Protein AF-A0AA36HTT0-F1 (afdb_monomer)

Structure (mmCIF, N/CA/C/O backbone):
data_AF-A0AA36HTT0-F1
#
_entry.id   AF-A0AA36HTT0-F1
#
loop_
_atom_site.group_PDB
_atom_site.id
_atom_site.type_symbol
_atom_site.label_atom_id
_atom_site.label_alt_id
_atom_site.label_comp_id
_atom_site.label_asym_id
_atom_site.label_entity_id
_atom_site.label_seq_id
_atom_site.pdbx_PDB_ins_code
_atom_site.Cartn_x
_atom_site.Cartn_y
_atom_site.Cartn_z
_atom_site.occupancy
_atom_site.B_iso_or_equiv
_atom_site.auth_seq_id
_atom_site.auth_comp_id
_atom_site.auth_asym_id
_atom_site.auth_atom_id
_atom_site.pdbx_PDB_model_num
ATOM 1 N N . MET A 1 1 ? -29.464 22.777 10.503 1.00 27.69 1 MET A N 1
ATOM 2 C CA . MET A 1 1 ? -30.189 22.003 11.535 1.00 27.69 1 MET A CA 1
ATOM 3 C C . MET A 1 1 ? -30.636 20.705 10.880 1.00 27.69 1 MET A C 1
ATOM 5 O O . MET A 1 1 ? -31.314 20.803 9.871 1.00 27.69 1 MET A O 1
ATOM 9 N N . GLY A 1 2 ? -30.232 19.516 11.321 1.00 25.41 2 GLY A N 1
ATOM 10 C CA . GLY A 1 2 ? -29.317 19.168 12.417 1.00 25.41 2 GLY A CA 1
ATOM 11 C C . GLY A 1 2 ? -28.788 17.731 12.247 1.00 25.41 2 GLY A C 1
ATOM 12 O O . GLY A 1 2 ? -29.078 17.104 11.235 1.00 25.41 2 GLY A O 1
ATOM 13 N N . CYS A 1 3 ? -28.000 17.266 13.220 1.00 19.53 3 CYS A N 1
ATOM 14 C CA . CYS A 1 3 ? -27.387 15.930 13.352 1.00 19.53 3 CYS A CA 1
ATOM 15 C C . CYS A 1 3 ? -28.345 14.752 13.009 1.00 19.53 3 CYS A C 1
ATOM 17 O O . CYS A 1 3 ? -29.557 14.914 13.108 1.00 19.53 3 CYS A O 1
ATOM 19 N N . GLY A 1 4 ? -27.907 13.545 12.607 1.00 27.34 4 GLY A N 1
ATOM 20 C CA . GLY A 1 4 ? -26.720 12.784 13.059 1.00 27.34 4 GLY A CA 1
ATOM 21 C C . GLY A 1 4 ? -26.934 12.232 14.487 1.00 27.34 4 GLY A C 1
ATOM 22 O O . GLY A 1 4 ? -27.532 12.938 15.290 1.00 27.34 4 GLY A O 1
ATOM 23 N N . SER A 1 5 ? -26.496 11.046 14.928 1.00 25.61 5 SER A N 1
ATOM 24 C CA . SER A 1 5 ? -25.817 9.865 14.334 1.00 25.61 5 SER A CA 1
ATOM 25 C C . SER A 1 5 ? -26.712 8.609 14.567 1.00 25.61 5 SER A C 1
ATOM 27 O O . SER A 1 5 ? -27.927 8.788 14.591 1.00 25.61 5 SER A O 1
ATOM 29 N N . SER A 1 6 ? -26.323 7.327 14.691 1.00 25.23 6 SER A N 1
ATOM 30 C CA . SER A 1 6 ? -25.067 6.521 14.678 1.00 25.23 6 SER A CA 1
ATOM 31 C C . SER A 1 6 ? -25.463 5.079 14.232 1.00 25.23 6 SER A C 1
ATOM 33 O O . SER A 1 6 ? -26.656 4.799 14.132 1.00 25.23 6 SER A O 1
ATOM 35 N N . ALA A 1 7 ? -24.631 4.122 13.792 1.00 25.88 7 ALA A N 1
ATOM 36 C CA . ALA A 1 7 ? -23.251 3.671 14.071 1.00 25.88 7 ALA A CA 1
ATOM 37 C C . ALA A 1 7 ? -23.086 2.761 15.318 1.00 25.88 7 ALA A C 1
ATOM 39 O O . ALA A 1 7 ? -23.553 3.109 16.395 1.00 25.88 7 ALA A O 1
ATOM 40 N N . GLY A 1 8 ? -22.399 1.611 15.165 1.00 25.09 8 GLY A N 1
ATOM 41 C CA . GLY A 1 8 ? -22.003 0.721 16.277 1.00 25.09 8 GLY A CA 1
ATOM 42 C C . GLY A 1 8 ? -21.742 -0.755 15.909 1.00 25.09 8 GLY A C 1
ATOM 43 O O . GLY A 1 8 ? -22.610 -1.596 16.140 1.00 25.09 8 GLY A O 1
ATOM 44 N N . ALA A 1 9 ? -20.553 -1.058 15.357 1.00 24.61 9 ALA A N 1
ATOM 45 C CA . ALA A 1 9 ? -19.953 -2.406 15.227 1.00 24.61 9 ALA A CA 1
ATOM 46 C C . ALA A 1 9 ? -19.461 -2.952 16.585 1.00 24.61 9 ALA A C 1
ATOM 48 O O . ALA A 1 9 ? -19.555 -2.220 17.562 1.00 24.61 9 ALA A O 1
ATOM 49 N N . ALA A 1 10 ? -19.100 -4.235 16.768 1.00 23.59 10 ALA A N 1
ATOM 50 C CA . ALA A 1 10 ? -17.882 -4.979 16.377 1.00 23.59 10 ALA A CA 1
ATOM 51 C C . ALA A 1 10 ? -17.939 -6.426 15.750 1.00 23.59 10 ALA A C 1
ATOM 53 O O . ALA A 1 10 ? -18.798 -7.276 15.965 1.00 23.59 10 ALA A O 1
ATOM 54 N N . GLU A 1 11 ? -16.847 -6.770 15.061 1.00 24.55 11 GLU A N 1
ATOM 55 C CA . GLU A 1 11 ? -15.882 -7.819 15.481 1.00 24.55 11 GLU A CA 1
ATOM 56 C C . GLU A 1 11 ? -16.396 -8.944 16.440 1.00 24.55 11 GLU A C 1
ATOM 58 O O . GLU A 1 11 ? -16.917 -8.669 17.514 1.00 24.55 11 GLU A O 1
ATOM 63 N N . LYS A 1 12 ? -16.189 -10.251 16.210 1.00 25.42 12 LYS A N 1
ATOM 64 C CA . LYS A 1 12 ? -15.380 -10.985 15.214 1.00 25.42 12 LYS A CA 1
ATOM 65 C C . LYS A 1 12 ? -16.065 -12.307 14.822 1.00 25.42 12 LYS A C 1
ATOM 67 O O . LYS A 1 12 ? -16.726 -12.923 15.645 1.00 25.42 12 LYS A O 1
ATOM 72 N N . ALA A 1 13 ? -15.743 -12.804 13.630 1.00 24.89 13 ALA A N 1
ATOM 73 C CA . ALA A 1 13 ? -15.514 -14.227 13.352 1.00 24.89 13 ALA A CA 1
ATOM 74 C C . ALA A 1 13 ? -14.306 -14.275 12.378 1.00 24.89 13 ALA A C 1
ATOM 76 O O . ALA A 1 13 ? -14.168 -13.357 11.573 1.00 24.89 13 ALA A O 1
ATOM 77 N N . VAL A 1 14 ? -13.286 -15.140 12.478 1.00 34.44 14 VAL A N 1
ATOM 78 C CA . VAL A 1 14 ? -13.280 -16.600 12.726 1.00 34.44 14 VAL A CA 1
ATOM 79 C C . VAL A 1 14 ? -13.962 -17.325 11.562 1.00 34.44 14 VAL A C 1
ATOM 81 O O . VAL A 1 14 ? -14.956 -16.830 11.038 1.00 34.44 14 VAL A O 1
ATOM 84 N N . ALA A 1 15 ? -13.409 -18.461 11.117 1.00 22.81 15 ALA A N 1
ATOM 85 C CA . ALA A 1 15 ? -14.023 -19.260 10.053 1.00 22.81 15 ALA A CA 1
ATOM 86 C C . ALA A 1 15 ? -15.510 -19.496 10.385 1.00 22.81 15 ALA A C 1
ATOM 88 O O . ALA A 1 15 ? -15.805 -19.817 11.542 1.00 22.81 15 ALA A O 1
ATOM 89 N N . PRO A 1 16 ? -16.442 -19.290 9.435 1.00 34.09 16 PRO A N 1
ATOM 90 C CA . PRO A 1 16 ? -17.862 -19.259 9.748 1.00 34.09 16 PRO A CA 1
ATOM 91 C C . PRO A 1 16 ? -18.272 -20.580 10.391 1.00 34.09 16 PRO A C 1
ATOM 93 O O . PRO A 1 16 ? -18.086 -21.653 9.811 1.00 34.09 16 PRO A O 1
ATOM 96 N N . ALA A 1 17 ? -18.830 -20.502 11.601 1.00 35.78 17 ALA A N 1
ATOM 97 C CA . ALA A 1 17 ? -19.402 -21.670 12.248 1.00 35.78 17 ALA A CA 1
ATOM 98 C C . ALA A 1 17 ? -20.455 -22.275 11.298 1.00 35.78 17 ALA A C 1
ATOM 100 O O . ALA A 1 17 ? -21.279 -21.527 10.759 1.00 35.78 17 ALA A O 1
ATOM 101 N N . PRO A 1 18 ? -20.447 -23.600 11.059 1.00 32.59 18 PRO A N 1
ATOM 102 C CA . PRO A 1 18 ? -21.294 -24.197 10.033 1.00 32.59 18 PRO A CA 1
ATOM 103 C C . PRO A 1 18 ? -22.774 -23.903 10.321 1.00 32.59 18 PRO A C 1
ATOM 105 O O . PRO A 1 18 ? -23.272 -24.249 11.401 1.00 32.59 18 PRO A O 1
ATOM 108 N N . GLY A 1 19 ? -23.432 -23.239 9.358 1.00 42.91 19 GLY A N 1
ATOM 109 C CA . GLY A 1 19 ? -24.846 -22.831 9.397 1.00 42.91 19 GLY A CA 1
ATOM 110 C C . GLY A 1 19 ? -25.153 -21.362 9.044 1.00 42.91 19 GLY A C 1
ATOM 111 O O . GLY A 1 19 ? -26.321 -21.035 8.848 1.00 42.91 19 GLY A O 1
ATOM 112 N N . TYR A 1 20 ? -24.157 -20.473 8.949 1.00 48.50 20 TYR A N 1
ATOM 113 C CA . TYR A 1 20 ? -24.381 -19.019 8.845 1.00 48.50 20 TYR A CA 1
ATOM 114 C C . TYR A 1 20 ? -24.475 -18.492 7.394 1.00 48.50 20 TYR A C 1
ATOM 116 O O . TYR A 1 20 ? -23.462 -18.426 6.699 1.00 48.50 20 TYR A O 1
ATOM 124 N N . ASP A 1 21 ? -25.667 -18.066 6.954 1.00 55.34 21 ASP A N 1
ATOM 125 C CA . ASP A 1 21 ? -25.888 -17.374 5.669 1.00 55.34 21 ASP A CA 1
ATOM 126 C C . ASP A 1 21 ? -26.058 -15.866 5.905 1.00 55.34 21 ASP A C 1
ATOM 128 O O . ASP A 1 21 ? -27.088 -15.402 6.394 1.00 55.34 21 ASP A O 1
ATOM 132 N N . ARG A 1 22 ? -25.022 -15.087 5.579 1.00 53.72 22 ARG A N 1
ATOM 133 C CA . ARG A 1 22 ? -25.011 -13.632 5.788 1.00 53.72 22 ARG A CA 1
ATOM 134 C C . ARG A 1 22 ? -25.765 -12.863 4.701 1.00 53.72 22 ARG A C 1
ATOM 136 O O . ARG A 1 22 ? -26.282 -11.783 4.973 1.00 53.72 22 ARG A O 1
ATOM 143 N N . GLU A 1 23 ? -25.841 -13.408 3.491 1.00 52.94 23 GLU A N 1
ATOM 144 C CA . GLU A 1 23 ? -26.457 -12.741 2.342 1.00 52.94 23 GLU A CA 1
ATOM 145 C C . GLU A 1 23 ? -27.987 -12.735 2.477 1.00 52.94 23 GLU A C 1
ATOM 147 O O . GLU A 1 23 ? -28.634 -11.713 2.231 1.00 52.94 23 GLU A O 1
ATOM 152 N N . ALA A 1 24 ? -28.559 -13.828 2.995 1.00 56.75 24 ALA A N 1
ATOM 153 C CA . ALA A 1 24 ? -29.962 -13.884 3.396 1.00 56.75 24 ALA A CA 1
ATOM 154 C C . ALA A 1 24 ? -30.303 -12.845 4.487 1.00 56.75 24 ALA A C 1
ATOM 156 O O . ALA A 1 24 ? -31.311 -12.142 4.380 1.00 56.75 24 ALA A O 1
ATOM 157 N N . LEU A 1 25 ? -29.446 -12.693 5.506 1.00 54.94 25 LEU A N 1
ATOM 158 C CA . LEU A 1 25 ? -29.636 -11.729 6.602 1.00 54.94 25 LEU A CA 1
ATOM 159 C C . LEU A 1 25 ? -29.600 -10.271 6.118 1.00 54.94 25 LEU A C 1
ATOM 161 O O . LEU A 1 25 ? -30.477 -9.484 6.481 1.00 54.94 25 LEU A O 1
ATOM 165 N N . ASP A 1 26 ? -28.638 -9.924 5.259 1.00 57.19 26 ASP A N 1
ATOM 166 C CA . ASP A 1 26 ? -28.488 -8.578 4.680 1.00 57.19 26 ASP A CA 1
ATOM 167 C C . ASP A 1 26 ? -29.546 -8.248 3.609 1.00 57.19 26 ASP A C 1
ATOM 169 O O . ASP A 1 26 ? -29.666 -7.096 3.173 1.00 57.19 26 ASP A O 1
ATOM 173 N N . LYS A 1 27 ? -30.321 -9.241 3.159 1.00 61.84 27 LYS A N 1
ATOM 174 C CA . LYS A 1 27 ? -31.532 -9.034 2.357 1.00 61.84 27 LYS A CA 1
ATOM 175 C C . LYS A 1 27 ? -32.746 -8.778 3.253 1.00 61.84 27 LYS A C 1
ATOM 177 O O . LYS A 1 27 ? -33.442 -7.786 3.058 1.00 61.84 27 LYS A O 1
ATOM 182 N N . ILE A 1 28 ? -32.945 -9.606 4.280 1.00 58.28 28 ILE A N 1
ATOM 183 C CA . ILE A 1 28 ? -34.043 -9.463 5.251 1.00 58.28 28 ILE A CA 1
ATOM 184 C C . ILE A 1 28 ? -33.976 -8.107 5.981 1.00 58.28 28 ILE A C 1
ATOM 186 O O . ILE A 1 28 ? -35.005 -7.455 6.151 1.00 58.28 28 ILE A O 1
ATOM 190 N N . SER A 1 29 ? -32.785 -7.638 6.369 1.00 54.09 29 SER A N 1
ATOM 191 C CA . SER A 1 29 ? -32.609 -6.363 7.090 1.00 54.09 29 SER A CA 1
ATOM 192 C C . SER A 1 29 ? -32.909 -5.105 6.259 1.00 54.09 29 SER A C 1
ATOM 194 O O . SER A 1 29 ? -33.095 -4.030 6.828 1.00 54.09 29 SER A O 1
ATOM 196 N N . LYS A 1 30 ? -32.998 -5.221 4.926 1.00 59.19 30 LYS A N 1
ATOM 197 C CA . LYS A 1 30 ? -33.434 -4.135 4.025 1.00 59.19 30 LYS A CA 1
ATOM 198 C C . LYS A 1 30 ? -34.954 -4.047 3.894 1.00 59.19 30 LYS A C 1
ATOM 200 O O . LYS A 1 30 ? -35.467 -2.987 3.549 1.00 59.19 30 LYS A O 1
ATOM 205 N N . GLU A 1 31 ? -35.658 -5.148 4.145 1.00 52.16 31 GLU A N 1
ATOM 206 C CA . GLU A 1 31 ? -37.111 -5.275 3.965 1.00 52.16 31 GLU A CA 1
ATOM 207 C C . GLU A 1 31 ? -37.876 -5.213 5.305 1.00 52.16 31 GLU A C 1
ATOM 209 O O . GLU A 1 31 ? -39.037 -4.808 5.336 1.00 52.16 31 GLU A O 1
ATOM 214 N N . PHE A 1 32 ? -37.224 -5.553 6.425 1.00 55.28 32 PHE A N 1
ATOM 215 C CA . PHE A 1 32 ? -37.829 -5.654 7.759 1.00 55.28 32 PHE A CA 1
ATOM 216 C C . PHE A 1 32 ? -36.987 -4.948 8.840 1.00 55.28 32 PHE A C 1
ATOM 218 O O . PHE A 1 32 ? -35.774 -4.819 8.680 1.00 55.28 32 PHE A O 1
ATOM 225 N N . PRO A 1 33 ? -37.580 -4.526 9.981 1.00 51.66 33 PRO A N 1
ATOM 226 C CA . PRO A 1 33 ? -36.884 -3.812 11.061 1.00 51.66 33 PRO A CA 1
ATOM 227 C C . PRO A 1 33 ? -35.982 -4.730 11.919 1.00 51.66 33 PRO A C 1
ATOM 229 O O . PRO A 1 33 ? -36.137 -4.843 13.138 1.00 51.66 33 PRO A O 1
ATOM 232 N N . VAL A 1 34 ? -35.017 -5.392 11.278 1.00 53.44 34 VAL A N 1
ATOM 233 C CA . VAL A 1 34 ? -33.969 -6.198 11.915 1.00 53.44 34 VAL A CA 1
ATOM 234 C C . VAL A 1 34 ? -32.760 -5.308 12.194 1.00 53.44 34 VAL A C 1
ATOM 236 O O . VAL A 1 34 ? -32.022 -4.946 11.281 1.00 53.44 34 VAL A O 1
ATOM 239 N N . ARG A 1 35 ? -32.523 -4.971 13.467 1.00 49.69 35 ARG A N 1
ATOM 240 C CA . ARG A 1 35 ? -31.273 -4.323 13.887 1.00 49.69 35 ARG A CA 1
ATOM 241 C C . ARG A 1 35 ? -30.228 -5.397 14.169 1.00 49.69 35 ARG A C 1
ATOM 243 O O . ARG A 1 35 ? -30.108 -5.840 15.304 1.00 49.69 35 ARG A O 1
ATOM 250 N N . LEU A 1 36 ? -29.469 -5.796 13.149 1.00 48.94 36 LEU A N 1
ATOM 251 C CA . LEU A 1 36 ? -28.263 -6.605 13.347 1.00 48.94 36 LEU A CA 1
ATOM 252 C C . LEU A 1 36 ? -27.317 -5.811 14.274 1.00 48.94 36 LEU A C 1
ATOM 254 O O . LEU A 1 36 ? -26.814 -4.771 13.837 1.00 48.94 36 LEU A O 1
ATOM 258 N N . PRO A 1 37 ? -27.115 -6.210 15.549 1.00 41.44 37 PRO A N 1
ATOM 259 C CA . PRO A 1 37 ? -26.164 -5.523 16.405 1.00 41.44 37 PRO A CA 1
ATOM 260 C C . PRO A 1 37 ? -24.802 -5.803 15.797 1.00 41.44 37 PRO A C 1
ATOM 262 O O . PRO A 1 37 ? -24.469 -6.951 15.507 1.00 41.44 37 PRO A O 1
ATOM 265 N N . ALA A 1 38 ? -24.034 -4.759 15.518 1.00 40.97 38 ALA A N 1
ATOM 266 C CA . ALA A 1 38 ? -22.841 -4.986 14.734 1.00 40.97 38 ALA A CA 1
ATOM 267 C C . ALA A 1 38 ? -21.635 -5.419 15.596 1.00 40.97 38 ALA A C 1
ATOM 269 O O . ALA A 1 38 ? -20.609 -5.607 14.955 1.00 40.97 38 ALA A O 1
ATOM 270 N N . LEU A 1 39 ? -21.789 -5.595 16.945 1.00 42.09 39 LEU A N 1
ATOM 271 C CA . LEU A 1 39 ? -20.943 -6.310 17.965 1.00 42.09 39 LEU A CA 1
ATOM 272 C C . LEU A 1 39 ? -21.376 -7.800 18.094 1.00 42.09 39 LEU A C 1
ATOM 274 O O . LEU A 1 39 ? -22.575 -8.058 18.022 1.00 42.09 39 LEU A O 1
ATOM 278 N N . PRO A 1 40 ? -20.472 -8.728 18.486 1.00 41.34 40 PRO A N 1
ATOM 279 C CA . PRO A 1 40 ? -20.000 -9.865 17.671 1.00 41.34 40 PRO A CA 1
ATOM 280 C C . PRO A 1 40 ? -21.097 -10.718 17.013 1.00 41.34 40 PRO A C 1
ATOM 282 O O . PRO A 1 40 ? -22.189 -10.880 17.551 1.00 41.34 40 PRO A O 1
ATOM 285 N N . GLY A 1 41 ? -20.744 -11.402 15.915 1.00 52.06 41 GLY A N 1
ATOM 286 C CA . GLY A 1 41 ? -21.632 -12.237 15.077 1.00 52.06 41 GLY A CA 1
ATOM 287 C C . GLY A 1 41 ? -22.277 -13.482 15.720 1.00 52.06 41 GLY A C 1
ATOM 288 O O . GLY A 1 41 ? -22.742 -14.362 15.002 1.00 52.06 41 GLY A O 1
ATOM 289 N N . ASP A 1 42 ? -22.317 -13.547 17.049 1.00 60.38 42 ASP A N 1
ATOM 290 C CA . ASP A 1 42 ? -22.916 -14.601 17.865 1.00 60.38 42 ASP A CA 1
ATOM 291 C C . ASP A 1 42 ? -24.274 -14.204 18.480 1.00 60.38 42 ASP A C 1
ATOM 293 O O . ASP A 1 42 ? -24.934 -15.056 19.086 1.00 60.38 42 ASP A O 1
ATOM 297 N N . VAL A 1 43 ? -24.716 -12.941 18.363 1.00 63.44 43 VAL A N 1
ATOM 298 C CA . VAL A 1 43 ? -26.020 -12.479 18.881 1.00 63.44 43 VAL A CA 1
ATOM 299 C C . VAL A 1 43 ? -26.753 -11.610 17.861 1.00 63.44 43 VAL A C 1
ATOM 301 O O . VAL A 1 43 ? -26.206 -10.635 17.369 1.00 63.44 43 VAL A O 1
ATOM 304 N N . ILE A 1 44 ? -28.016 -11.921 17.575 1.00 66.44 44 ILE A N 1
ATOM 305 C CA . ILE A 1 44 ? -28.902 -11.120 16.717 1.00 66.44 44 ILE A CA 1
ATOM 306 C C . ILE A 1 44 ? -30.046 -10.587 17.579 1.00 66.44 44 ILE A C 1
ATOM 308 O O . ILE A 1 44 ? -30.643 -11.353 18.328 1.00 66.44 44 ILE A O 1
ATOM 312 N N . VAL A 1 45 ? -30.389 -9.300 17.470 1.00 65.88 45 VAL A N 1
ATOM 313 C CA . VAL A 1 45 ? -31.551 -8.709 18.159 1.00 65.88 45 VAL A CA 1
ATOM 314 C C . VAL A 1 45 ? -32.577 -8.244 17.130 1.00 65.88 45 VAL A C 1
ATOM 316 O O . VAL A 1 45 ? -32.238 -7.644 16.113 1.00 65.88 45 VAL A O 1
ATOM 319 N N . SER A 1 46 ? -33.854 -8.519 17.379 1.00 62.56 46 SER A N 1
ATOM 320 C CA . SER A 1 46 ? -34.934 -8.196 16.444 1.00 62.56 46 SER A CA 1
ATOM 321 C C . SER A 1 46 ? -36.177 -7.634 17.128 1.00 62.56 46 SER A C 1
ATOM 323 O O . SER A 1 46 ? -36.479 -7.940 18.287 1.00 62.56 46 SER A O 1
ATOM 325 N N . GLY A 1 47 ? -36.884 -6.780 16.383 1.00 62.88 47 GLY A N 1
ATOM 326 C CA . GLY A 1 47 ? -38.224 -6.314 16.724 1.00 62.88 47 GLY A CA 1
ATOM 327 C C . GLY A 1 47 ? -39.290 -7.366 16.418 1.00 62.88 47 GLY A C 1
ATOM 328 O O . GLY A 1 47 ? -39.007 -8.557 16.293 1.00 62.88 47 GLY A O 1
ATOM 329 N N . ASN A 1 48 ? -40.535 -6.925 16.254 1.00 66.19 48 ASN A N 1
ATOM 330 C CA . ASN A 1 48 ? -41.605 -7.813 15.820 1.00 66.19 48 ASN A CA 1
ATOM 331 C C . ASN A 1 48 ? -41.440 -8.180 14.331 1.00 66.19 48 ASN A C 1
ATOM 333 O O . ASN A 1 48 ? -41.559 -7.308 13.471 1.00 66.19 48 ASN A O 1
ATOM 337 N N . LEU A 1 49 ? -41.150 -9.451 14.032 1.00 67.50 49 LEU A N 1
ATOM 338 C CA . LEU A 1 49 ? -40.935 -9.969 12.675 1.00 67.50 49 LEU A CA 1
ATOM 339 C C . LEU A 1 49 ? -42.023 -10.987 12.289 1.00 67.50 49 LEU A C 1
ATOM 341 O O . LEU A 1 49 ? -42.404 -11.782 13.150 1.00 67.50 49 LEU A O 1
ATOM 345 N N . PRO A 1 50 ? -42.468 -11.029 11.015 1.00 69.31 50 PRO A N 1
ATOM 346 C CA . PRO A 1 50 ? -43.391 -12.054 10.519 1.00 69.31 50 PRO A CA 1
ATOM 347 C C . PRO A 1 50 ? -42.842 -13.476 10.686 1.00 69.31 50 PRO A C 1
ATOM 349 O O . PRO A 1 50 ? -41.630 -13.693 10.596 1.00 69.31 50 PRO A O 1
ATOM 352 N N . VAL A 1 51 ? -43.724 -14.460 10.883 1.00 69.69 51 VAL A N 1
ATOM 353 C CA . VAL A 1 51 ? -43.325 -15.843 11.205 1.00 69.69 51 VAL A CA 1
ATOM 354 C C . VAL A 1 51 ? -42.494 -16.495 10.101 1.00 69.69 51 VAL A C 1
ATOM 356 O O . VAL A 1 51 ? -41.613 -17.304 10.380 1.00 69.69 51 VAL A O 1
ATOM 359 N N . GLU A 1 52 ? -42.717 -16.106 8.849 1.00 70.19 52 GLU A N 1
ATOM 360 C CA . GLU A 1 52 ? -41.979 -16.567 7.677 1.00 70.19 52 GLU A CA 1
ATOM 361 C C . GLU A 1 52 ? -40.517 -16.118 7.749 1.00 70.19 52 GLU A C 1
ATOM 363 O O . GLU A 1 52 ? -39.608 -16.917 7.521 1.00 70.19 52 GLU A O 1
ATOM 368 N N . VAL A 1 53 ? -40.293 -14.858 8.137 1.00 69.69 53 VAL A N 1
ATOM 369 C CA . VAL A 1 53 ? -38.963 -14.268 8.329 1.00 69.69 53 VAL A CA 1
ATOM 370 C C . VAL A 1 53 ? -38.273 -14.934 9.517 1.00 69.69 53 VAL A C 1
ATOM 372 O O . VAL A 1 53 ? -37.154 -15.419 9.390 1.00 69.69 53 VAL A O 1
ATOM 375 N N . VAL A 1 54 ? -38.968 -15.054 10.651 1.00 70.31 54 VAL A N 1
ATOM 376 C CA . VAL A 1 54 ? -38.476 -15.750 11.853 1.00 70.31 54 VAL A CA 1
ATOM 377 C C . VAL A 1 54 ? -38.065 -17.195 11.539 1.00 70.31 54 VAL A C 1
ATOM 379 O O . VAL A 1 54 ? -36.999 -17.643 11.954 1.00 70.31 54 VAL A O 1
ATOM 382 N N . THR A 1 55 ? -38.861 -17.914 10.745 1.00 71.88 55 THR A N 1
ATOM 383 C CA . THR A 1 55 ? -38.591 -19.308 10.351 1.00 71.88 55 THR A CA 1
ATOM 384 C C . THR A 1 55 ? -37.417 -19.428 9.372 1.00 71.88 55 THR A C 1
ATOM 386 O O . THR A 1 55 ? -36.697 -20.425 9.401 1.00 71.88 55 THR A O 1
ATOM 389 N N . GLN A 1 56 ? -37.179 -18.424 8.521 1.00 71.00 56 GLN A N 1
ATOM 390 C CA . GLN A 1 56 ? -35.964 -18.356 7.700 1.00 71.00 56 GLN A CA 1
ATOM 391 C C . GLN A 1 56 ? -34.727 -18.124 8.574 1.00 71.00 56 GLN A C 1
ATOM 393 O O . GLN A 1 56 ? -33.774 -18.895 8.495 1.00 71.00 56 GLN A O 1
ATOM 398 N N . LEU A 1 57 ? -34.778 -17.137 9.474 1.00 69.62 57 LEU A N 1
ATOM 399 C CA . LEU A 1 57 ? -33.706 -16.839 10.430 1.00 69.62 57 LEU A CA 1
ATOM 400 C C . LEU A 1 57 ? -33.381 -18.048 11.329 1.00 69.62 57 LEU A C 1
ATOM 402 O O . LEU A 1 57 ? -32.219 -18.277 11.676 1.00 69.62 57 LEU A O 1
ATOM 406 N N . ALA A 1 58 ? -34.388 -18.865 11.661 1.00 71.25 58 ALA A N 1
ATOM 407 C CA . ALA A 1 58 ? -34.238 -20.037 12.523 1.00 71.25 58 ALA A CA 1
ATOM 408 C C . ALA A 1 58 ? -33.284 -21.095 11.969 1.00 71.25 58 ALA A C 1
ATOM 410 O O . ALA A 1 58 ? -32.569 -21.727 12.743 1.00 71.25 58 ALA A O 1
ATOM 411 N N . ARG A 1 59 ? -33.200 -21.223 10.641 1.00 71.88 59 ARG A N 1
ATOM 412 C CA . ARG A 1 59 ? -32.298 -22.162 9.953 1.00 71.88 59 ARG A CA 1
ATOM 413 C C . ARG A 1 59 ? -30.816 -21.829 10.141 1.00 71.88 59 ARG A C 1
ATOM 415 O O . ARG A 1 59 ? -29.972 -22.694 9.929 1.00 71.88 59 ARG A O 1
ATOM 422 N N . HIS A 1 60 ? -30.510 -20.598 10.551 1.00 70.56 60 HIS A N 1
ATOM 423 C CA . HIS A 1 60 ? -29.148 -20.078 10.681 1.00 70.56 60 HIS A CA 1
ATOM 424 C C . HIS A 1 60 ? -28.727 -19.820 12.139 1.00 70.56 60 HIS A C 1
ATOM 426 O O . HIS A 1 60 ? -27.559 -19.526 12.393 1.00 70.56 60 HIS A O 1
ATOM 432 N N . CYS A 1 61 ? -29.644 -19.965 13.107 1.00 71.19 61 CYS A N 1
ATOM 433 C CA . CYS A 1 61 ? -29.396 -19.696 14.528 1.00 71.19 61 CYS A CA 1
ATOM 434 C C . CYS A 1 61 ? -29.562 -20.955 15.389 1.00 71.19 61 CYS A C 1
ATOM 436 O O . CYS A 1 61 ? -30.630 -21.570 15.420 1.00 71.19 61 CYS A O 1
ATOM 438 N N . LYS A 1 62 ? -28.508 -21.323 16.131 1.00 74.56 62 LYS A N 1
ATOM 439 C CA . LYS A 1 62 ? -28.501 -22.508 17.011 1.00 74.56 62 LYS A CA 1
ATOM 440 C C . LYS A 1 62 ? -29.228 -22.253 18.330 1.00 74.56 62 LYS A C 1
ATOM 442 O O . LYS A 1 62 ? -29.772 -23.195 18.905 1.00 74.56 62 LYS A O 1
ATOM 447 N N . GLY A 1 63 ? -29.257 -21.003 18.793 1.00 77.44 63 GLY A N 1
ATOM 448 C CA . GLY A 1 63 ? -30.006 -20.565 19.969 1.00 77.44 63 GLY A CA 1
ATOM 449 C C . GLY A 1 63 ? -31.082 -19.539 19.622 1.00 77.44 63 GLY A C 1
ATOM 450 O O . GLY A 1 63 ? -30.904 -18.709 18.732 1.00 77.44 63 GLY A O 1
ATOM 451 N N . TRP A 1 64 ? -32.187 -19.585 20.360 1.00 82.19 64 TRP A N 1
ATOM 452 C CA . TRP A 1 64 ? -33.349 -18.713 20.212 1.00 82.19 64 TRP A CA 1
ATOM 453 C C . TRP A 1 64 ? -33.901 -18.290 21.566 1.00 82.19 64 TRP A C 1
ATOM 455 O O . TRP A 1 64 ? -34.262 -19.143 22.372 1.00 82.19 64 TRP A O 1
ATOM 465 N N . LEU A 1 65 ? -34.017 -16.986 21.800 1.00 78.06 65 LEU A N 1
ATOM 466 C CA . LEU A 1 65 ? -34.584 -16.418 23.016 1.00 78.06 65 LEU A CA 1
ATOM 467 C C . LEU A 1 65 ? -35.717 -15.445 22.670 1.00 78.06 65 LEU A C 1
ATOM 469 O O . LEU A 1 65 ? -35.485 -14.348 22.164 1.00 78.06 65 LEU A O 1
ATOM 473 N N . TYR A 1 66 ? -36.953 -15.838 22.960 1.00 77.81 66 TYR A N 1
ATOM 474 C CA . TYR A 1 66 ? -38.121 -14.972 22.810 1.00 77.81 66 TYR A CA 1
ATOM 475 C C . TYR A 1 66 ? -38.510 -14.379 24.165 1.00 77.81 66 TYR A C 1
ATOM 477 O O . TYR A 1 66 ? -38.655 -15.103 25.145 1.00 77.81 66 TYR A O 1
ATOM 485 N N . VAL A 1 67 ? -38.641 -13.054 24.235 1.00 72.12 67 VAL A N 1
ATOM 486 C CA . VAL A 1 67 ? -38.615 -12.299 25.510 1.00 72.12 67 VAL A CA 1
ATOM 487 C C . VAL A 1 67 ? -40.005 -11.776 25.924 1.00 72.12 67 VAL A C 1
ATOM 489 O O . VAL A 1 67 ? -40.129 -10.885 26.760 1.00 72.12 67 VAL A O 1
ATOM 492 N N . ASN A 1 68 ? -41.080 -12.255 25.294 1.00 69.88 68 ASN A N 1
ATOM 493 C CA . ASN A 1 68 ? -42.445 -11.842 25.628 1.00 69.88 68 ASN A CA 1
ATOM 494 C C . ASN A 1 68 ? -43.445 -12.969 25.342 1.00 69.88 68 ASN A C 1
ATOM 496 O O . ASN A 1 68 ? -43.654 -13.302 24.185 1.00 69.88 68 ASN A O 1
ATOM 500 N N . ALA A 1 69 ? -44.098 -13.532 26.359 1.00 52.38 69 ALA A N 1
ATOM 501 C CA . ALA A 1 69 ? -45.097 -14.585 26.142 1.00 52.38 69 ALA A CA 1
ATOM 502 C C . ALA A 1 69 ? -46.475 -14.059 25.699 1.00 52.38 69 ALA A C 1
ATOM 504 O O . ALA A 1 69 ? -47.292 -14.847 25.220 1.00 52.38 69 ALA A O 1
ATOM 505 N N . GLU A 1 70 ? -46.747 -12.754 25.816 1.00 53.81 70 GLU A N 1
ATOM 506 C CA . GLU A 1 70 ? -47.978 -12.169 25.279 1.00 53.81 70 GLU A CA 1
ATOM 507 C C . GLU A 1 70 ? -47.873 -11.972 23.767 1.00 53.81 70 GLU A C 1
ATOM 509 O O . GLU A 1 70 ? -47.498 -10.906 23.276 1.00 53.81 70 GLU A O 1
ATOM 514 N N . THR A 1 71 ? -48.209 -13.056 23.064 1.00 49.03 71 THR A N 1
ATOM 515 C CA . THR A 1 71 ? -48.813 -13.094 21.727 1.00 49.03 71 THR A CA 1
ATOM 516 C C . THR A 1 71 ? -48.524 -11.879 20.843 1.00 49.03 71 THR A C 1
ATOM 518 O O . THR A 1 71 ? -49.382 -11.015 20.649 1.00 49.03 71 THR A O 1
ATOM 521 N N . ASP A 1 72 ? -47.389 -11.914 20.147 1.00 53.88 72 ASP A N 1
ATOM 522 C CA . ASP A 1 72 ? -47.556 -11.802 18.703 1.00 53.88 72 ASP A CA 1
ATOM 523 C C . ASP A 1 72 ? -48.292 -13.082 18.257 1.00 53.88 72 ASP A C 1
ATOM 525 O O . ASP A 1 72 ? -47.714 -14.162 18.391 1.00 53.88 72 ASP A O 1
ATOM 529 N N . PRO A 1 73 ? -49.552 -13.020 17.781 1.00 53.38 73 PRO A N 1
ATOM 530 C CA . PRO A 1 73 ? -50.274 -14.209 17.322 1.00 53.38 73 PRO A CA 1
ATOM 531 C C . PRO A 1 73 ? -49.586 -14.902 16.135 1.00 53.38 73 PRO A C 1
ATOM 533 O O . PRO A 1 73 ? -49.924 -16.041 15.823 1.00 53.38 73 PRO A O 1
ATOM 536 N N . ASN A 1 74 ? -48.616 -14.242 15.492 1.00 54.34 74 ASN A N 1
ATOM 537 C CA . ASN A 1 74 ? -47.785 -14.825 14.448 1.00 54.34 74 ASN A CA 1
ATOM 538 C C . ASN A 1 74 ? -46.566 -15.580 15.013 1.00 54.34 74 ASN A C 1
ATOM 540 O O . ASN A 1 74 ? -46.058 -16.478 14.349 1.00 54.34 74 ASN A O 1
ATOM 544 N N . PHE A 1 75 ? -46.072 -15.279 16.223 1.00 62.12 75 PHE A N 1
ATOM 545 C CA . PHE A 1 75 ? -44.905 -15.987 16.760 1.00 62.12 75 PHE A CA 1
ATOM 546 C C . PHE A 1 75 ? -45.303 -17.371 17.284 1.00 62.12 75 PHE A C 1
ATOM 548 O O . PHE A 1 75 ? -45.865 -17.511 18.369 1.00 62.12 75 PHE A O 1
ATOM 555 N N . LEU A 1 76 ? -44.972 -18.407 16.512 1.00 65.00 76 LEU A N 1
ATOM 556 C CA . LEU A 1 76 ? -45.228 -19.809 16.840 1.00 65.00 76 LEU A CA 1
ATOM 557 C C . LEU A 1 76 ? -43.922 -20.497 17.281 1.00 65.00 76 LEU A C 1
ATOM 559 O O . LEU A 1 76 ? -43.132 -20.895 16.421 1.00 65.00 76 LEU A O 1
ATOM 563 N N . PRO A 1 77 ? -43.684 -20.723 18.593 1.00 62.56 77 PRO A N 1
ATOM 564 C CA . PRO A 1 77 ? -42.476 -21.406 19.071 1.00 62.56 77 PRO A CA 1
ATOM 565 C C . PRO A 1 77 ? -42.283 -22.805 18.465 1.00 62.56 77 PRO A C 1
ATOM 567 O O . PRO A 1 77 ? -41.158 -23.287 18.348 1.00 62.56 77 PRO A O 1
ATOM 570 N N . GLU A 1 78 ? -43.373 -23.469 18.070 1.00 65.50 78 GLU A N 1
ATOM 571 C CA . GLU A 1 78 ? -43.341 -24.798 17.449 1.00 65.50 78 GLU A CA 1
ATOM 572 C C . GLU A 1 78 ? -42.753 -24.788 16.029 1.00 65.50 78 GLU A C 1
ATOM 574 O O . GLU A 1 78 ? -42.053 -25.732 15.664 1.00 65.50 78 GLU A O 1
ATOM 579 N N . ALA A 1 79 ? -42.932 -23.702 15.265 1.00 63.16 79 ALA A N 1
ATOM 580 C CA . ALA A 1 79 ? -42.357 -23.563 13.922 1.00 63.16 79 ALA A CA 1
ATOM 581 C C . ALA A 1 79 ? -40.814 -23.530 13.946 1.00 63.16 79 ALA A C 1
ATOM 583 O O . ALA A 1 79 ? -40.156 -24.016 13.024 1.00 63.16 79 ALA A O 1
ATOM 584 N N . ILE A 1 80 ? -40.239 -23.005 15.035 1.00 67.94 80 ILE A N 1
ATOM 585 C CA . ILE A 1 80 ? -38.789 -22.887 15.254 1.00 67.94 80 ILE A CA 1
ATOM 586 C C . ILE A 1 80 ? -38.215 -24.183 15.841 1.00 67.94 80 ILE A C 1
ATOM 588 O O . ILE A 1 80 ? -37.167 -24.648 15.394 1.00 67.94 80 ILE A O 1
ATOM 592 N N . LYS A 1 81 ? -38.912 -24.816 16.800 1.00 65.62 81 LYS A N 1
ATOM 593 C CA . LYS A 1 81 ? -38.465 -26.070 17.446 1.00 65.62 81 LYS A CA 1
ATOM 594 C C . LYS A 1 81 ? -38.179 -27.203 16.450 1.00 65.62 81 LYS A C 1
ATOM 596 O O . LYS A 1 81 ? -37.311 -28.031 16.711 1.00 65.62 81 LYS A O 1
ATOM 601 N N . GLY A 1 82 ? -38.851 -27.218 15.295 1.00 61.38 82 GLY A N 1
ATOM 602 C CA . GLY A 1 82 ? -38.593 -28.177 14.214 1.00 61.38 82 GLY A CA 1
ATOM 603 C C . GLY A 1 82 ? -37.239 -28.033 13.496 1.00 61.38 82 GLY A C 1
ATOM 604 O O . GLY A 1 82 ? -36.889 -28.919 12.724 1.00 61.38 82 GLY A O 1
ATOM 605 N N . GLN A 1 83 ? -36.473 -26.957 13.727 1.00 65.69 83 GLN A N 1
ATOM 606 C CA . GLN A 1 83 ? -35.177 -26.702 13.069 1.00 65.69 83 GLN A CA 1
ATOM 607 C C . GLN A 1 83 ? -33.957 -27.230 13.855 1.00 65.69 83 GLN A C 1
ATOM 609 O O . GLN A 1 83 ? -32.822 -27.054 13.421 1.00 65.69 83 GLN A O 1
ATOM 614 N N . GLY A 1 84 ? -34.160 -27.870 15.014 1.00 64.00 84 GLY A N 1
ATOM 615 C CA . GLY A 1 84 ? -33.068 -28.384 15.858 1.00 64.00 84 GLY A CA 1
ATOM 616 C C . GLY A 1 84 ? -32.367 -27.330 16.729 1.00 64.00 84 GLY A C 1
ATOM 617 O O . GLY A 1 84 ? -31.405 -27.654 17.424 1.00 64.00 84 GLY A O 1
ATOM 618 N N . SER A 1 85 ? -32.847 -26.085 16.724 1.00 71.44 85 SER A N 1
ATOM 619 C CA . SER A 1 85 ? -32.339 -25.000 17.567 1.00 71.44 85 SER A CA 1
ATOM 620 C C . SER A 1 85 ? -32.823 -25.119 19.017 1.00 71.44 85 SER A C 1
ATOM 622 O O . SER A 1 85 ? -33.963 -25.508 19.280 1.00 71.44 85 SER A O 1
ATOM 624 N N . ALA A 1 86 ? -31.991 -24.708 19.975 1.00 77.19 86 ALA A N 1
ATOM 625 C CA . ALA A 1 86 ? -32.422 -24.535 21.359 1.00 77.19 86 ALA A CA 1
ATOM 626 C C . ALA A 1 86 ? -33.309 -23.284 21.459 1.00 77.19 86 ALA A C 1
ATOM 628 O O . ALA A 1 86 ? -32.841 -22.185 21.171 1.00 77.19 86 ALA A O 1
ATOM 629 N N . VAL A 1 87 ? -34.573 -23.441 21.867 1.00 80.25 87 VAL A N 1
ATOM 630 C CA . VAL A 1 87 ? -35.547 -22.342 21.992 1.00 80.25 87 VAL A CA 1
ATOM 631 C C . VAL A 1 87 ? -35.922 -22.137 23.456 1.00 80.25 87 VAL A C 1
ATOM 633 O O . VAL A 1 87 ? -36.423 -23.061 24.096 1.00 80.25 87 VAL A O 1
ATOM 636 N N . GLN A 1 88 ? -35.742 -20.915 23.952 1.00 81.75 88 GLN A N 1
ATOM 637 C CA . GLN A 1 88 ? -36.258 -20.440 25.232 1.00 81.75 88 GLN A CA 1
ATOM 638 C C . GLN A 1 88 ? -37.281 -19.322 25.036 1.00 81.75 88 GLN A C 1
ATOM 640 O O . GLN A 1 88 ? -37.155 -18.489 24.137 1.00 81.75 88 GLN A O 1
ATOM 645 N N . VAL A 1 89 ? -38.293 -19.307 25.903 1.00 80.00 89 VAL A N 1
ATOM 646 C CA . VAL A 1 89 ? -39.341 -18.280 25.937 1.00 80.00 89 VAL A CA 1
ATOM 647 C C . VAL A 1 89 ? -39.456 -17.769 27.368 1.00 80.00 89 VAL A C 1
ATOM 649 O O . VAL A 1 89 ? -39.830 -18.535 28.254 1.00 80.00 89 VAL A O 1
ATOM 652 N N . LEU A 1 90 ? -39.145 -16.491 27.588 1.00 76.62 90 LEU A N 1
ATOM 653 C CA . LEU A 1 90 ? -39.255 -15.837 28.892 1.00 76.62 90 LEU A CA 1
ATOM 654 C C . LEU A 1 90 ? -40.569 -15.035 28.972 1.00 76.62 90 LEU A C 1
ATOM 656 O O . LEU A 1 90 ? -40.775 -14.110 28.177 1.00 76.62 90 LEU A O 1
ATOM 660 N N . PRO A 1 91 ? -41.491 -15.389 29.888 1.00 69.56 91 PRO A N 1
ATOM 661 C CA . PRO A 1 91 ? -42.791 -14.744 30.012 1.00 69.56 91 PRO A CA 1
ATOM 662 C C . PRO A 1 91 ? -42.732 -13.506 30.918 1.00 69.56 91 PRO A C 1
ATOM 664 O O . PRO A 1 91 ? -43.018 -13.583 32.112 1.00 69.56 91 PRO A O 1
ATOM 667 N N . PHE A 1 92 ? -42.430 -12.338 30.353 1.00 69.19 92 PHE A N 1
ATOM 668 C CA . PHE A 1 92 ? -42.556 -11.076 31.091 1.00 69.19 92 PHE A CA 1
ATOM 669 C C . PHE A 1 92 ? -43.957 -10.481 30.998 1.00 69.19 92 PHE A C 1
ATOM 671 O O . PHE A 1 92 ? -44.640 -10.598 29.981 1.00 69.19 92 PHE A O 1
ATOM 678 N N . LYS A 1 93 ? -44.379 -9.811 32.076 1.00 59.19 93 LYS A N 1
ATOM 679 C CA . LYS A 1 93 ? -45.667 -9.109 32.127 1.00 59.19 93 LYS A CA 1
ATOM 680 C C . LYS A 1 93 ? -45.711 -7.983 31.079 1.00 59.19 93 LYS A C 1
ATOM 682 O O . LYS A 1 93 ? -44.667 -7.395 30.778 1.00 59.19 93 LYS A O 1
ATOM 687 N N . PRO A 1 94 ? -46.905 -7.574 30.608 1.00 50.78 94 PRO A N 1
ATOM 688 C CA . PRO A 1 94 ? -47.108 -6.393 29.761 1.00 50.78 94 PRO A CA 1
ATOM 689 C C . PRO A 1 94 ? -46.990 -5.081 30.557 1.00 50.78 94 PRO A C 1
ATOM 691 O O . PRO A 1 94 ? -47.759 -4.136 30.393 1.00 50.78 94 PRO A O 1
ATOM 694 N N . SER A 1 95 ? -45.990 -5.019 31.432 1.00 54.31 95 SER A N 1
ATOM 695 C CA . SER A 1 95 ? -45.405 -3.767 31.874 1.00 54.31 95 SER A CA 1
ATOM 696 C C . SER A 1 95 ? -44.688 -3.132 30.682 1.00 54.31 95 SER A C 1
ATOM 698 O O . SER A 1 95 ? -44.118 -3.822 29.828 1.00 54.31 95 SER A O 1
ATOM 700 N N . LYS A 1 96 ? -44.683 -1.799 30.627 1.00 49.09 96 LYS A N 1
ATOM 701 C CA . LYS A 1 96 ? -43.832 -1.068 29.683 1.00 49.09 96 LYS A CA 1
ATOM 702 C C . LYS A 1 96 ? -42.343 -1.275 29.992 1.00 49.09 96 LYS A C 1
ATOM 704 O O . LYS A 1 96 ? -41.519 -1.077 29.095 1.00 49.09 96 LYS A O 1
ATOM 709 N N . ASP A 1 97 ? -42.036 -1.704 31.211 1.00 52.84 97 ASP A N 1
ATOM 710 C CA . ASP A 1 97 ? -40.741 -1.618 31.873 1.00 52.84 97 ASP A CA 1
ATOM 711 C C . ASP A 1 97 ? -40.325 -3.001 32.409 1.00 52.84 97 ASP A C 1
ATOM 713 O O . ASP A 1 97 ? -41.176 -3.782 32.842 1.00 52.84 97 ASP A O 1
ATOM 717 N N . LEU A 1 98 ? -39.029 -3.321 32.333 1.00 57.72 98 LEU A N 1
ATOM 718 C CA . LEU A 1 98 ? -38.447 -4.564 32.859 1.00 57.72 98 LEU A CA 1
ATOM 719 C C . LEU A 1 98 ? -38.154 -4.390 34.351 1.00 57.72 98 LEU A C 1
ATOM 721 O O . LEU A 1 98 ? -37.486 -3.427 34.722 1.00 57.72 98 LEU A O 1
ATOM 725 N N . ALA A 1 99 ? -38.578 -5.329 35.195 1.00 65.44 99 ALA A N 1
ATOM 726 C CA . ALA A 1 99 ? -38.089 -5.381 36.568 1.00 65.44 99 ALA A CA 1
ATOM 727 C C . ALA A 1 99 ? -36.614 -5.826 36.598 1.00 65.44 99 ALA A C 1
ATOM 729 O O . ALA A 1 99 ? -36.137 -6.506 35.689 1.00 65.44 99 ALA A O 1
ATOM 730 N N . ALA A 1 100 ? -35.890 -5.503 37.674 1.00 61.19 100 ALA A N 1
ATOM 731 C CA . ALA A 1 100 ? -34.501 -5.943 37.846 1.00 61.19 100 ALA A CA 1
ATOM 732 C C . ALA A 1 100 ? -34.354 -7.480 37.773 1.00 61.19 100 ALA A C 1
ATOM 734 O O . ALA A 1 100 ? -33.400 -7.972 37.177 1.00 61.19 100 ALA A O 1
ATOM 735 N N . SER A 1 101 ? -35.340 -8.222 38.293 1.00 67.50 101 SER A N 1
ATOM 736 C CA . SER A 1 101 ? -35.434 -9.684 38.174 1.00 67.50 101 SER A CA 1
ATOM 737 C C . SER A 1 101 ? -35.553 -10.165 36.727 1.00 67.50 101 SER A C 1
ATOM 739 O O . SER A 1 101 ? -34.948 -11.168 36.364 1.00 67.50 101 SER A O 1
ATOM 741 N N . ASP A 1 102 ? -36.303 -9.439 35.894 1.00 70.56 102 ASP A N 1
ATOM 742 C CA . ASP A 1 102 ? -36.513 -9.788 34.488 1.00 70.56 102 ASP A CA 1
ATOM 743 C C . ASP A 1 102 ? -35.196 -9.616 33.714 1.00 70.56 102 ASP A C 1
ATOM 745 O O . ASP A 1 102 ? -34.835 -10.453 32.889 1.00 70.56 102 ASP A O 1
ATOM 749 N N . VAL A 1 103 ? -34.432 -8.557 34.021 1.00 67.06 103 VAL A N 1
ATOM 750 C CA . VAL A 1 103 ? -33.088 -8.334 33.459 1.00 67.06 103 VAL A CA 1
ATOM 751 C C . VAL A 1 103 ? -32.142 -9.470 33.856 1.00 67.06 103 VAL A C 1
ATOM 753 O O . VAL A 1 103 ? -31.494 -10.042 32.982 1.00 67.06 103 VAL A O 1
ATOM 756 N N . GLU A 1 104 ? -32.091 -9.844 35.138 1.00 69.00 104 GLU A N 1
ATOM 757 C CA . GLU A 1 104 ? -31.259 -10.959 35.616 1.00 69.00 104 GLU A CA 1
ATOM 758 C C . GLU A 1 104 ? -31.627 -12.297 34.947 1.00 69.00 104 GLU A C 1
ATOM 760 O O . GLU A 1 104 ? -30.736 -13.060 34.562 1.00 69.00 104 GLU A O 1
ATOM 765 N N . GLU A 1 105 ? -32.919 -12.565 34.734 1.00 75.06 105 GLU A N 1
ATOM 766 C CA . GLU A 1 105 ? -33.394 -13.771 34.050 1.00 75.06 105 GLU A CA 1
ATOM 767 C C . GLU A 1 105 ? -33.025 -13.784 32.555 1.00 75.06 105 GLU A C 1
ATOM 769 O O . GLU A 1 105 ? -32.550 -14.811 32.057 1.00 75.06 105 GLU A O 1
ATOM 774 N N . VAL A 1 106 ? -33.147 -12.652 31.840 1.00 73.25 106 VAL A N 1
ATOM 775 C CA . VAL A 1 106 ? -32.653 -12.538 30.452 1.00 73.25 106 VAL A CA 1
ATOM 776 C C . VAL A 1 106 ? -31.153 -12.794 30.396 1.00 73.25 106 VAL A C 1
ATOM 778 O O . VAL A 1 106 ? -30.713 -13.625 29.602 1.00 73.25 106 VAL A O 1
ATOM 781 N N . VAL A 1 107 ? -30.368 -12.110 31.230 1.00 70.12 107 VAL A N 1
ATOM 782 C CA . VAL A 1 107 ? -28.901 -12.200 31.218 1.00 70.12 107 VAL A CA 1
ATOM 783 C C . VAL A 1 107 ? -28.444 -13.630 31.507 1.00 70.12 107 VAL A C 1
ATOM 785 O O . VAL A 1 107 ? -27.731 -14.227 30.698 1.00 70.12 107 VAL A O 1
ATOM 788 N N . SER A 1 108 ? -28.956 -14.240 32.580 1.00 74.62 108 SER A N 1
ATOM 789 C CA . SER A 1 108 ? -28.629 -15.623 32.940 1.00 74.62 108 SER A CA 1
ATOM 790 C C . SER A 1 108 ? -29.123 -16.652 31.912 1.00 74.62 108 SER A C 1
ATOM 792 O O . SER A 1 108 ? -28.656 -17.794 31.905 1.00 74.62 108 SER A O 1
ATOM 794 N N . THR A 1 109 ? -30.076 -16.286 31.051 1.00 77.94 109 THR A N 1
ATOM 795 C CA . THR A 1 109 ? -30.503 -17.117 29.919 1.00 77.94 109 THR A CA 1
ATOM 796 C C . THR A 1 109 ? -29.576 -16.931 28.718 1.00 77.94 109 THR A C 1
ATOM 798 O O . THR A 1 109 ? -29.123 -17.928 28.165 1.00 77.94 109 THR A O 1
ATOM 801 N N . ILE A 1 110 ? -29.211 -15.695 28.352 1.00 75.00 110 ILE A N 1
ATOM 802 C CA . ILE A 1 110 ? -28.266 -15.392 27.256 1.00 75.00 110 ILE A CA 1
ATOM 803 C C . ILE A 1 110 ? -26.942 -16.151 27.429 1.00 75.00 110 ILE A C 1
ATOM 805 O O . ILE A 1 110 ? -26.413 -16.681 26.453 1.00 75.00 110 ILE A O 1
ATOM 809 N N . GLU A 1 111 ? -26.425 -16.243 28.654 1.00 71.69 111 GLU A N 1
ATOM 810 C CA . GLU A 1 111 ? -25.171 -16.946 28.968 1.00 71.69 111 GLU A CA 1
ATOM 811 C C . GLU A 1 111 ? -25.230 -18.464 28.738 1.00 71.69 111 GLU A C 1
ATOM 813 O O . GLU A 1 111 ? -24.208 -19.084 28.449 1.00 71.69 111 GLU A O 1
ATOM 818 N N . LYS A 1 112 ? -26.419 -19.071 28.835 1.00 78.88 112 LYS A N 1
ATOM 819 C CA . LYS A 1 112 ? -26.625 -20.527 28.718 1.00 78.88 112 LYS A CA 1
ATOM 820 C C . LYS A 1 112 ? -27.010 -20.975 27.306 1.00 78.88 112 LYS A C 1
ATOM 822 O O . LYS A 1 112 ? -27.080 -22.176 27.048 1.00 78.88 112 LYS A O 1
ATOM 827 N N . MET A 1 113 ? -27.304 -20.039 26.405 1.00 79.56 113 MET A N 1
ATOM 828 C CA . MET A 1 113 ? -27.840 -20.346 25.079 1.00 79.56 113 MET A CA 1
ATOM 829 C C . MET A 1 113 ? -26.730 -20.532 24.028 1.00 79.56 113 MET A C 1
ATOM 831 O O . MET A 1 113 ? -25.773 -19.754 23.991 1.00 79.56 113 MET A O 1
ATOM 835 N N . PRO A 1 114 ? -26.847 -21.535 23.134 1.00 75.88 114 PRO A N 1
ATOM 836 C CA . PRO A 1 114 ? -25.852 -21.787 22.095 1.00 75.88 114 PRO A CA 1
ATOM 837 C C . PRO A 1 114 ? -25.812 -20.662 21.052 1.00 75.88 114 PRO A C 1
ATOM 839 O O . PRO A 1 114 ? -26.826 -20.033 20.751 1.00 75.88 114 PRO A O 1
ATOM 842 N N . ARG A 1 115 ? -24.628 -20.431 20.473 1.00 69.56 115 ARG A N 1
ATOM 843 C CA . ARG A 1 115 ? -24.380 -19.379 19.475 1.00 69.56 115 ARG A CA 1
ATOM 844 C C . ARG A 1 115 ? -24.403 -19.928 18.031 1.00 69.56 115 ARG A C 1
ATOM 846 O O . ARG A 1 115 ? -24.036 -21.091 17.833 1.00 69.56 115 ARG A O 1
ATOM 853 N N . PRO A 1 116 ? -24.805 -19.131 17.022 1.00 67.50 116 PRO A N 1
ATOM 854 C CA . PRO A 1 116 ? -25.377 -17.792 17.156 1.00 67.50 116 PRO A CA 1
ATOM 855 C C . PRO A 1 116 ? -26.790 -17.837 17.762 1.00 67.50 116 PRO A C 1
ATOM 857 O O . PRO A 1 116 ? -27.574 -18.753 17.487 1.00 67.50 116 PRO A O 1
ATOM 860 N N . LEU A 1 117 ? -27.067 -16.860 18.629 1.00 75.25 117 LEU A N 1
ATOM 861 C CA . LEU A 1 117 ? -28.302 -16.686 19.392 1.00 75.25 117 LEU A CA 1
ATOM 862 C C . LEU A 1 117 ? -29.140 -15.567 18.772 1.00 75.25 117 LEU A C 1
ATOM 864 O O . LEU A 1 117 ? -28.703 -14.418 18.765 1.00 75.25 117 LEU A O 1
ATOM 868 N N . MET A 1 118 ? -30.368 -15.855 18.350 1.00 76.81 118 MET A N 1
ATOM 869 C CA . MET A 1 118 ? -31.329 -14.804 18.021 1.00 76.81 118 MET A CA 1
ATOM 870 C C . MET A 1 118 ? -32.212 -14.473 19.225 1.00 76.81 118 MET A C 1
ATOM 872 O O . MET A 1 118 ? -32.822 -15.357 19.824 1.00 76.81 118 MET A O 1
ATOM 876 N N . ILE A 1 119 ? -32.294 -13.187 19.561 1.00 78.12 119 ILE A N 1
ATOM 877 C CA . ILE A 1 119 ? -33.184 -12.627 20.572 1.00 78.12 119 ILE A CA 1
ATOM 878 C C . ILE A 1 119 ? -34.270 -11.809 19.866 1.00 78.12 119 ILE A C 1
ATOM 880 O O . ILE A 1 119 ? -33.977 -10.907 19.074 1.00 78.12 119 ILE A O 1
ATOM 884 N N . GLN A 1 120 ? -35.534 -12.105 20.154 1.00 73.31 120 GLN A N 1
ATOM 885 C CA . GLN A 1 120 ? -36.677 -11.420 19.549 1.00 73.31 120 GLN A CA 1
ATOM 886 C C . GLN A 1 120 ? -37.628 -10.892 20.625 1.00 73.31 120 GLN A C 1
ATOM 888 O O . GLN A 1 120 ? -37.988 -11.600 21.569 1.00 73.31 120 GLN A O 1
ATOM 893 N N . CYS A 1 121 ? -38.063 -9.638 20.480 1.00 71.88 121 CYS A N 1
ATOM 894 C CA . CYS A 1 121 ? -39.145 -9.077 21.288 1.00 71.88 121 CYS A CA 1
ATOM 895 C C . CYS A 1 121 ? -39.913 -7.993 20.523 1.00 71.88 121 CYS A C 1
ATOM 897 O O . CYS A 1 121 ? -39.354 -7.317 19.663 1.00 71.88 121 CYS A O 1
ATOM 899 N N . THR A 1 122 ? -41.167 -7.750 20.909 1.00 64.56 122 THR A N 1
ATOM 900 C CA . THR A 1 122 ? -42.129 -6.878 20.205 1.00 64.56 122 THR A CA 1
ATOM 901 C C . THR A 1 122 ? -41.590 -5.493 19.802 1.00 64.56 122 THR A C 1
ATOM 903 O O . THR A 1 122 ? -41.985 -4.961 18.771 1.00 64.56 122 THR A O 1
ATOM 906 N N . THR A 1 123 ? -40.678 -4.895 20.578 1.00 59.91 123 THR A N 1
ATOM 907 C CA . THR A 1 123 ? -40.142 -3.540 20.327 1.00 59.91 123 THR A CA 1
ATOM 908 C C . THR A 1 123 ? -38.625 -3.471 20.122 1.00 59.91 123 THR A C 1
ATOM 910 O O . THR A 1 123 ? -38.095 -2.367 20.060 1.00 59.91 123 THR A O 1
ATOM 913 N N . ALA A 1 124 ? -37.915 -4.607 20.056 1.00 56.53 124 ALA A N 1
ATOM 914 C CA . ALA A 1 124 ? -36.447 -4.759 20.171 1.00 56.53 124 ALA A CA 1
ATOM 915 C C . ALA A 1 124 ? -35.794 -4.200 21.465 1.00 56.53 124 ALA A C 1
ATOM 917 O O . ALA A 1 124 ? -34.865 -4.808 21.996 1.00 56.53 124 ALA A O 1
ATOM 918 N N . ASN A 1 125 ? -36.292 -3.089 22.018 1.00 57.38 125 ASN A N 1
ATOM 919 C CA . ASN A 1 125 ? -35.673 -2.341 23.116 1.00 57.38 125 ASN A CA 1
ATOM 920 C C . ASN A 1 125 ? -35.447 -3.172 24.388 1.00 57.38 125 ASN A C 1
ATOM 922 O O . ASN A 1 125 ? -34.389 -3.056 24.994 1.00 57.38 125 ASN A O 1
ATOM 926 N N . ARG A 1 126 ? -36.397 -4.032 24.789 1.00 62.66 126 ARG A N 1
ATOM 927 C CA . ARG A 1 126 ? -36.256 -4.863 26.006 1.00 62.66 126 ARG A CA 1
ATOM 928 C C . ARG A 1 126 ? -35.089 -5.855 25.894 1.00 62.66 126 ARG A C 1
ATOM 930 O O . ARG A 1 126 ? -34.308 -5.986 26.830 1.00 62.66 126 ARG A O 1
ATOM 937 N N . ALA A 1 127 ? -34.930 -6.485 24.730 1.00 57.38 127 ALA A N 1
ATOM 938 C CA . ALA A 1 127 ? -33.810 -7.378 24.438 1.00 57.38 127 ALA A CA 1
ATOM 939 C C . ALA A 1 127 ? -32.476 -6.620 24.309 1.00 57.38 127 ALA A C 1
ATOM 941 O O . ALA A 1 127 ? -31.462 -7.061 24.844 1.00 57.38 127 ALA A O 1
ATOM 942 N N . ALA A 1 128 ? -32.483 -5.465 23.635 1.00 57.41 128 ALA A N 1
ATOM 943 C CA . ALA A 1 128 ? -31.286 -4.651 23.437 1.00 57.41 128 ALA A CA 1
ATOM 944 C C . ALA A 1 128 ? -30.747 -4.055 24.751 1.00 57.41 128 ALA A C 1
ATOM 946 O O . ALA A 1 128 ? -29.538 -4.057 24.959 1.00 57.41 128 ALA A O 1
ATOM 947 N N . ILE A 1 129 ? -31.626 -3.606 25.657 1.00 62.69 129 ILE A N 1
ATOM 948 C CA . ILE A 1 129 ? -31.236 -3.117 26.989 1.00 62.69 129 ILE A CA 1
ATOM 949 C C . ILE A 1 129 ? -30.556 -4.238 27.783 1.00 62.69 129 ILE A C 1
ATOM 951 O O . ILE A 1 129 ? -29.421 -4.061 28.209 1.00 62.69 129 ILE A O 1
ATOM 955 N N . ALA A 1 130 ? -31.183 -5.411 27.923 1.00 60.34 130 ALA A N 1
ATOM 956 C CA . ALA A 1 130 ? -30.590 -6.520 28.676 1.00 60.34 130 ALA A CA 1
ATOM 957 C C . ALA A 1 130 ? -29.246 -6.999 28.084 1.00 60.34 130 ALA A C 1
ATOM 959 O O . ALA A 1 130 ? -28.312 -7.281 28.834 1.00 60.34 130 ALA A O 1
ATOM 960 N N . LEU A 1 131 ? -29.117 -7.029 26.750 1.00 60.69 131 LEU A N 1
ATOM 961 C CA . LEU A 1 131 ? -27.856 -7.351 26.079 1.00 60.69 131 LEU A CA 1
ATOM 962 C C . LEU A 1 131 ? -26.763 -6.317 26.390 1.00 60.69 131 LEU A C 1
ATOM 964 O O . LEU A 1 131 ? -25.664 -6.696 26.779 1.00 60.69 131 LEU A O 1
ATOM 968 N N . LEU A 1 132 ? -27.052 -5.020 26.258 1.00 60.38 132 LEU A N 1
ATOM 969 C CA . LEU A 1 132 ? -26.062 -3.959 26.481 1.00 60.38 132 LEU A CA 1
ATOM 970 C C . LEU A 1 132 ? -25.657 -3.822 27.952 1.00 60.38 132 LEU A C 1
ATOM 972 O O . LEU A 1 132 ? -24.499 -3.523 28.232 1.00 60.38 132 LEU A O 1
ATOM 976 N N . LEU A 1 133 ? -26.574 -4.094 28.882 1.00 59.19 133 LEU A N 1
ATOM 977 C CA . LEU A 1 133 ? -26.284 -4.146 30.315 1.00 59.19 133 LEU A CA 1
ATOM 978 C C . LEU A 1 133 ? -25.346 -5.314 30.665 1.00 59.19 133 LEU A C 1
ATOM 980 O O . LEU A 1 133 ? -24.365 -5.100 31.375 1.00 59.19 133 LEU A O 1
ATOM 984 N N . TRP A 1 134 ? -25.568 -6.506 30.096 1.00 64.06 134 TRP A N 1
ATOM 985 C CA . TRP A 1 134 ? -24.622 -7.624 30.212 1.00 64.06 134 TRP A CA 1
ATOM 986 C C . TRP A 1 134 ? -23.257 -7.278 29.610 1.00 64.06 134 TRP A C 1
ATOM 988 O O . TRP A 1 134 ? -22.232 -7.483 30.253 1.00 64.06 134 TRP A O 1
ATOM 998 N N . MET A 1 135 ? -23.220 -6.689 28.411 1.00 57.47 135 MET A N 1
ATOM 999 C CA . MET A 1 135 ? -21.957 -6.287 27.779 1.00 57.47 135 MET A CA 1
ATOM 1000 C C . MET A 1 135 ? -21.199 -5.241 28.606 1.00 57.47 135 MET A C 1
ATOM 1002 O O . MET A 1 135 ? -19.975 -5.324 28.696 1.00 57.47 135 MET A O 1
ATOM 1006 N N . ALA A 1 136 ? -21.901 -4.298 29.241 1.00 56.97 136 ALA A N 1
ATOM 1007 C CA . ALA A 1 136 ? -21.304 -3.307 30.131 1.00 56.97 136 ALA A CA 1
ATOM 1008 C C . ALA A 1 136 ? -20.743 -3.923 31.425 1.00 56.97 136 ALA A C 1
ATOM 1010 O O . ALA A 1 136 ? -19.656 -3.539 31.854 1.00 56.97 136 ALA A O 1
ATOM 1011 N N . GLU A 1 137 ? -21.444 -4.896 32.014 1.00 57.75 137 GLU A N 1
ATOM 1012 C CA . GLU A 1 137 ? -20.992 -5.629 33.203 1.00 57.75 137 GLU A CA 1
ATOM 1013 C C . GLU A 1 137 ? -19.760 -6.498 32.892 1.00 57.75 137 GLU A C 1
ATOM 1015 O O . GLU A 1 137 ? -18.728 -6.358 33.545 1.00 57.75 137 GLU A O 1
ATOM 1020 N N . GLN A 1 138 ? -19.810 -7.311 31.828 1.00 55.91 138 GLN A N 1
ATOM 1021 C CA . GLN A 1 138 ? -18.684 -8.154 31.392 1.00 55.91 138 GLN A CA 1
ATOM 1022 C C . GLN A 1 138 ? -17.458 -7.342 30.940 1.00 55.91 138 GLN A C 1
ATOM 1024 O O . GLN A 1 138 ? -16.327 -7.816 31.039 1.00 55.91 138 GLN A O 1
ATOM 1029 N N . SER A 1 139 ? -17.665 -6.113 30.455 1.00 52.03 139 SER A N 1
ATOM 1030 C CA . SER A 1 139 ? -16.586 -5.210 30.027 1.00 52.03 139 SER A CA 1
ATOM 1031 C C . SER A 1 139 ? -16.117 -4.242 31.123 1.00 52.03 139 SER A C 1
ATOM 1033 O O . SER A 1 139 ? -15.239 -3.419 30.861 1.00 52.03 139 SER A O 1
ATOM 1035 N N . GLY A 1 140 ? -16.681 -4.319 32.336 1.00 52.78 140 GLY A N 1
ATOM 1036 C CA . GLY A 1 140 ? -16.272 -3.510 33.488 1.00 52.78 140 GLY A CA 1
ATOM 1037 C C . GLY A 1 140 ? -16.516 -2.006 33.330 1.00 52.78 140 GLY A C 1
ATOM 1038 O O . GLY A 1 140 ? -15.658 -1.209 33.704 1.00 52.78 140 GLY A O 1
ATOM 1039 N N . TYR A 1 141 ? -17.641 -1.588 32.744 1.00 60.28 141 TYR A N 1
ATOM 1040 C CA . TYR A 1 141 ? -17.942 -0.164 32.552 1.00 60.28 141 TYR A CA 1
ATOM 1041 C C . TYR A 1 141 ? -18.447 0.510 33.834 1.00 60.28 141 TYR A C 1
ATOM 1043 O O . TYR A 1 141 ? -19.155 -0.089 34.640 1.00 60.28 141 TYR A O 1
ATOM 1051 N N . ASN A 1 142 ? -18.158 1.806 33.986 1.00 64.44 142 ASN A N 1
ATOM 1052 C CA . ASN A 1 142 ? -18.892 2.651 34.930 1.00 64.44 142 ASN A CA 1
ATOM 1053 C C . ASN A 1 142 ? -20.258 3.063 34.350 1.00 64.44 142 ASN A C 1
ATOM 1055 O O . ASN A 1 142 ? -20.502 2.975 33.141 1.00 64.44 142 ASN A O 1
ATOM 1059 N N . ARG A 1 143 ? -21.141 3.553 35.226 1.00 67.94 143 ARG A N 1
ATOM 1060 C CA . ARG A 1 143 ? -22.526 3.913 34.886 1.00 67.94 143 ARG A CA 1
ATOM 1061 C C . ARG A 1 143 ? -22.652 4.865 33.689 1.00 67.94 143 ARG A C 1
ATOM 1063 O O . ARG A 1 143 ? -23.410 4.581 32.766 1.00 67.94 143 ARG A O 1
ATOM 1070 N N . GLY A 1 144 ? -21.878 5.952 33.673 1.00 60.16 144 GLY A N 1
ATOM 1071 C CA . GLY A 1 144 ? -21.952 6.965 32.613 1.00 60.16 144 GLY A CA 1
ATOM 1072 C C . GLY A 1 144 ? -21.460 6.457 31.253 1.00 60.16 144 GLY A C 1
ATOM 1073 O O . GLY A 1 144 ? -22.019 6.817 30.218 1.00 60.16 144 GLY A O 1
ATOM 1074 N N . SER A 1 145 ? -20.452 5.578 31.237 1.00 58.84 145 SER A N 1
ATOM 1075 C CA . SER A 1 145 ? -19.974 4.937 30.003 1.00 58.84 145 SER A CA 1
ATOM 1076 C C . SER A 1 145 ? -21.014 3.984 29.404 1.00 58.84 145 SER A C 1
ATOM 1078 O O . SER A 1 145 ? -21.201 3.975 28.187 1.00 58.84 145 SER A O 1
ATOM 1080 N N . ALA A 1 146 ? -21.729 3.225 30.241 1.00 62.56 146 ALA A N 1
ATOM 1081 C CA . ALA A 1 146 ? -22.823 2.365 29.791 1.00 62.56 146 ALA A CA 1
ATOM 1082 C C . ALA A 1 146 ? -24.007 3.183 29.236 1.00 62.56 146 ALA A C 1
ATOM 1084 O O . ALA A 1 146 ? -24.532 2.866 28.170 1.00 62.56 146 ALA A O 1
ATOM 1085 N N . GLU A 1 147 ? -24.391 4.273 29.909 1.00 62.44 147 GLU A N 1
ATOM 1086 C CA . GLU A 1 147 ? -25.468 5.170 29.461 1.00 62.44 147 GLU A CA 1
ATOM 1087 C C . GLU A 1 147 ? -25.173 5.822 28.096 1.00 62.44 147 GLU A C 1
ATOM 1089 O O . GLU A 1 147 ? -26.070 5.909 27.253 1.00 62.44 147 GLU A O 1
ATOM 1094 N N . LEU A 1 148 ? -23.922 6.230 27.846 1.00 56.78 148 LEU A N 1
ATOM 1095 C CA . LEU A 1 148 ? -23.496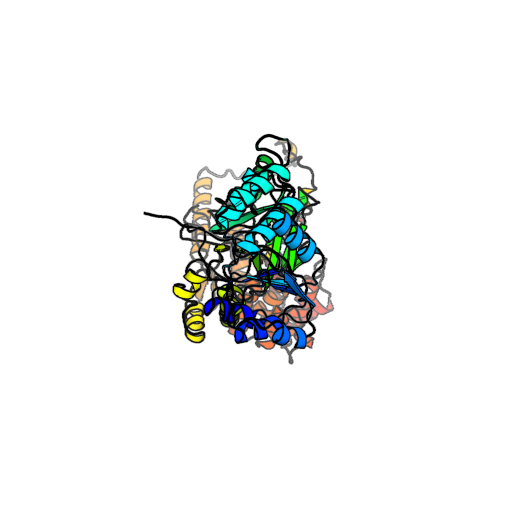 6.776 26.552 1.00 56.78 148 LEU A CA 1
ATOM 1096 C C . LEU A 1 148 ? -23.552 5.733 25.428 1.00 56.78 148 LEU A C 1
ATOM 1098 O O . LEU A 1 148 ? -24.092 6.031 24.366 1.00 56.78 148 LEU A O 1
ATOM 1102 N N . LEU A 1 149 ? -23.071 4.506 25.663 1.00 56.03 149 LEU A N 1
ATOM 1103 C CA . LEU A 1 149 ? -23.107 3.434 24.659 1.00 56.03 149 LEU A CA 1
ATOM 1104 C C . LEU A 1 149 ? -24.540 3.117 24.204 1.00 56.03 149 LEU A C 1
ATOM 1106 O O . LEU A 1 149 ? -24.799 2.980 23.009 1.00 56.03 149 LEU A O 1
ATOM 1110 N N . VAL A 1 150 ? -25.489 3.021 25.141 1.00 57.03 150 VAL A N 1
ATOM 1111 C CA . VAL A 1 150 ? -26.893 2.745 24.794 1.00 57.03 150 VAL A CA 1
ATOM 1112 C C . VAL A 1 150 ? -27.498 3.911 23.997 1.00 57.03 150 VAL A C 1
ATOM 1114 O O . VAL A 1 150 ? -28.218 3.682 23.024 1.00 57.03 150 VAL A O 1
ATOM 1117 N N . LYS A 1 151 ? -27.154 5.157 24.348 1.00 55.25 151 LYS A N 1
ATOM 1118 C CA . LYS A 1 151 ? -27.605 6.356 23.630 1.00 55.25 151 LYS A CA 1
ATOM 1119 C C . LYS A 1 151 ? -27.060 6.424 22.197 1.00 55.25 151 LYS A C 1
ATOM 1121 O O . LYS A 1 151 ? -27.833 6.701 21.280 1.00 55.25 151 LYS A O 1
ATOM 1126 N N . ASP A 1 152 ? -25.775 6.137 21.991 1.00 49.56 152 ASP A N 1
ATOM 1127 C CA . ASP A 1 152 ? -25.146 6.140 20.661 1.00 49.56 152 ASP A CA 1
ATOM 1128 C C . ASP A 1 152 ? -25.763 5.084 19.732 1.00 49.56 152 ASP A C 1
ATOM 1130 O O . ASP A 1 152 ? -25.933 5.335 18.539 1.00 49.56 152 ASP A O 1
ATOM 1134 N N . LEU A 1 153 ? -26.212 3.949 20.277 1.00 48.56 153 LEU A N 1
ATOM 1135 C CA . LEU A 1 153 ? -26.937 2.901 19.545 1.00 48.56 153 LEU A CA 1
ATOM 1136 C C . LEU A 1 153 ? -28.409 3.256 19.231 1.00 48.56 153 LEU A C 1
ATOM 1138 O O . LEU A 1 153 ? -29.169 2.417 18.730 1.00 48.56 153 LEU A O 1
ATOM 1142 N N . GLY A 1 154 ? -28.837 4.491 19.515 1.00 44.62 154 GLY A N 1
ATOM 1143 C CA . GLY A 1 154 ? -30.194 4.966 19.250 1.00 44.62 154 GLY A CA 1
ATOM 1144 C C . GLY A 1 154 ? -31.242 4.193 20.052 1.00 44.62 154 GLY A C 1
ATOM 1145 O O . GLY A 1 154 ? -32.283 3.812 19.501 1.00 44.62 154 GLY A O 1
ATOM 1146 N N . LEU A 1 155 ? -30.924 3.901 21.316 1.00 51.62 155 LEU A N 1
ATOM 1147 C CA . LEU A 1 155 ? -31.779 3.243 22.300 1.00 51.62 155 LEU A CA 1
ATOM 1148 C C . LEU A 1 155 ? -31.971 4.168 23.509 1.00 51.62 155 LEU A C 1
ATOM 1150 O O . LEU A 1 155 ? -31.130 5.011 23.815 1.00 51.62 155 LEU A O 1
ATOM 1154 N N . ASP A 1 156 ? -33.104 4.016 24.189 1.00 52.50 156 ASP A N 1
ATOM 1155 C CA . ASP A 1 156 ? -33.541 4.933 25.242 1.00 52.50 156 ASP A CA 1
ATOM 1156 C C . ASP A 1 156 ? -33.378 4.309 26.641 1.00 52.50 156 ASP A C 1
ATOM 1158 O O . ASP A 1 156 ? -34.048 3.327 26.973 1.00 52.50 156 ASP A O 1
ATOM 1162 N N . THR A 1 157 ? -32.487 4.885 27.457 1.00 53.12 157 THR A N 1
ATOM 1163 C CA . THR A 1 157 ? -32.229 4.508 28.862 1.00 53.12 157 THR A CA 1
ATOM 1164 C C . THR A 1 157 ? -33.062 5.293 29.878 1.00 53.12 157 THR A C 1
ATOM 1166 O O . THR A 1 157 ? -32.864 5.116 31.080 1.00 53.12 157 THR A O 1
ATOM 1169 N N . VAL A 1 158 ? -33.995 6.156 29.456 1.00 47.03 158 VAL A N 1
ATOM 1170 C CA . VAL A 1 158 ? -34.742 7.093 30.329 1.00 47.03 158 VAL A CA 1
ATOM 1171 C C . VAL A 1 158 ? -35.842 6.386 31.156 1.00 47.03 158 VAL A C 1
ATOM 1173 O O . VAL A 1 158 ? -36.890 6.948 31.463 1.00 47.03 158 VAL A O 1
ATOM 1176 N N . ARG A 1 159 ? -35.628 5.120 31.537 1.00 57.69 159 ARG A N 1
ATOM 1177 C CA . ARG A 1 159 ? -36.587 4.296 32.290 1.00 57.69 159 ARG A CA 1
ATOM 1178 C C . ARG A 1 159 ? -36.065 4.012 33.703 1.00 57.69 159 ARG A C 1
ATOM 1180 O O . ARG A 1 159 ? -34.948 3.493 33.811 1.00 57.69 159 ARG A O 1
ATOM 1187 N N . PRO A 1 160 ? -36.825 4.341 34.768 1.00 56.34 160 PRO A N 1
ATOM 1188 C CA . PRO A 1 160 ? -36.338 4.289 36.148 1.00 56.34 160 PRO A CA 1
ATOM 1189 C C . PRO A 1 160 ? -35.726 2.948 36.558 1.00 56.34 160 PRO A C 1
ATOM 1191 O O . PRO A 1 160 ? -34.720 2.921 37.256 1.00 56.34 160 PRO A O 1
ATOM 1194 N N . GLU A 1 161 ? -36.292 1.838 36.096 1.00 54.62 161 GLU A N 1
ATOM 1195 C CA . GLU A 1 161 ? -35.921 0.477 36.486 1.00 54.62 161 GLU A CA 1
ATOM 1196 C C . GLU A 1 161 ? -34.559 0.073 35.899 1.00 54.62 161 GLU A C 1
ATOM 1198 O O . GLU A 1 161 ? -33.717 -0.498 36.594 1.00 54.62 161 GLU A O 1
ATOM 1203 N N . ALA A 1 162 ? -34.299 0.445 34.640 1.00 54.31 162 ALA A N 1
ATOM 1204 C CA . ALA A 1 162 ? -32.999 0.245 34.000 1.00 54.31 162 ALA A CA 1
ATOM 1205 C C . ALA A 1 162 ? -31.919 1.124 34.654 1.00 54.31 162 ALA A C 1
ATOM 1207 O O . ALA A 1 162 ? -30.804 0.659 34.891 1.00 54.31 162 ALA A O 1
ATOM 1208 N N . GLN A 1 163 ? -32.262 2.366 35.017 1.00 59.44 163 GLN A N 1
ATOM 1209 C CA . GLN A 1 163 ? -31.370 3.246 35.778 1.00 59.44 163 GLN A CA 1
ATOM 1210 C C . GLN A 1 163 ? -31.105 2.720 37.196 1.00 59.44 163 GLN A C 1
ATOM 1212 O O . GLN A 1 163 ? -29.982 2.822 37.680 1.00 59.44 163 GLN A O 1
ATOM 1217 N N . GLN A 1 164 ? -32.093 2.112 37.854 1.00 62.41 164 GLN A N 1
ATOM 1218 C CA . GLN A 1 164 ? -31.937 1.529 39.187 1.00 62.41 164 GLN A CA 1
ATOM 1219 C C . GLN A 1 164 ? -31.051 0.270 39.168 1.00 62.41 164 GLN A C 1
ATOM 1221 O O . GLN A 1 164 ? -30.244 0.080 40.077 1.00 62.41 164 GLN A O 1
ATOM 1226 N N . TRP A 1 165 ? -31.130 -0.550 38.114 1.00 61.06 165 TRP A N 1
ATOM 1227 C CA . TRP A 1 165 ? -30.211 -1.677 37.896 1.00 61.06 165 TRP A CA 1
ATOM 1228 C C . TRP A 1 165 ? -28.778 -1.196 37.598 1.00 61.06 165 TRP A C 1
ATOM 1230 O O . TRP A 1 165 ? -27.817 -1.645 38.223 1.00 61.06 165 TRP A O 1
ATOM 1240 N N . LEU A 1 166 ? -28.628 -0.193 36.722 1.00 59.03 166 LEU A N 1
ATOM 1241 C CA . LEU A 1 166 ? -27.352 0.500 36.475 1.00 59.03 166 LEU A CA 1
ATOM 1242 C C . LEU A 1 166 ? -26.764 1.132 37.751 1.00 59.03 166 LEU A C 1
ATOM 1244 O O . LEU A 1 166 ? -25.547 1.305 37.861 1.00 59.03 166 LEU A O 1
ATOM 1248 N N . GLN A 1 167 ? -27.612 1.487 38.720 1.00 65.69 167 GLN A N 1
ATOM 1249 C CA . GLN A 1 167 ? -27.194 2.014 40.017 1.00 65.69 167 GLN A CA 1
ATOM 1250 C C . GLN A 1 167 ? -26.688 0.949 40.992 1.00 65.69 167 GLN A C 1
ATOM 1252 O O . GLN A 1 167 ? -25.815 1.272 41.796 1.00 65.69 167 GLN A O 1
ATOM 1257 N N . SER A 1 168 ? -27.186 -0.288 40.923 1.00 64.69 168 SER A N 1
ATOM 1258 C CA . SER A 1 168 ? -26.802 -1.361 41.850 1.00 64.69 168 SER A CA 1
ATOM 1259 C C . SER A 1 168 ? -25.637 -2.231 41.370 1.00 64.69 168 SER A C 1
ATOM 1261 O O . SER A 1 168 ? -24.993 -2.863 42.206 1.00 64.69 168 SER A O 1
ATOM 1263 N N . ARG A 1 169 ? -25.359 -2.278 40.057 1.00 63.44 169 ARG A N 1
ATOM 1264 C CA . ARG A 1 169 ? -24.323 -3.156 39.471 1.00 63.44 169 ARG A CA 1
ATOM 1265 C C . ARG A 1 169 ? -23.079 -2.437 38.954 1.00 63.44 169 ARG A C 1
ATOM 1267 O O . ARG A 1 169 ? -22.005 -3.026 39.003 1.00 63.44 169 ARG A O 1
ATOM 1274 N N . LEU A 1 170 ? -23.195 -1.193 38.475 1.00 63.03 170 LEU A N 1
ATOM 1275 C CA . LEU A 1 170 ? -22.056 -0.457 37.910 1.00 63.03 170 LEU A CA 1
ATOM 1276 C C . LEU A 1 170 ? -21.538 0.639 38.862 1.00 63.03 170 LEU A C 1
ATOM 1278 O O . LEU A 1 170 ? -22.352 1.371 39.450 1.00 63.03 170 LEU A O 1
ATOM 1282 N N . PRO A 1 171 ? -20.202 0.801 38.972 1.00 61.66 171 PRO A N 1
ATOM 1283 C CA . PRO A 1 171 ? -19.575 1.800 39.831 1.00 61.66 171 PRO A CA 1
ATOM 1284 C C . PRO A 1 171 ? -19.953 3.227 39.424 1.00 61.66 171 PRO A C 1
ATOM 1286 O O . PRO A 1 171 ? -20.297 3.517 38.266 1.00 61.66 171 PRO A O 1
ATOM 1289 N N . ALA A 1 172 ? -19.910 4.121 40.408 1.00 63.22 172 ALA A N 1
ATOM 1290 C CA . ALA A 1 172 ? -20.297 5.513 40.247 1.00 63.22 172 ALA A CA 1
ATOM 1291 C C . ALA A 1 172 ? -19.273 6.305 39.416 1.00 63.22 172 ALA A C 1
ATOM 1293 O O . ALA A 1 172 ? -18.109 5.928 39.266 1.00 63.22 172 ALA A O 1
ATOM 1294 N N . LEU A 1 173 ? -19.709 7.447 38.878 1.00 49.62 173 LEU A N 1
ATOM 1295 C CA . LEU A 1 173 ? -18.834 8.356 38.142 1.00 49.62 173 LEU A CA 1
ATOM 1296 C C . LEU A 1 173 ? -17.791 8.956 39.110 1.00 49.62 173 LEU A C 1
ATOM 1298 O O . LEU A 1 173 ? -18.124 9.841 39.896 1.00 49.62 173 LEU A O 1
ATOM 1302 N N . GLY A 1 174 ? -16.551 8.462 39.062 1.00 50.75 174 GLY A N 1
ATOM 1303 C CA . GLY A 1 174 ? -15.447 8.904 39.927 1.00 50.75 174 GLY A CA 1
ATOM 1304 C C . GLY A 1 174 ? -14.823 7.816 40.811 1.00 50.75 174 GLY A C 1
ATOM 1305 O O . GLY A 1 174 ? -13.789 8.075 41.419 1.00 50.75 174 GLY A O 1
ATOM 1306 N N . GLU A 1 175 ? -15.390 6.608 40.862 1.00 51.56 175 GLU A N 1
ATOM 1307 C CA . GLU A 1 175 ? -14.695 5.438 41.420 1.00 51.56 175 GLU A CA 1
ATOM 1308 C C . GLU A 1 175 ? -13.679 4.897 40.397 1.00 51.56 175 GLU A C 1
ATOM 1310 O O . GLU A 1 175 ? -13.912 4.965 39.187 1.00 51.56 175 GLU A O 1
ATOM 1315 N N . GLU A 1 176 ? -12.527 4.397 40.862 1.00 47.91 176 GLU A N 1
ATOM 1316 C CA . GLU A 1 176 ? -11.385 4.085 39.989 1.00 47.91 176 GLU A CA 1
ATOM 1317 C C . GLU A 1 176 ? -11.592 2.783 39.194 1.00 47.91 176 GLU A C 1
ATOM 1319 O O . GLU A 1 176 ? -11.117 1.704 39.544 1.00 47.91 176 GLU A O 1
ATOM 1324 N N . VAL A 1 177 ? -12.302 2.906 38.074 1.00 47.19 177 VAL A N 1
ATOM 1325 C CA . VAL A 1 177 ? -12.424 1.882 37.034 1.00 47.19 177 VAL A CA 1
ATOM 1326 C C . VAL A 1 177 ? -12.045 2.504 35.696 1.00 47.19 177 VAL A C 1
ATOM 1328 O O . VAL A 1 177 ? -12.428 3.638 35.398 1.00 47.19 177 VAL A O 1
ATOM 1331 N N . LYS A 1 178 ? -11.245 1.774 34.903 1.00 40.50 178 LYS A N 1
ATOM 1332 C CA . LYS A 1 178 ? -10.641 2.283 33.662 1.00 40.50 178 LYS A CA 1
ATOM 1333 C C . LYS A 1 178 ? -11.703 2.948 32.778 1.00 40.50 178 LYS A C 1
ATOM 1335 O O . LYS A 1 178 ? -12.690 2.292 32.441 1.00 40.50 178 LYS A O 1
ATOM 1340 N N . PRO A 1 179 ? -11.509 4.208 32.352 1.00 33.94 179 PRO A N 1
ATOM 1341 C CA . PRO A 1 179 ? -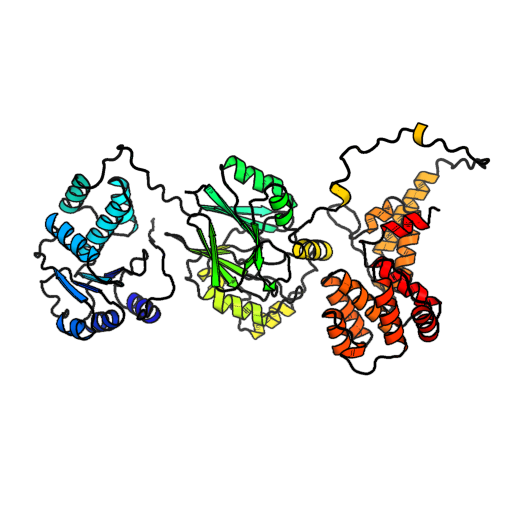12.439 4.820 31.426 1.00 33.94 179 PRO A CA 1
ATOM 1342 C C . PRO A 1 179 ? -12.410 4.050 30.106 1.00 33.94 179 PRO A C 1
ATOM 1344 O O . PRO A 1 179 ? -11.339 3.832 29.531 1.00 33.94 179 PRO A O 1
ATOM 1347 N N . LEU A 1 180 ? -13.592 3.763 29.559 1.00 38.69 180 LEU A N 1
ATOM 1348 C CA . LEU A 1 180 ? -13.732 3.795 28.111 1.00 38.69 180 LEU A CA 1
ATOM 1349 C C . LEU A 1 180 ? -13.484 5.241 27.674 1.00 38.69 180 LEU A C 1
ATOM 1351 O O . LEU A 1 180 ? -14.403 6.038 27.505 1.00 38.69 180 LEU A O 1
ATOM 1355 N N . VAL A 1 181 ? -12.219 5.565 27.431 1.00 35.97 181 VAL A N 1
ATOM 1356 C CA . VAL A 1 181 ? -11.960 6.218 26.160 1.00 35.97 181 VAL A CA 1
ATOM 1357 C C . VAL A 1 181 ? -12.119 5.088 25.143 1.00 35.97 181 VAL A C 1
ATOM 1359 O O . VAL A 1 181 ? -11.312 4.155 25.185 1.00 35.97 181 VAL A O 1
ATOM 1362 N N . PRO A 1 182 ? -13.133 5.104 24.257 1.00 36.91 182 PRO A N 1
ATOM 1363 C CA . PRO A 1 182 ? -13.094 4.282 23.063 1.00 36.91 182 PRO A CA 1
ATOM 1364 C C . PRO A 1 182 ? -11.973 4.869 22.215 1.00 36.91 182 PRO A C 1
ATOM 1366 O O . PRO A 1 182 ? -12.201 5.701 21.335 1.00 36.91 182 PRO A O 1
ATOM 1369 N N . ARG A 1 183 ? -10.727 4.509 22.538 1.00 43.53 183 ARG A N 1
ATOM 1370 C CA . ARG A 1 183 ? -9.595 4.880 21.716 1.00 43.53 183 ARG A CA 1
ATOM 1371 C C . ARG A 1 183 ? -9.698 4.004 20.471 1.00 43.53 183 ARG A C 1
ATOM 1373 O O . ARG A 1 183 ? -9.145 2.914 20.391 1.00 43.53 183 ARG A O 1
ATOM 1380 N N . CYS A 1 184 ? -10.495 4.492 19.525 1.00 47.50 184 CYS A N 1
ATOM 1381 C CA . CYS A 1 184 ? -10.543 4.025 18.152 1.00 47.50 184 CYS A CA 1
ATOM 1382 C C . CYS A 1 184 ? -9.098 3.833 17.651 1.00 47.50 184 CYS A C 1
ATOM 1384 O O . CYS A 1 184 ? -8.208 4.560 18.115 1.00 47.50 184 CYS A O 1
ATOM 1386 N N . PRO A 1 185 ? -8.843 2.907 16.713 1.00 60.59 185 PRO A N 1
ATOM 1387 C CA . PRO A 1 185 ? -7.634 2.955 15.906 1.00 60.59 185 PRO A CA 1
ATOM 1388 C C . PRO A 1 185 ? -7.389 4.387 15.433 1.00 60.59 185 PRO A C 1
ATOM 1390 O O . PRO A 1 185 ? -8.193 4.932 14.675 1.00 60.59 185 PRO A O 1
ATOM 1393 N N . GLU A 1 186 ? -6.333 5.027 15.934 1.00 79.88 186 GLU A N 1
ATOM 1394 C CA . GLU A 1 186 ? -6.033 6.381 15.491 1.00 79.88 186 GLU A CA 1
ATOM 1395 C C . GLU A 1 186 ? -5.337 6.269 14.140 1.00 79.88 186 GLU A C 1
ATOM 1397 O O . GLU A 1 186 ? -4.286 5.639 14.039 1.00 79.88 186 GLU A O 1
ATOM 1402 N N . VAL A 1 187 ? -5.961 6.838 13.110 1.00 90.81 187 VAL A N 1
ATOM 1403 C CA . VAL A 1 187 ? -5.435 6.896 11.747 1.00 90.81 187 VAL A CA 1
ATOM 1404 C C . VAL A 1 187 ? -4.895 8.304 11.534 1.00 90.81 187 VAL A C 1
ATOM 1406 O O . VAL A 1 187 ? -5.667 9.243 11.337 1.00 90.81 187 VAL A O 1
ATOM 1409 N N . ARG A 1 188 ? -3.573 8.467 11.594 1.00 94.19 188 ARG A N 1
ATOM 1410 C CA . ARG A 1 188 ? -2.897 9.727 11.261 1.00 94.19 188 ARG A CA 1
ATOM 1411 C C . ARG A 1 188 ? -2.361 9.633 9.840 1.00 94.19 188 ARG A C 1
ATOM 1413 O O . ARG A 1 188 ? -1.519 8.790 9.553 1.00 94.19 188 ARG A O 1
ATOM 1420 N N . GLN A 1 189 ? -2.857 10.499 8.966 1.00 96.75 189 GLN A N 1
ATOM 1421 C CA . GLN A 1 189 ? -2.340 10.667 7.613 1.00 96.75 189 GLN A CA 1
ATOM 1422 C C . GLN A 1 189 ? -1.218 11.710 7.625 1.00 96.75 189 GLN A C 1
ATOM 1424 O O . GLN A 1 189 ? -1.362 12.769 8.237 1.00 96.75 189 GLN A O 1
ATOM 1429 N N . LEU A 1 190 ? -0.116 11.404 6.950 1.00 97.25 190 LEU A N 1
ATOM 1430 C CA . LEU A 1 190 ? 1.056 12.257 6.782 1.00 97.25 190 LEU A CA 1
ATOM 1431 C C . LEU A 1 190 ? 1.330 12.388 5.280 1.00 97.25 190 LEU A C 1
ATOM 1433 O O . LEU A 1 190 ? 1.187 11.415 4.547 1.00 97.25 190 LEU A O 1
ATOM 1437 N N . PHE A 1 191 ? 1.726 13.570 4.816 1.00 97.50 191 PHE A N 1
ATOM 1438 C CA . PHE A 1 191 ? 1.938 13.847 3.391 1.00 97.50 191 PHE A CA 1
ATOM 1439 C C . PHE A 1 191 ? 3.410 14.155 3.108 1.00 97.50 191 PHE A C 1
ATOM 1441 O O . PHE A 1 191 ? 4.051 14.854 3.893 1.00 97.50 191 PHE A O 1
ATOM 1448 N N . ASP A 1 192 ? 3.951 13.632 2.010 1.00 96.50 192 ASP A N 1
ATOM 1449 C CA . ASP A 1 192 ? 5.219 14.084 1.434 1.00 96.50 192 ASP A CA 1
ATOM 1450 C C . ASP A 1 192 ? 4.951 14.936 0.190 1.00 96.50 192 ASP A C 1
ATOM 1452 O O . ASP A 1 192 ? 4.452 14.438 -0.815 1.00 96.50 192 ASP A O 1
ATOM 1456 N N . GLU A 1 193 ? 5.322 16.215 0.229 1.00 93.62 193 GLU A N 1
ATOM 1457 C CA . GLU A 1 193 ? 5.076 17.149 -0.878 1.00 93.62 193 GLU A CA 1
ATOM 1458 C C . GLU A 1 193 ? 5.881 16.807 -2.148 1.00 93.62 193 GLU A C 1
ATOM 1460 O O . GLU A 1 193 ? 5.466 17.157 -3.252 1.00 93.62 193 GLU A O 1
ATOM 1465 N N . THR A 1 194 ? 7.016 16.108 -2.014 1.00 91.00 194 THR A N 1
ATOM 1466 C CA . THR A 1 194 ? 7.939 15.826 -3.130 1.00 91.00 194 THR A CA 1
ATOM 1467 C C . THR A 1 194 ? 7.394 14.754 -4.076 1.00 91.00 194 THR A C 1
ATOM 1469 O O . THR A 1 194 ? 7.456 14.905 -5.297 1.00 91.00 194 THR A O 1
ATOM 1472 N N . SER A 1 195 ? 6.876 13.666 -3.507 1.00 91.50 195 SER A N 1
ATOM 1473 C CA . SER A 1 195 ? 6.253 12.537 -4.214 1.00 91.50 195 SER A CA 1
ATOM 1474 C C . SER A 1 195 ? 4.730 12.670 -4.337 1.00 91.50 195 SER A C 1
ATOM 1476 O O . SER A 1 195 ? 4.126 12.090 -5.235 1.00 91.50 195 SER A O 1
ATOM 1478 N N . SER A 1 196 ? 4.109 13.485 -3.475 1.00 96.50 196 SER A N 1
ATOM 1479 C CA . SER A 1 196 ? 2.668 13.479 -3.179 1.00 96.50 196 SER A CA 1
ATOM 1480 C C . SER A 1 196 ? 2.168 12.195 -2.490 1.00 96.50 196 SER A C 1
ATOM 1482 O O . SER A 1 196 ? 0.977 11.880 -2.581 1.00 96.50 196 SER A O 1
ATOM 1484 N N . THR A 1 197 ? 3.061 11.460 -1.810 1.00 97.75 197 THR A N 1
ATOM 1485 C CA . THR A 1 197 ? 2.739 10.241 -1.042 1.00 97.75 197 THR A CA 1
ATOM 1486 C C . THR A 1 197 ? 1.949 10.566 0.223 1.00 97.75 197 THR A C 1
ATOM 1488 O O . THR A 1 197 ? 2.238 11.536 0.930 1.00 97.75 197 THR A O 1
ATOM 1491 N N . LEU A 1 198 ? 0.986 9.707 0.548 1.00 98.50 198 LEU A N 1
ATOM 1492 C CA . LEU A 1 198 ? 0.200 9.700 1.775 1.00 98.50 198 LEU A CA 1
ATOM 1493 C C . LEU A 1 198 ? 0.599 8.487 2.629 1.00 98.50 198 LEU A C 1
ATOM 1495 O O . LEU A 1 198 ? 0.129 7.372 2.424 1.00 98.50 198 LEU A O 1
ATOM 1499 N N . THR A 1 199 ? 1.454 8.729 3.619 1.00 98.69 199 THR A N 1
ATOM 1500 C CA . THR A 1 199 ? 1.856 7.752 4.640 1.00 98.69 199 THR A CA 1
ATOM 1501 C C . THR A 1 199 ? 0.785 7.686 5.736 1.00 98.69 199 THR A C 1
ATOM 1503 O O . THR A 1 199 ? 0.268 8.724 6.159 1.00 98.69 199 THR A O 1
ATOM 1506 N N . TYR A 1 200 ? 0.471 6.497 6.261 1.00 98.62 200 TYR A N 1
ATOM 1507 C CA . TYR A 1 200 ? -0.514 6.343 7.345 1.00 98.62 200 TYR A CA 1
ATOM 1508 C C . TYR A 1 200 ? 0.089 5.693 8.589 1.00 98.62 200 TYR A C 1
ATOM 1510 O O . TYR A 1 200 ? 0.500 4.535 8.563 1.00 98.62 200 TYR A O 1
ATOM 1518 N N . LEU A 1 201 ? 0.072 6.418 9.706 1.00 98.06 201 LEU A N 1
ATOM 1519 C CA . LEU A 1 201 ? 0.372 5.890 11.033 1.00 98.06 201 LEU A CA 1
ATOM 1520 C C . LEU A 1 201 ? -0.932 5.412 11.684 1.00 98.06 201 LEU A C 1
ATOM 1522 O O . LEU A 1 201 ? -1.833 6.212 11.947 1.00 98.06 201 LEU A O 1
ATOM 1526 N N . LEU A 1 202 ? -1.027 4.107 11.935 1.00 96.44 202 LEU A N 1
ATOM 1527 C CA . LEU A 1 202 ? -2.150 3.466 12.614 1.00 96.44 202 LEU A CA 1
ATOM 1528 C C . LEU A 1 202 ? -1.745 3.059 14.023 1.00 96.44 202 LEU A C 1
ATOM 1530 O O . LEU A 1 202 ? -0.763 2.338 14.196 1.00 96.44 202 LEU A O 1
ATOM 1534 N N . THR A 1 203 ? -2.542 3.438 15.015 1.00 92.44 203 THR A N 1
ATOM 1535 C CA . THR A 1 203 ? -2.186 3.227 16.422 1.00 92.44 203 THR A CA 1
ATOM 1536 C C . THR A 1 203 ? -3.199 2.335 17.137 1.00 92.44 203 THR A C 1
ATOM 1538 O O . THR A 1 203 ? -4.372 2.695 17.264 1.00 92.44 203 THR A O 1
ATOM 1541 N N . CYS A 1 204 ? -2.742 1.204 17.692 1.00 86.50 204 CYS A N 1
ATOM 1542 C CA . CYS A 1 204 ? -3.418 0.548 18.806 1.00 86.50 204 CYS A CA 1
ATOM 1543 C C . CYS A 1 204 ? -3.148 1.342 20.079 1.00 86.50 204 CYS A C 1
ATOM 1545 O O . CYS A 1 204 ? -2.259 1.080 20.882 1.00 86.50 204 CYS A O 1
ATOM 1547 N N . THR A 1 205 ? -3.990 2.331 20.256 1.00 76.81 205 THR A N 1
ATOM 1548 C CA . THR A 1 205 ? -4.029 3.316 21.329 1.00 76.81 205 THR A CA 1
ATOM 1549 C C . THR A 1 205 ? -4.158 2.759 22.759 1.00 76.81 205 THR A C 1
ATOM 1551 O O . THR A 1 205 ? -4.059 3.533 23.714 1.00 76.81 205 THR A O 1
ATOM 1554 N N . GLU A 1 206 ? -4.372 1.451 22.923 1.00 76.94 206 GLU A N 1
ATOM 1555 C CA . GLU A 1 206 ? -4.423 0.739 24.210 1.00 76.94 206 GLU A CA 1
ATOM 1556 C C . GLU A 1 206 ? -3.116 0.034 24.581 1.00 76.94 206 GLU A C 1
ATOM 1558 O O . GLU A 1 206 ? -2.755 -0.008 25.755 1.00 76.94 206 GLU A O 1
ATOM 1563 N N . THR A 1 207 ? -2.424 -0.539 23.592 1.00 83.25 207 THR A N 1
ATOM 1564 C CA . THR A 1 207 ? -1.104 -1.168 23.763 1.00 83.25 207 THR A CA 1
ATOM 1565 C C . THR A 1 207 ? 0.037 -0.207 23.418 1.00 83.25 207 THR A C 1
ATOM 1567 O O . THR A 1 207 ? 1.205 -0.555 23.579 1.00 83.25 207 THR A O 1
ATOM 1570 N N . SER A 1 208 ? -0.307 0.984 22.917 1.00 88.19 208 SER A N 1
ATOM 1571 C CA . SER A 1 208 ? 0.564 1.933 22.215 1.00 88.19 208 SER A CA 1
ATOM 1572 C C . SER A 1 208 ? 1.307 1.335 21.012 1.00 88.19 208 SER A C 1
ATOM 1574 O O . SER A 1 208 ? 2.243 1.951 20.509 1.00 88.19 208 SER A O 1
ATOM 1576 N N . GLU A 1 209 ? 0.921 0.154 20.521 1.00 94.69 209 GLU A N 1
ATOM 1577 C CA . GLU A 1 209 ? 1.562 -0.458 19.354 1.00 94.69 209 GLU A CA 1
ATOM 1578 C C . GLU A 1 209 ? 1.078 0.183 18.050 1.00 94.69 209 GLU A C 1
ATOM 1580 O O . GLU A 1 209 ? -0.093 0.542 17.929 1.00 94.69 209 GLU A O 1
ATOM 1585 N N . ALA A 1 210 ? 1.966 0.322 17.065 1.00 96.81 210 ALA A N 1
ATOM 1586 C CA . ALA A 1 210 ? 1.677 1.044 15.830 1.00 96.81 210 ALA A CA 1
ATOM 1587 C C . ALA A 1 210 ? 2.093 0.302 14.548 1.00 96.81 210 ALA A C 1
ATOM 1589 O O . ALA A 1 210 ? 2.999 -0.538 14.544 1.00 96.81 210 ALA A O 1
ATOM 1590 N N . ILE A 1 211 ? 1.427 0.650 13.447 1.00 98.44 211 ILE A N 1
ATOM 1591 C CA . ILE A 1 211 ? 1.754 0.269 12.068 1.00 98.44 211 ILE A CA 1
ATOM 1592 C C . ILE A 1 211 ? 1.997 1.554 11.278 1.00 98.44 211 ILE A C 1
ATOM 1594 O O . ILE A 1 211 ? 1.218 2.495 11.406 1.00 98.44 211 ILE A O 1
ATOM 1598 N N . LEU A 1 212 ? 3.031 1.583 10.442 1.00 98.62 212 LEU A N 1
ATOM 1599 C CA . LEU A 1 212 ? 3.289 2.672 9.503 1.00 98.62 212 LEU A CA 1
ATOM 1600 C C . LEU A 1 212 ? 3.157 2.140 8.068 1.00 98.62 212 LEU A C 1
ATOM 1602 O O . LEU A 1 212 ? 3.867 1.208 7.692 1.00 98.62 212 LEU A O 1
ATOM 1606 N N . ILE A 1 213 ? 2.217 2.687 7.297 1.00 98.81 213 ILE A N 1
ATOM 1607 C CA . ILE A 1 213 ? 1.905 2.268 5.922 1.00 98.81 213 ILE A CA 1
ATOM 1608 C C . ILE A 1 213 ? 2.504 3.270 4.935 1.00 98.81 213 ILE A C 1
ATOM 1610 O O . ILE A 1 213 ? 2.291 4.469 5.107 1.00 98.81 213 ILE A O 1
ATOM 1614 N N . ASP A 1 214 ? 3.206 2.766 3.919 1.00 98.50 214 ASP A N 1
ATOM 1615 C CA . ASP A 1 214 ? 3.853 3.529 2.838 1.00 98.50 214 ASP A CA 1
ATOM 1616 C C . ASP A 1 214 ? 4.704 4.732 3.326 1.00 98.50 214 ASP A C 1
ATOM 1618 O O . ASP A 1 214 ? 4.402 5.886 3.003 1.00 98.50 214 ASP A O 1
ATOM 1622 N N . PRO A 1 215 ? 5.750 4.514 4.156 1.00 98.19 215 PRO A N 1
ATOM 1623 C CA . PRO A 1 215 ? 6.600 5.598 4.641 1.00 98.19 215 PRO A CA 1
ATOM 1624 C C . PRO A 1 215 ? 7.760 5.934 3.700 1.00 98.19 215 PRO A C 1
ATOM 1626 O O . PRO A 1 215 ? 8.484 5.057 3.223 1.00 98.19 215 PRO A O 1
ATOM 1629 N N . VAL A 1 216 ? 7.979 7.234 3.514 1.00 97.44 216 VAL A N 1
ATOM 1630 C CA . VAL A 1 216 ? 8.992 7.814 2.621 1.00 97.44 216 VAL A CA 1
ATOM 1631 C C . VAL A 1 216 ? 10.334 7.977 3.344 1.00 97.44 216 VAL A C 1
ATOM 1633 O O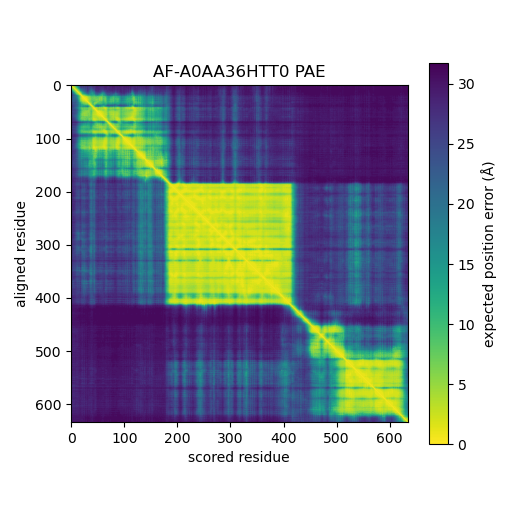 . VAL A 1 216 ? 10.382 8.498 4.460 1.00 97.44 216 VAL A O 1
ATOM 1636 N N . LEU A 1 217 ? 11.444 7.585 2.708 1.00 94.44 217 LEU A N 1
ATOM 1637 C CA . LEU A 1 217 ? 12.802 7.655 3.268 1.00 94.44 217 LEU A CA 1
ATOM 1638 C C . LEU A 1 217 ? 13.161 9.056 3.781 1.00 94.44 217 LEU A C 1
ATOM 1640 O O . LEU A 1 217 ? 13.584 9.202 4.929 1.00 94.44 217 LEU A O 1
ATOM 1644 N N . GLU A 1 218 ? 12.936 10.082 2.962 1.00 91.94 218 GLU A N 1
ATOM 1645 C CA . GLU A 1 218 ? 13.195 11.485 3.297 1.00 91.94 218 GLU A CA 1
ATOM 1646 C C . GLU A 1 218 ? 12.356 11.985 4.493 1.00 91.94 218 GLU A C 1
ATOM 1648 O O . GLU A 1 218 ? 12.738 12.947 5.159 1.00 91.94 218 GLU A O 1
ATOM 1653 N N . GLN A 1 219 ? 11.252 11.304 4.819 1.00 96.19 219 GLN A N 1
ATOM 1654 C CA . GLN A 1 219 ? 10.365 11.627 5.939 1.00 96.19 219 GLN A CA 1
ATOM 1655 C C . GLN A 1 219 ? 10.648 10.808 7.215 1.00 96.19 219 GLN A C 1
ATOM 1657 O O . GLN A 1 219 ? 10.022 11.070 8.245 1.00 96.19 219 GLN A O 1
ATOM 1662 N N . LYS A 1 220 ? 11.628 9.884 7.218 1.00 93.75 220 LYS A N 1
ATOM 1663 C CA . LYS A 1 220 ? 11.973 9.037 8.386 1.00 93.75 220 LYS A CA 1
ATOM 1664 C C . LYS A 1 220 ? 12.056 9.832 9.697 1.00 93.75 220 LYS A C 1
ATOM 1666 O O . LYS A 1 220 ? 11.524 9.400 10.717 1.00 93.75 220 LYS A O 1
ATOM 1671 N N . THR A 1 221 ? 12.724 10.987 9.686 1.00 92.62 221 THR A N 1
ATOM 1672 C CA . THR A 1 221 ? 12.929 11.819 10.885 1.00 92.62 221 THR A CA 1
ATOM 1673 C C . THR A 1 221 ? 11.617 12.375 11.443 1.00 92.62 221 THR A C 1
ATOM 1675 O O . THR A 1 221 ? 11.444 12.414 12.659 1.00 92.62 221 THR A O 1
ATOM 1678 N N . ARG A 1 222 ? 10.675 12.767 10.572 1.00 96.88 222 ARG A N 1
ATOM 1679 C CA . ARG A 1 222 ? 9.318 13.193 10.955 1.00 96.88 222 ARG A CA 1
ATOM 1680 C C . ARG A 1 222 ? 8.564 12.032 11.601 1.00 96.88 222 ARG A C 1
ATOM 1682 O O . ARG A 1 222 ? 7.985 12.200 12.671 1.00 96.88 222 ARG A O 1
ATOM 1689 N N . ASP A 1 223 ? 8.603 10.866 10.965 1.00 96.38 223 ASP A N 1
ATOM 1690 C CA . ASP A 1 223 ? 7.814 9.700 11.365 1.00 96.38 223 ASP A CA 1
ATOM 1691 C C . ASP A 1 223 ? 8.292 9.116 12.703 1.00 96.38 223 ASP A C 1
ATOM 1693 O O . ASP A 1 223 ? 7.479 8.857 13.591 1.00 96.38 223 ASP A O 1
ATOM 1697 N N . LEU A 1 224 ? 9.611 8.984 12.894 1.00 93.94 224 LEU A N 1
ATOM 1698 C CA . LEU A 1 224 ? 10.191 8.536 14.165 1.00 93.94 224 LEU A CA 1
ATOM 1699 C C . LEU A 1 224 ? 9.948 9.533 15.302 1.00 93.94 224 LEU A C 1
ATOM 1701 O O . LEU A 1 224 ? 9.588 9.119 16.402 1.00 93.94 224 LEU A O 1
ATOM 1705 N N . LYS A 1 225 ? 10.080 10.837 15.037 1.00 92.44 225 LYS A N 1
ATOM 1706 C CA . LYS A 1 225 ? 9.788 11.871 16.036 1.00 92.44 225 LYS A CA 1
ATOM 1707 C C . LYS A 1 225 ? 8.315 11.851 16.460 1.00 92.44 225 LYS A C 1
ATOM 1709 O O . LYS A 1 225 ? 8.024 11.978 17.643 1.00 92.44 225 LYS A O 1
ATOM 1714 N N . LEU A 1 226 ? 7.388 11.637 15.524 1.00 91.56 226 LEU A N 1
ATOM 1715 C CA . LEU A 1 226 ? 5.962 11.516 15.841 1.00 91.56 226 LEU A CA 1
ATOM 1716 C C . LEU A 1 226 ? 5.661 10.272 16.697 1.00 91.56 226 LEU A C 1
ATOM 1718 O O . LEU A 1 226 ? 4.826 10.336 17.597 1.00 91.56 226 LEU A O 1
ATOM 1722 N N . LEU A 1 227 ? 6.343 9.149 16.444 1.00 93.44 227 LEU A N 1
ATOM 1723 C CA . LEU A 1 227 ? 6.245 7.947 17.281 1.00 93.44 227 LEU A CA 1
ATOM 1724 C C . LEU A 1 227 ? 6.762 8.206 18.707 1.00 93.44 227 LEU A C 1
ATOM 1726 O O . LEU A 1 227 ? 6.112 7.791 19.666 1.00 93.44 227 LEU A O 1
ATOM 1730 N N . GLU A 1 228 ? 7.881 8.924 18.850 1.00 92.56 228 GLU A N 1
ATOM 1731 C CA . GLU A 1 228 ? 8.451 9.325 20.144 1.00 92.56 228 GLU A CA 1
ATOM 1732 C C . GLU A 1 228 ? 7.515 10.272 20.917 1.00 92.56 228 GLU A C 1
ATOM 1734 O O . GLU A 1 228 ? 7.148 9.977 22.055 1.00 92.56 228 GLU A O 1
ATOM 1739 N N . GLU A 1 229 ? 7.060 11.364 20.290 1.00 84.12 229 GLU A N 1
ATOM 1740 C CA . GLU A 1 229 ? 6.171 12.368 20.902 1.00 84.12 229 GLU A CA 1
ATOM 1741 C C . GLU A 1 229 ? 4.827 11.780 21.363 1.00 84.12 229 GLU A C 1
ATOM 1743 O O . GLU A 1 229 ? 4.251 12.237 22.353 1.00 84.12 229 GLU A O 1
ATOM 1748 N N . LEU A 1 230 ? 4.327 10.752 20.670 1.00 84.38 230 LEU A N 1
ATOM 1749 C CA . LEU A 1 230 ? 3.092 10.045 21.018 1.00 84.38 230 LEU A CA 1
ATOM 1750 C C . LEU A 1 230 ? 3.313 8.833 21.948 1.00 84.38 230 LEU A C 1
ATOM 1752 O O . LEU A 1 230 ? 2.336 8.205 22.363 1.00 84.38 230 LEU A O 1
ATOM 1756 N N . GLY A 1 231 ? 4.563 8.494 22.290 1.00 88.38 231 GLY A N 1
ATOM 1757 C CA . GLY A 1 231 ? 4.901 7.352 23.147 1.00 88.38 231 GLY A CA 1
ATOM 1758 C C . GLY A 1 231 ? 4.514 5.996 22.544 1.00 88.38 231 GLY A C 1
ATOM 1759 O O . GLY A 1 231 ? 4.002 5.125 23.253 1.00 88.38 231 GLY A O 1
ATOM 1760 N N . LEU A 1 232 ? 4.697 5.835 21.230 1.00 92.81 232 LEU A N 1
ATOM 1761 C CA . LEU A 1 232 ? 4.237 4.680 20.460 1.00 92.81 232 LEU A CA 1
ATOM 1762 C C . LEU A 1 232 ? 5.352 3.681 20.158 1.00 92.81 232 LEU A C 1
ATOM 1764 O O . LEU A 1 232 ? 6.485 4.032 19.838 1.00 92.81 232 LEU A O 1
ATOM 1768 N N . LYS A 1 233 ? 4.987 2.400 20.179 1.00 95.50 233 LYS A N 1
ATOM 1769 C CA . LYS A 1 233 ? 5.850 1.281 19.818 1.00 95.50 233 LYS A CA 1
ATOM 1770 C C . LYS A 1 233 ? 5.532 0.823 18.401 1.00 95.50 233 LYS A C 1
ATOM 1772 O O . LYS A 1 233 ? 4.595 0.054 18.185 1.00 95.50 233 LYS A O 1
ATOM 1777 N N . LEU A 1 234 ? 6.324 1.259 17.426 1.00 98.12 234 LEU A N 1
ATOM 1778 C CA . LEU A 1 234 ? 6.206 0.746 16.064 1.00 98.12 234 LEU A CA 1
ATOM 1779 C C . LEU A 1 234 ? 6.433 -0.777 16.054 1.00 98.12 234 LEU A C 1
ATOM 1781 O O . LEU A 1 234 ? 7.370 -1.290 16.666 1.00 98.12 234 LEU A O 1
ATOM 1785 N N . LYS A 1 235 ? 5.548 -1.517 15.383 1.00 98.31 235 LYS A N 1
ATOM 1786 C CA . LYS A 1 235 ? 5.658 -2.973 15.213 1.00 98.31 235 LYS A CA 1
ATOM 1787 C C . LYS A 1 235 ? 5.923 -3.367 13.772 1.00 98.31 235 LYS A C 1
ATOM 1789 O O . LYS A 1 235 ? 6.709 -4.288 13.546 1.00 98.31 235 LYS A O 1
ATOM 1794 N N . TYR A 1 236 ? 5.284 -2.669 12.836 1.00 98.50 236 TYR A N 1
ATOM 1795 C CA . TYR A 1 236 ? 5.298 -3.012 11.421 1.00 98.50 236 TYR A CA 1
ATOM 1796 C C . TYR A 1 236 ? 5.447 -1.771 10.546 1.00 98.50 236 TYR A C 1
ATOM 1798 O O . TYR A 1 236 ? 4.741 -0.783 10.750 1.00 98.50 236 TYR A O 1
ATOM 1806 N N . VAL A 1 237 ? 6.320 -1.865 9.546 1.00 98.56 237 VAL A N 1
ATOM 1807 C CA . VAL A 1 237 ? 6.287 -1.004 8.359 1.00 98.56 237 VAL A CA 1
ATOM 1808 C C . VAL A 1 237 ? 5.693 -1.831 7.228 1.00 98.56 237 VAL A C 1
ATOM 1810 O O . VAL A 1 237 ? 6.207 -2.909 6.943 1.00 98.56 237 VAL A O 1
ATOM 1813 N N . VAL A 1 238 ? 4.617 -1.359 6.602 1.00 98.69 238 VAL A N 1
ATOM 1814 C CA . VAL A 1 238 ? 3.900 -2.094 5.551 1.00 98.69 238 VAL A CA 1
ATOM 1815 C C . VAL A 1 238 ? 3.894 -1.266 4.276 1.00 98.69 238 VAL A C 1
ATOM 1817 O O . VAL A 1 238 ? 3.404 -0.142 4.286 1.00 98.69 238 VAL A O 1
ATOM 1820 N N . ASN A 1 239 ? 4.398 -1.821 3.177 1.00 98.69 239 ASN A N 1
ATOM 1821 C CA . ASN A 1 239 ? 4.269 -1.201 1.862 1.00 98.69 239 ASN A CA 1
ATOM 1822 C C . ASN A 1 239 ? 3.115 -1.854 1.084 1.00 98.69 239 ASN A C 1
ATOM 1824 O O . ASN A 1 239 ? 3.030 -3.083 1.004 1.00 98.69 239 ASN A O 1
ATOM 1828 N N . THR A 1 240 ? 2.224 -1.042 0.510 1.00 98.62 240 THR A N 1
ATOM 1829 C CA . THR A 1 240 ? 1.091 -1.506 -0.312 1.00 98.62 240 THR A CA 1
ATOM 1830 C C . THR A 1 240 ? 1.545 -2.091 -1.646 1.00 98.62 240 THR A C 1
ATOM 1832 O O . THR A 1 240 ? 0.870 -2.957 -2.200 1.00 98.62 240 THR A O 1
ATOM 1835 N N . HIS A 1 241 ? 2.689 -1.638 -2.162 1.00 98.06 241 HIS A N 1
ATOM 1836 C CA . HIS A 1 241 ? 3.346 -2.148 -3.362 1.00 98.06 241 HIS A CA 1
ATOM 1837 C C . HIS A 1 241 ? 4.829 -1.732 -3.388 1.00 98.06 241 HIS A C 1
ATOM 1839 O O . HIS A 1 241 ? 5.329 -1.119 -2.447 1.00 98.06 241 HIS A O 1
ATOM 1845 N N . CYS A 1 242 ? 5.553 -2.092 -4.450 1.00 94.19 242 CYS A N 1
ATOM 1846 C CA . CYS A 1 242 ? 6.911 -1.603 -4.680 1.00 94.19 242 CYS A CA 1
ATOM 1847 C C . CYS A 1 242 ? 6.841 -0.227 -5.365 1.00 94.19 242 CYS A C 1
ATOM 1849 O O . CYS A 1 242 ? 6.660 -0.168 -6.578 1.00 94.19 242 CYS A O 1
ATOM 1851 N N . HIS A 1 243 ? 6.965 0.858 -4.599 1.00 93.81 243 HIS A N 1
ATOM 1852 C CA . HIS A 1 243 ? 6.817 2.238 -5.095 1.00 93.81 243 HIS A CA 1
ATOM 1853 C C . HIS A 1 243 ? 7.865 2.613 -6.163 1.00 93.81 243 HIS A C 1
ATOM 1855 O O . HIS A 1 243 ? 8.987 2.096 -6.148 1.00 93.81 243 HIS A O 1
ATOM 1861 N N . ALA A 1 244 ? 7.516 3.530 -7.073 1.00 85.75 244 ALA A N 1
ATOM 1862 C CA . ALA A 1 244 ? 8.375 3.990 -8.182 1.00 85.75 244 ALA A CA 1
ATOM 1863 C C . ALA A 1 244 ? 8.698 5.499 -8.147 1.00 85.75 244 ALA A C 1
ATOM 1865 O O . ALA A 1 244 ? 9.497 6.008 -8.932 1.00 85.75 244 ALA A O 1
ATOM 1866 N N . ASP A 1 245 ? 8.066 6.236 -7.249 1.00 87.31 245 ASP A N 1
ATOM 1867 C CA . ASP A 1 245 ? 8.133 7.690 -7.102 1.00 87.31 245 ASP A CA 1
ATOM 1868 C C . ASP A 1 245 ? 8.970 8.122 -5.877 1.00 87.31 245 ASP A C 1
ATOM 1870 O O . ASP A 1 245 ? 9.546 9.215 -5.885 1.00 87.31 245 ASP A O 1
ATOM 1874 N N . HIS A 1 246 ? 9.107 7.247 -4.873 1.00 89.50 246 HIS A N 1
ATOM 1875 C CA . HIS A 1 246 ? 9.883 7.448 -3.648 1.00 89.50 246 HIS A CA 1
ATOM 1876 C C . HIS A 1 246 ? 10.581 6.157 -3.191 1.00 89.50 246 HIS A C 1
ATOM 1878 O O . HIS A 1 246 ? 10.201 5.057 -3.585 1.00 89.50 246 HIS A O 1
ATOM 1884 N N . ILE A 1 247 ? 11.603 6.280 -2.337 1.00 91.44 247 ILE A N 1
ATOM 1885 C CA . ILE A 1 247 ? 12.234 5.129 -1.673 1.00 91.44 247 ILE A CA 1
ATOM 1886 C C . ILE A 1 247 ? 11.549 4.921 -0.321 1.00 91.44 247 ILE A C 1
ATOM 1888 O O . ILE A 1 247 ? 11.377 5.883 0.427 1.00 91.44 247 ILE A O 1
ATOM 1892 N N . THR A 1 248 ? 11.173 3.687 0.018 1.00 95.94 248 THR A N 1
ATOM 1893 C CA . THR A 1 248 ? 10.584 3.380 1.328 1.00 95.94 248 THR A CA 1
ATOM 1894 C C . THR A 1 248 ? 11.616 3.537 2.449 1.00 95.94 248 THR A C 1
ATOM 1896 O O . THR A 1 248 ? 12.780 3.155 2.308 1.00 95.94 248 THR A O 1
ATOM 1899 N N . SER A 1 249 ? 11.197 4.047 3.607 1.00 95.56 249 SER A N 1
ATOM 1900 C CA . SER A 1 249 ? 12.053 4.125 4.799 1.00 95.56 249 SER A CA 1
ATOM 1901 C C . SER A 1 249 ? 12.193 2.786 5.544 1.00 95.56 249 SER A C 1
ATOM 1903 O O . SER A 1 249 ? 12.841 2.745 6.589 1.00 95.56 249 SER A O 1
ATOM 1905 N N . GLY A 1 250 ? 11.561 1.705 5.065 1.00 93.88 250 GLY A N 1
ATOM 1906 C CA . GLY A 1 250 ? 11.388 0.441 5.791 1.00 93.88 250 GLY A CA 1
ATOM 1907 C C . GLY A 1 250 ? 12.680 -0.196 6.312 1.00 93.88 250 GLY A C 1
ATOM 1908 O O . GLY A 1 250 ? 12.794 -0.426 7.519 1.00 93.88 250 GLY A O 1
ATOM 1909 N N . SER A 1 251 ? 13.662 -0.445 5.440 1.00 87.94 251 SER A N 1
ATOM 1910 C CA . SER A 1 251 ? 14.986 -0.963 5.825 1.00 87.94 251 SER A CA 1
ATOM 1911 C C . SER A 1 251 ? 15.676 -0.062 6.855 1.00 87.94 251 SER A C 1
ATOM 1913 O O . SER A 1 251 ? 16.152 -0.537 7.885 1.00 87.94 251 SER A O 1
ATOM 1915 N N . VAL A 1 252 ? 15.646 1.250 6.618 1.00 87.81 252 VAL A N 1
ATOM 1916 C CA . VAL A 1 252 ? 16.361 2.254 7.412 1.00 87.81 252 VAL A CA 1
ATOM 1917 C C . VAL A 1 252 ? 15.707 2.494 8.774 1.00 87.81 252 VAL A C 1
ATOM 1919 O O . VAL A 1 252 ? 16.395 2.830 9.739 1.00 87.81 252 VAL A O 1
ATOM 1922 N N . ILE A 1 253 ? 14.393 2.291 8.905 1.00 93.19 253 ILE A N 1
ATOM 1923 C CA . ILE A 1 253 ? 13.702 2.228 10.203 1.00 93.19 253 ILE A CA 1
ATOM 1924 C C . ILE A 1 253 ? 14.102 0.952 10.946 1.00 93.19 253 ILE A C 1
ATOM 1926 O O . ILE A 1 253 ? 14.532 1.046 12.095 1.00 93.19 253 ILE A O 1
ATOM 1930 N N . ARG A 1 254 ? 14.021 -0.211 10.287 1.00 92.75 254 ARG A N 1
ATOM 1931 C CA . ARG A 1 254 ? 14.370 -1.523 10.856 1.00 92.75 254 ARG A CA 1
ATOM 1932 C C . ARG A 1 254 ? 15.813 -1.576 11.373 1.00 92.75 254 ARG A C 1
ATOM 1934 O O . ARG A 1 254 ? 16.037 -2.120 12.446 1.00 92.75 254 ARG A O 1
ATOM 1941 N N . GLN A 1 255 ? 16.782 -0.998 10.662 1.00 87.56 255 GLN A N 1
ATOM 1942 C CA . GLN A 1 255 ? 18.174 -0.893 11.131 1.00 87.56 255 GLN A CA 1
ATOM 1943 C C . GLN A 1 255 ? 18.271 -0.167 12.482 1.00 87.56 255 GLN A C 1
ATOM 1945 O O . GLN A 1 255 ? 18.959 -0.629 13.387 1.00 87.56 255 GLN A O 1
ATOM 1950 N N . SER A 1 256 ? 17.541 0.945 12.642 1.00 87.38 256 SER A N 1
ATOM 1951 C CA . SER A 1 256 ? 17.483 1.693 13.907 1.00 87.38 256 SER A CA 1
ATOM 1952 C C . SER A 1 256 ? 16.568 1.077 14.975 1.00 87.38 256 SER A C 1
ATOM 1954 O O . SER A 1 256 ? 16.687 1.441 16.141 1.00 87.38 256 SER A O 1
ATOM 1956 N N . MET A 1 257 ? 15.658 0.174 14.598 1.00 91.81 257 MET A N 1
ATOM 1957 C CA . MET A 1 257 ? 14.675 -0.468 15.482 1.00 91.81 257 MET A CA 1
ATOM 1958 C C . MET A 1 257 ? 14.510 -1.955 15.100 1.00 91.81 257 MET A C 1
ATOM 1960 O O . MET A 1 257 ? 13.536 -2.310 14.425 1.00 91.81 257 MET A O 1
ATOM 1964 N N . PRO A 1 258 ? 15.457 -2.842 15.474 1.00 91.31 258 PRO A N 1
ATOM 1965 C CA . PRO A 1 258 ? 15.506 -4.229 14.987 1.00 91.31 258 PRO A CA 1
ATOM 1966 C C . PRO A 1 258 ? 14.291 -5.108 15.337 1.00 91.31 258 PRO A C 1
ATOM 1968 O O . PRO A 1 258 ? 14.136 -6.201 14.793 1.00 91.31 258 PRO A O 1
ATOM 1971 N N . GLU A 1 259 ? 13.428 -4.665 16.254 1.00 93.38 259 GLU A N 1
ATOM 1972 C CA . GLU A 1 259 ? 12.168 -5.311 16.631 1.00 93.38 259 GLU A CA 1
ATOM 1973 C C . GLU A 1 259 ? 10.967 -4.956 15.728 1.00 93.38 259 GLU A C 1
ATOM 1975 O O . GLU A 1 259 ? 9.888 -5.560 15.866 1.00 93.38 259 GLU A O 1
ATOM 1980 N N . VAL A 1 260 ? 11.134 -3.970 14.840 1.00 97.12 260 VAL A N 1
ATOM 1981 C CA . VAL A 1 260 ? 10.179 -3.600 13.788 1.00 97.12 260 VAL A CA 1
ATOM 1982 C C . VAL A 1 260 ? 10.352 -4.557 12.615 1.00 97.12 260 VAL A C 1
ATOM 1984 O O . VAL A 1 260 ? 11.468 -4.803 12.167 1.00 97.12 260 VAL A O 1
ATOM 1987 N N . LYS A 1 261 ? 9.243 -5.089 12.093 1.00 97.94 261 LYS A N 1
ATOM 1988 C CA . LYS A 1 261 ? 9.258 -5.951 10.903 1.00 97.94 261 LYS A CA 1
ATOM 1989 C C . LYS A 1 261 ? 8.756 -5.204 9.679 1.00 97.94 261 LYS A C 1
ATOM 1991 O O . LYS A 1 261 ? 7.708 -4.559 9.740 1.00 97.94 261 LYS A O 1
ATOM 1996 N N . THR A 1 262 ? 9.462 -5.335 8.563 1.00 98.12 262 THR A N 1
ATOM 1997 C CA . THR A 1 262 ? 8.979 -4.842 7.271 1.00 98.12 262 THR A CA 1
ATOM 1998 C C . THR A 1 262 ? 8.033 -5.851 6.618 1.00 98.12 262 THR A C 1
ATOM 2000 O O . THR A 1 262 ? 8.195 -7.064 6.765 1.00 98.12 262 THR A O 1
ATOM 2003 N N . MET A 1 263 ? 7.014 -5.359 5.914 1.00 98.56 263 MET A N 1
ATOM 2004 C CA . MET A 1 263 ? 5.992 -6.177 5.265 1.00 98.56 263 MET A CA 1
ATOM 2005 C C . MET A 1 263 ? 5.704 -5.679 3.851 1.00 98.56 263 MET A C 1
ATOM 2007 O O . MET A 1 263 ? 5.542 -4.477 3.636 1.00 98.56 263 MET A O 1
ATOM 2011 N N . ILE A 1 264 ? 5.592 -6.605 2.900 1.00 98.31 264 ILE A N 1
ATOM 2012 C CA . ILE A 1 264 ? 5.159 -6.318 1.526 1.00 98.31 264 ILE A CA 1
ATOM 2013 C C . ILE A 1 264 ? 4.486 -7.550 0.914 1.00 98.31 264 ILE A C 1
ATOM 2015 O O . ILE A 1 264 ? 4.681 -8.677 1.375 1.00 98.31 264 ILE A O 1
ATOM 2019 N N . SER A 1 265 ? 3.675 -7.353 -0.123 1.00 97.75 265 SER A N 1
ATOM 2020 C CA . SER A 1 265 ? 3.050 -8.453 -0.863 1.00 97.75 265 SER A CA 1
ATOM 2021 C C . SER A 1 265 ? 4.080 -9.452 -1.389 1.00 97.75 265 SER A C 1
ATOM 2023 O O . SER A 1 265 ? 5.060 -9.058 -2.025 1.00 97.75 265 SER A O 1
ATOM 2025 N N . LYS A 1 266 ? 3.821 -10.754 -1.226 1.00 92.94 266 LYS A N 1
ATOM 2026 C CA . LYS A 1 266 ? 4.631 -11.821 -1.836 1.00 92.94 266 LYS A CA 1
ATOM 2027 C C . LYS A 1 266 ? 4.715 -11.690 -3.363 1.00 92.94 266 LYS A C 1
ATOM 2029 O O . LYS A 1 266 ? 5.730 -12.050 -3.949 1.00 92.94 266 LYS A O 1
ATOM 2034 N N . ALA A 1 267 ? 3.663 -11.170 -3.996 1.00 90.38 267 ALA A N 1
ATOM 2035 C CA . ALA A 1 267 ? 3.599 -10.990 -5.445 1.00 90.38 267 ALA A CA 1
ATOM 2036 C C . ALA A 1 267 ? 4.451 -9.811 -5.957 1.00 90.38 267 ALA A C 1
ATOM 2038 O O . ALA A 1 267 ? 4.679 -9.710 -7.153 1.00 90.38 267 ALA A O 1
ATOM 2039 N N . SER A 1 268 ? 4.962 -8.942 -5.074 1.00 86.56 268 SER A N 1
ATOM 2040 C CA . SER A 1 268 ? 5.802 -7.801 -5.480 1.00 86.56 268 SER A CA 1
ATOM 2041 C C . SER A 1 268 ? 7.211 -8.185 -5.951 1.00 86.56 268 SER A C 1
ATOM 2043 O O . SER A 1 268 ? 7.903 -7.352 -6.526 1.00 86.56 268 SER A O 1
ATOM 2045 N N . GLY A 1 269 ? 7.675 -9.404 -5.644 1.00 83.81 269 GLY A N 1
ATOM 2046 C CA . GLY A 1 269 ? 9.066 -9.823 -5.855 1.00 83.81 269 GLY A CA 1
ATOM 2047 C C . GLY A 1 269 ? 10.094 -9.145 -4.934 1.00 83.81 269 GLY A C 1
ATOM 2048 O O . GLY A 1 269 ? 11.266 -9.506 -4.981 1.00 83.81 269 GLY A O 1
ATOM 2049 N N . ALA A 1 270 ? 9.676 -8.200 -4.087 1.00 82.19 270 ALA A N 1
ATOM 2050 C CA . ALA A 1 270 ? 10.552 -7.452 -3.195 1.00 82.19 270 ALA A CA 1
ATOM 2051 C C . ALA A 1 270 ? 10.898 -8.216 -1.903 1.00 82.19 270 ALA A C 1
ATOM 2053 O O . ALA A 1 270 ? 10.137 -9.056 -1.412 1.00 82.19 270 ALA A O 1
ATOM 2054 N N . SER A 1 271 ? 12.039 -7.876 -1.310 1.00 83.44 271 SER A N 1
ATOM 2055 C CA . SER A 1 271 ? 12.468 -8.338 0.010 1.00 83.44 271 SER A CA 1
ATOM 2056 C C . SER A 1 271 ? 11.670 -7.668 1.140 1.00 83.44 271 SER A C 1
ATOM 2058 O O . SER A 1 271 ? 11.305 -6.498 1.041 1.00 83.44 271 SER A O 1
ATOM 2060 N N . ALA A 1 272 ? 11.413 -8.403 2.225 1.00 93.31 272 ALA A N 1
ATOM 2061 C CA . ALA A 1 272 ? 10.830 -7.922 3.482 1.00 93.31 272 ALA A CA 1
ATOM 2062 C C . ALA A 1 272 ? 11.038 -8.967 4.599 1.00 93.31 272 ALA A C 1
ATOM 2064 O O . ALA A 1 272 ? 11.378 -10.115 4.314 1.00 93.31 272 ALA A O 1
ATOM 2065 N N . ASP A 1 273 ? 10.792 -8.607 5.865 1.00 95.81 273 ASP A N 1
ATOM 2066 C CA . ASP A 1 273 ? 10.759 -9.580 6.974 1.00 95.81 273 ASP A CA 1
A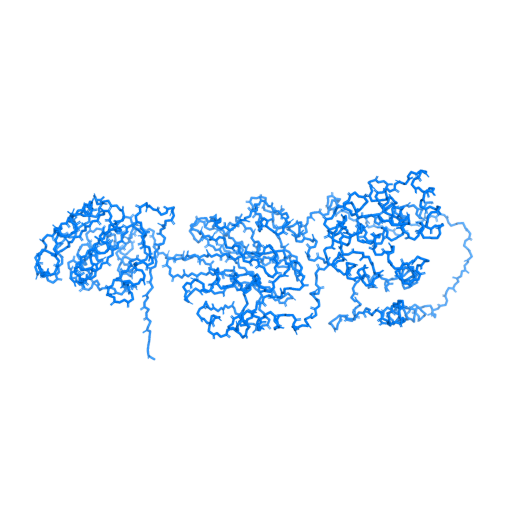TOM 2067 C C . ASP A 1 273 ? 9.569 -10.537 6.911 1.00 95.81 273 ASP A C 1
ATOM 2069 O O . ASP A 1 273 ? 9.647 -11.667 7.401 1.00 95.81 273 ASP A O 1
ATOM 2073 N N . VAL A 1 274 ? 8.440 -10.063 6.382 1.00 97.62 274 VAL A N 1
ATOM 2074 C CA . VAL A 1 274 ? 7.208 -10.840 6.253 1.00 97.62 274 VAL A CA 1
ATOM 2075 C C . VAL A 1 274 ? 6.563 -10.548 4.905 1.00 97.62 274 VAL A C 1
ATOM 2077 O O . VAL A 1 274 ? 6.153 -9.422 4.625 1.00 97.62 274 VAL A O 1
ATOM 2080 N N . HIS A 1 275 ? 6.414 -11.583 4.086 1.00 98.06 275 HIS A N 1
ATOM 2081 C CA . HIS A 1 275 ? 5.597 -11.510 2.880 1.00 98.06 275 HIS A CA 1
ATOM 2082 C C . HIS A 1 275 ? 4.131 -11.780 3.209 1.00 98.06 275 HIS A C 1
ATOM 2084 O O . HIS A 1 275 ? 3.827 -12.779 3.857 1.00 98.06 275 HIS A O 1
ATOM 2090 N N . ILE A 1 276 ? 3.240 -10.909 2.736 1.00 97.88 276 ILE A N 1
ATOM 2091 C CA . ILE A 1 276 ? 1.783 -11.019 2.917 1.00 97.88 276 ILE A CA 1
ATOM 2092 C C . ILE A 1 276 ? 1.076 -11.399 1.608 1.00 97.88 276 ILE A C 1
ATOM 2094 O O . ILE A 1 276 ? 1.586 -11.154 0.511 1.00 97.88 276 ILE A O 1
ATOM 2098 N N . ALA A 1 277 ? -0.101 -12.006 1.715 1.00 95.69 277 ALA A N 1
ATOM 2099 C CA . ALA A 1 277 ? -0.937 -12.463 0.611 1.00 95.69 277 ALA A CA 1
ATOM 2100 C C . ALA A 1 277 ? -2.427 -12.147 0.851 1.00 95.69 277 ALA A C 1
ATOM 2102 O O . ALA A 1 277 ? -2.833 -11.677 1.912 1.00 95.69 277 ALA A O 1
ATOM 2103 N N . HIS A 1 278 ? -3.265 -12.396 -0.160 1.00 97.06 278 HIS A N 1
ATOM 2104 C CA . HIS A 1 278 ? -4.712 -12.203 -0.053 1.00 97.06 278 HIS A CA 1
ATOM 2105 C C . HIS A 1 278 ? -5.315 -13.070 1.066 1.00 97.06 278 HIS A C 1
ATOM 2107 O O . HIS A 1 278 ? -5.128 -14.285 1.075 1.00 97.06 278 HIS A O 1
ATOM 2113 N N . GLY A 1 279 ? -6.099 -12.456 1.952 1.00 92.19 279 GLY A N 1
ATOM 2114 C CA . GLY A 1 279 ? -6.765 -13.117 3.076 1.00 92.19 279 GLY A CA 1
ATOM 2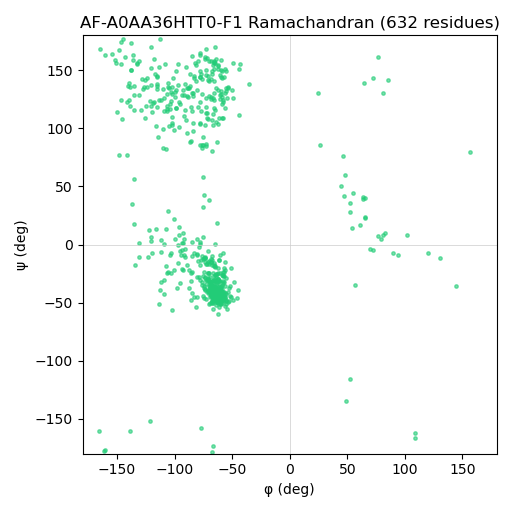115 C C . GLY A 1 279 ? -5.941 -13.169 4.366 1.00 92.19 279 GLY A C 1
ATOM 2116 O O . GLY A 1 279 ? -6.491 -13.546 5.402 1.00 92.19 279 GLY A O 1
ATOM 2117 N N . ASP A 1 280 ? -4.669 -12.759 4.338 1.00 96.56 280 ASP A N 1
ATOM 2118 C CA . ASP A 1 280 ? -3.866 -12.612 5.553 1.00 96.56 280 ASP A CA 1
ATOM 2119 C C . ASP A 1 280 ? -4.421 -11.499 6.456 1.00 96.56 280 ASP A C 1
ATOM 2121 O O . ASP A 1 280 ? -5.101 -10.570 6.008 1.00 96.56 280 ASP A O 1
ATOM 2125 N N . VAL A 1 281 ? -4.104 -11.577 7.751 1.00 94.75 281 VAL A N 1
ATOM 2126 C CA . VAL A 1 281 ? -4.482 -10.560 8.740 1.00 94.75 281 VAL A CA 1
ATOM 2127 C C . VAL A 1 281 ? -3.240 -10.065 9.470 1.00 94.75 281 VAL A C 1
ATOM 2129 O O . VAL A 1 281 ? -2.571 -10.835 10.158 1.00 94.75 281 VAL A O 1
ATOM 2132 N N . ILE A 1 282 ? -2.959 -8.766 9.363 1.00 95.81 282 ILE A N 1
ATOM 2133 C CA . ILE A 1 282 ? -1.908 -8.101 10.141 1.00 95.81 282 ILE A CA 1
ATOM 2134 C C . ILE A 1 282 ? -2.513 -7.702 11.492 1.00 95.81 282 ILE A C 1
ATOM 2136 O O . ILE A 1 282 ? -3.430 -6.877 11.547 1.00 95.81 282 ILE A O 1
ATOM 2140 N N . GLU A 1 283 ? -2.017 -8.299 12.578 1.00 92.69 283 GLU A N 1
ATOM 2141 C CA . GLU A 1 283 ? -2.441 -8.003 13.952 1.00 92.69 283 GLU A CA 1
ATOM 2142 C C . GLU A 1 283 ? -1.417 -7.109 14.665 1.00 92.69 283 GLU A C 1
ATOM 2144 O O . GLU A 1 283 ? -0.226 -7.411 14.670 1.00 92.69 283 GLU A O 1
ATOM 2149 N N . CYS A 1 284 ? -1.870 -6.016 15.284 1.00 89.44 284 CYS A N 1
ATOM 2150 C CA . CYS A 1 284 ? -1.022 -5.093 16.048 1.00 89.44 284 CYS A CA 1
ATOM 2151 C C . CYS A 1 284 ? -1.825 -4.537 17.233 1.00 89.44 284 CYS A C 1
ATOM 2153 O O . CYS A 1 284 ? -2.788 -3.793 17.038 1.00 89.44 284 CYS A O 1
ATOM 2155 N N . GLY A 1 285 ? -1.511 -4.957 18.461 1.00 87.44 285 GLY A N 1
ATOM 2156 C CA . GLY A 1 285 ? -2.409 -4.806 19.606 1.00 87.44 285 GLY A CA 1
ATOM 2157 C C . GLY A 1 285 ? -3.814 -5.359 19.319 1.00 87.44 285 GLY A C 1
ATOM 2158 O O . GLY A 1 285 ? -3.998 -6.552 19.086 1.00 87.44 285 GLY A O 1
ATOM 2159 N N . ARG A 1 286 ? -4.821 -4.477 19.323 1.00 83.12 286 ARG A N 1
ATOM 2160 C CA . ARG A 1 286 ? -6.213 -4.773 18.932 1.00 83.12 286 ARG A CA 1
ATOM 2161 C C . ARG A 1 286 ? -6.513 -4.503 17.449 1.00 83.12 286 ARG A C 1
ATOM 2163 O O . ARG A 1 286 ? -7.582 -4.896 16.987 1.00 83.12 286 ARG A O 1
ATOM 2170 N N . LEU A 1 287 ? -5.601 -3.875 16.696 1.00 85.81 287 LEU A N 1
ATOM 2171 C CA . LEU A 1 287 ? -5.772 -3.651 15.257 1.00 85.81 287 LEU A CA 1
ATOM 2172 C C . LEU A 1 287 ? -5.763 -4.978 14.499 1.00 85.81 287 LEU A C 1
ATOM 2174 O O . LEU A 1 287 ? -4.951 -5.860 14.779 1.00 85.81 287 LEU A O 1
ATOM 2178 N N . ARG A 1 288 ? -6.633 -5.071 13.493 1.00 87.75 288 ARG A N 1
ATOM 2179 C CA . ARG A 1 288 ? -6.658 -6.143 12.498 1.00 87.75 288 ARG A CA 1
ATOM 2180 C C . ARG A 1 288 ? -6.846 -5.539 11.117 1.00 87.75 288 ARG A C 1
ATOM 2182 O O . ARG A 1 288 ? -7.891 -4.944 10.856 1.00 87.75 288 ARG A O 1
ATOM 2189 N N . LEU A 1 289 ? -5.846 -5.700 10.258 1.00 94.12 289 LEU A N 1
ATOM 2190 C CA . LEU A 1 289 ? -5.914 -5.302 8.856 1.00 94.12 289 LEU A CA 1
ATOM 2191 C C . LEU A 1 289 ? -6.036 -6.564 8.003 1.00 94.12 289 LEU A C 1
ATOM 2193 O O . LEU A 1 289 ? -5.126 -7.387 7.997 1.00 94.12 289 LEU A O 1
ATOM 2197 N N . GLU A 1 290 ? -7.154 -6.711 7.301 1.00 95.31 290 GLU A N 1
ATOM 2198 C CA . GLU A 1 290 ? -7.370 -7.755 6.296 1.00 95.31 290 GLU A CA 1
ATOM 2199 C C . GLU A 1 290 ? -6.639 -7.360 5.003 1.00 95.31 290 GLU A C 1
ATOM 2201 O O . GLU A 1 290 ? -6.878 -6.281 4.455 1.00 95.31 290 GLU A O 1
ATOM 2206 N N . VAL A 1 291 ? -5.735 -8.215 4.524 1.00 98.25 291 VAL A N 1
ATOM 2207 C CA . VAL A 1 291 ? -4.951 -7.983 3.305 1.00 98.25 291 VAL A CA 1
ATOM 2208 C C . VAL A 1 291 ? -5.753 -8.447 2.092 1.00 98.25 291 VAL A C 1
ATOM 2210 O O . VAL A 1 291 ? -6.059 -9.630 1.946 1.00 98.25 291 VAL A O 1
ATOM 2213 N N . ARG A 1 292 ? -6.066 -7.531 1.175 1.00 98.19 292 ARG A N 1
ATOM 2214 C CA . ARG A 1 292 ? -6.703 -7.840 -0.111 1.00 98.19 292 ARG A CA 1
ATOM 2215 C C . ARG A 1 292 ? -5.689 -7.640 -1.222 1.00 98.19 292 ARG A C 1
ATOM 2217 O O . ARG A 1 292 ? -5.275 -6.515 -1.464 1.00 98.19 292 ARG A O 1
ATOM 2224 N N . ALA A 1 293 ? -5.299 -8.704 -1.923 1.00 98.44 293 ALA A N 1
ATOM 2225 C CA . ALA A 1 293 ? -4.555 -8.535 -3.173 1.00 98.44 293 ALA A CA 1
ATOM 2226 C C . ALA A 1 293 ? -5.404 -7.742 -4.172 1.00 98.44 293 ALA A C 1
ATOM 2228 O O . ALA A 1 293 ? -6.542 -8.122 -4.451 1.00 98.44 293 ALA A O 1
ATOM 2229 N N . THR A 1 294 ? -4.842 -6.650 -4.683 1.00 98.38 294 THR A N 1
ATOM 2230 C CA . THR A 1 294 ? -5.469 -5.767 -5.667 1.00 98.38 294 THR A CA 1
ATOM 2231 C C . THR A 1 294 ? -4.488 -5.397 -6.787 1.00 98.38 294 THR A C 1
ATOM 2233 O O . THR A 1 294 ? -4.237 -4.211 -7.006 1.00 98.38 294 THR A O 1
ATOM 2236 N N . PRO A 1 295 ? -3.902 -6.387 -7.491 1.00 97.56 295 PRO A N 1
ATOM 2237 C CA . PRO A 1 295 ? -2.938 -6.123 -8.551 1.00 97.56 295 PRO A CA 1
ATOM 2238 C C . PRO A 1 295 ? -3.568 -5.384 -9.740 1.00 97.56 295 PRO A C 1
ATOM 2240 O O . PRO A 1 295 ? -4.787 -5.419 -9.950 1.00 97.56 295 PRO A O 1
ATOM 2243 N N . GLY A 1 296 ? -2.723 -4.683 -10.490 1.00 94.75 296 GLY A N 1
ATOM 2244 C CA . GLY A 1 296 ? -3.107 -3.969 -11.707 1.00 94.75 296 GLY A CA 1
ATOM 2245 C C . GLY A 1 296 ? -2.357 -2.655 -11.902 1.00 94.75 296 GLY A C 1
ATOM 2246 O O . GLY A 1 296 ? -1.983 -2.346 -13.025 1.00 94.75 296 GLY A O 1
ATOM 2247 N N . HIS A 1 297 ? -2.057 -1.912 -10.827 1.00 96.62 297 HIS A N 1
ATOM 2248 C CA . HIS A 1 297 ? -1.020 -0.870 -10.893 1.00 96.62 297 HIS A CA 1
ATOM 2249 C C . HIS A 1 297 ? 0.370 -1.524 -10.947 1.00 96.62 297 HIS A C 1
ATOM 2251 O O . HIS A 1 297 ? 1.170 -1.213 -11.822 1.00 96.62 297 HIS A O 1
ATOM 2257 N N . THR A 1 298 ? 0.590 -2.505 -10.067 1.00 94.50 298 THR A N 1
ATOM 2258 C CA . THR A 1 298 ? 1.657 -3.511 -10.156 1.00 94.50 298 THR A CA 1
ATOM 2259 C C . THR A 1 298 ? 1.078 -4.887 -9.812 1.00 94.50 298 THR A C 1
ATOM 2261 O O . THR A 1 298 ? 0.027 -4.955 -9.163 1.00 94.50 298 THR A O 1
ATOM 2264 N N . ASP A 1 299 ? 1.769 -5.978 -10.152 1.00 92.12 299 ASP A N 1
ATOM 2265 C CA . ASP A 1 299 ? 1.427 -7.333 -9.667 1.00 92.12 299 ASP A CA 1
ATOM 2266 C C . ASP A 1 299 ? 1.496 -7.451 -8.128 1.00 92.12 299 ASP A C 1
ATOM 2268 O O . ASP A 1 299 ? 0.834 -8.286 -7.507 1.00 92.12 299 ASP A O 1
ATOM 2272 N N . GLY A 1 300 ? 2.287 -6.586 -7.487 1.00 94.38 300 GLY A N 1
ATOM 2273 C CA . GLY A 1 300 ? 2.494 -6.567 -6.044 1.00 94.38 300 GLY A CA 1
ATOM 2274 C C . GLY A 1 300 ? 1.428 -5.829 -5.233 1.00 94.38 300 GLY A C 1
ATOM 2275 O O . GLY A 1 300 ? 1.501 -5.882 -4.008 1.00 94.38 300 GLY A O 1
ATOM 2276 N N . CYS A 1 301 ? 0.467 -5.136 -5.850 1.00 98.50 301 CYS A N 1
ATOM 2277 C CA . CYS A 1 301 ? -0.445 -4.261 -5.108 1.00 98.50 301 CYS A CA 1
ATOM 2278 C C . CYS A 1 301 ? -1.372 -5.019 -4.142 1.00 98.50 301 CYS A C 1
ATOM 2280 O O . CYS A 1 301 ? -2.074 -5.964 -4.516 1.00 98.50 301 CYS A O 1
ATOM 2282 N N . VAL A 1 302 ? -1.426 -4.544 -2.896 1.00 98.81 302 VAL A N 1
ATOM 2283 C CA . VAL A 1 302 ? -2.414 -4.931 -1.883 1.00 98.81 302 VAL A CA 1
ATOM 2284 C C . VAL A 1 302 ? -3.145 -3.705 -1.345 1.00 98.81 302 VAL A C 1
ATOM 2286 O O . VAL A 1 302 ? -2.556 -2.649 -1.128 1.00 98.81 302 VAL A O 1
ATOM 2289 N N . SER A 1 303 ? -4.433 -3.880 -1.068 1.00 98.81 303 SER A N 1
ATOM 2290 C CA . SER A 1 303 ? -5.243 -2.960 -0.278 1.00 98.81 303 SER A CA 1
ATOM 2291 C C . SER A 1 303 ? -5.423 -3.519 1.134 1.00 98.81 303 SER A C 1
ATOM 2293 O O . SER A 1 303 ? -5.720 -4.703 1.303 1.00 98.81 303 SER A O 1
ATOM 2295 N N . LEU A 1 304 ? -5.268 -2.684 2.160 1.00 98.69 304 LEU A N 1
ATOM 2296 C CA . LEU A 1 304 ? -5.355 -3.097 3.563 1.00 98.69 304 LEU A CA 1
ATOM 2297 C C . LEU A 1 304 ? -6.664 -2.595 4.176 1.00 98.69 304 LEU A C 1
ATOM 2299 O O . LEU A 1 304 ? -6.906 -1.391 4.230 1.00 98.69 304 LEU A O 1
ATOM 2303 N N . LEU A 1 305 ? -7.517 -3.502 4.648 1.00 96.75 305 LEU A N 1
ATOM 2304 C CA . LEU A 1 305 ? -8.826 -3.171 5.207 1.00 96.75 305 LEU A CA 1
ATOM 2305 C C . LEU A 1 305 ? -8.804 -3.223 6.738 1.00 96.75 305 LEU A C 1
ATOM 2307 O O . LEU A 1 305 ? -8.771 -4.297 7.338 1.00 96.75 305 LEU A O 1
ATOM 2311 N N . LEU A 1 306 ? -8.905 -2.056 7.370 1.00 91.56 306 LEU A N 1
ATOM 2312 C CA . LEU A 1 306 ? -9.111 -1.904 8.806 1.00 91.56 306 LEU A CA 1
ATOM 2313 C C . LEU A 1 306 ? -10.604 -1.718 9.095 1.00 91.56 306 LEU A C 1
ATOM 2315 O O . LEU A 1 306 ? -11.231 -0.767 8.623 1.00 91.56 306 LEU A O 1
ATOM 2319 N N . ARG A 1 307 ? -11.176 -2.587 9.928 1.00 78.62 307 ARG A N 1
ATOM 2320 C CA . ARG A 1 307 ? -12.525 -2.407 10.486 1.00 78.62 307 ARG A CA 1
ATOM 2321 C C . ARG A 1 307 ? -12.405 -2.009 11.952 1.00 78.62 307 ARG A C 1
ATOM 2323 O O . ARG A 1 307 ? -11.607 -2.598 12.672 1.00 78.62 307 ARG A O 1
ATOM 2330 N N . THR A 1 308 ? -13.186 -1.023 12.380 1.00 67.62 308 THR A N 1
ATOM 2331 C CA . THR A 1 308 ? -13.251 -0.562 13.774 1.00 67.62 308 THR A CA 1
ATOM 2332 C C . THR A 1 308 ? -14.677 -0.721 14.306 1.00 67.62 308 THR A C 1
ATOM 2334 O O . THR A 1 308 ? -15.614 -0.948 13.537 1.00 67.62 308 THR A O 1
ATOM 2337 N N . GLY A 1 309 ? -14.870 -0.541 15.616 1.00 53.09 309 GLY A N 1
ATOM 2338 C CA . GLY A 1 309 ? -16.198 -0.492 16.240 1.00 53.09 309 GLY A CA 1
ATOM 2339 C C . GLY A 1 309 ? -17.152 0.576 15.669 1.00 53.09 309 GLY A C 1
ATOM 2340 O O . GLY A 1 309 ? -18.352 0.512 15.911 1.00 53.09 309 GLY A O 1
ATOM 2341 N N . THR A 1 310 ? -16.668 1.559 14.904 1.00 55.12 310 THR A N 1
ATOM 2342 C CA . THR A 1 310 ? -17.480 2.700 14.432 1.00 55.12 310 THR A CA 1
ATOM 2343 C C . THR A 1 310 ? -17.297 3.052 12.955 1.00 55.12 310 THR A C 1
ATOM 2345 O O . THR A 1 310 ? -18.154 3.732 12.393 1.00 55.12 310 THR A O 1
ATOM 2348 N N . ALA A 1 311 ? -16.224 2.590 12.311 1.00 67.00 311 ALA A N 1
ATOM 2349 C CA . ALA A 1 311 ? -15.867 2.930 10.937 1.00 67.00 311 ALA A CA 1
ATOM 2350 C C . ALA A 1 311 ? -15.175 1.758 10.215 1.00 67.00 311 ALA A C 1
ATOM 2352 O O . ALA A 1 311 ? -14.871 0.710 10.787 1.00 67.00 311 ALA A O 1
ATOM 2353 N N . SER A 1 312 ? -14.911 1.919 8.922 1.00 83.56 312 SER A N 1
ATOM 2354 C CA . SER A 1 312 ? -14.007 1.043 8.173 1.00 83.56 312 SER A CA 1
ATOM 2355 C C . SER A 1 312 ? -13.162 1.894 7.234 1.00 83.56 312 SER A C 1
ATOM 2357 O O . SER A 1 312 ? -13.683 2.825 6.621 1.00 83.56 312 SER A O 1
ATOM 2359 N N . PHE A 1 313 ? -11.880 1.565 7.131 1.00 94.62 313 PHE A N 1
ATOM 2360 C CA . PHE A 1 313 ? -10.886 2.239 6.302 1.00 94.62 313 PHE A CA 1
ATOM 2361 C C . PHE A 1 313 ? -10.253 1.206 5.374 1.00 94.62 313 PHE A C 1
ATOM 2363 O O . PHE A 1 313 ? -9.904 0.115 5.824 1.00 94.62 313 PHE A O 1
ATOM 2370 N N . VAL A 1 314 ? -10.086 1.543 4.100 1.00 98.19 314 VAL A N 1
ATOM 2371 C CA . VAL A 1 314 ? -9.318 0.744 3.145 1.00 98.19 314 VAL A CA 1
ATOM 2372 C C . VAL A 1 314 ? -8.157 1.582 2.620 1.00 98.19 314 VAL A C 1
ATOM 2374 O O . VAL A 1 314 ? -8.362 2.597 1.957 1.00 98.19 314 VAL A O 1
ATOM 2377 N N . PHE A 1 315 ? -6.937 1.166 2.956 1.00 98.81 315 PHE A N 1
ATOM 2378 C CA . PHE A 1 315 ? -5.695 1.757 2.463 1.00 98.81 315 PHE A CA 1
ATOM 2379 C C . PHE A 1 315 ? -5.404 1.122 1.106 1.00 98.81 315 PHE A C 1
ATOM 2381 O O . PHE A 1 315 ? -5.074 -0.059 1.054 1.00 98.81 315 PHE A O 1
ATOM 2388 N N . THR A 1 316 ? -5.630 1.846 0.010 1.00 98.81 316 THR A N 1
ATOM 2389 C CA . THR A 1 316 ? -5.706 1.263 -1.345 1.00 98.81 316 THR A CA 1
ATOM 2390 C C . THR A 1 316 ? -4.389 1.288 -2.116 1.00 98.81 316 THR A C 1
ATOM 2392 O O . THR A 1 316 ? -4.336 0.771 -3.240 1.00 98.81 316 THR A O 1
ATOM 2395 N N . GLY A 1 317 ? -3.347 1.905 -1.543 1.00 98.44 317 GLY A N 1
ATOM 2396 C CA . GLY A 1 317 ? -2.142 2.284 -2.278 1.00 98.44 317 GLY A CA 1
ATOM 2397 C C . GLY A 1 317 ? -2.537 3.017 -3.560 1.00 98.44 317 GLY A C 1
ATOM 2398 O O . GLY A 1 317 ? -3.493 3.801 -3.571 1.00 98.44 317 GLY A O 1
ATOM 2399 N N . ASP A 1 318 ? -1.894 2.650 -4.661 1.00 98.25 318 ASP A N 1
ATOM 2400 C CA . ASP A 1 318 ? -2.193 3.206 -5.982 1.00 98.25 318 ASP A CA 1
ATOM 2401 C C . ASP A 1 318 ? -3.220 2.393 -6.788 1.00 98.25 318 ASP A C 1
ATOM 2403 O O . ASP A 1 318 ? -3.502 2.700 -7.943 1.00 98.25 318 ASP A O 1
ATOM 2407 N N . THR A 1 319 ? -3.883 1.405 -6.176 1.00 98.19 319 THR A N 1
ATOM 2408 C CA . THR A 1 319 ? -4.990 0.683 -6.833 1.00 98.19 319 THR A CA 1
ATOM 2409 C C . THR A 1 319 ? -6.163 1.629 -7.133 1.00 98.19 319 THR A C 1
ATOM 2411 O O . THR A 1 319 ? -6.683 1.687 -8.248 1.00 98.19 319 THR A O 1
ATOM 2414 N N . LEU A 1 320 ? -6.585 2.399 -6.129 1.00 98.69 320 LEU A N 1
ATOM 2415 C CA . LEU A 1 320 ? -7.687 3.355 -6.219 1.00 98.69 320 LEU A CA 1
ATOM 2416 C C . LEU A 1 320 ? -7.223 4.694 -5.650 1.00 98.69 320 LEU A C 1
ATOM 2418 O O . LEU A 1 320 ? -6.741 4.750 -4.521 1.00 98.69 320 LEU A O 1
ATOM 2422 N N . LEU A 1 321 ? -7.420 5.759 -6.427 1.00 98.62 321 LEU A N 1
ATOM 2423 C CA . LEU A 1 321 ? -7.106 7.138 -6.055 1.00 98.62 321 LEU A CA 1
ATOM 2424 C C . LEU A 1 321 ? -8.394 7.969 -6.052 1.00 98.62 321 LEU A C 1
ATOM 2426 O O . LEU A 1 321 ? -9.374 7.614 -6.709 1.00 98.62 321 LEU A O 1
ATOM 2430 N N . ILE A 1 322 ? -8.407 9.112 -5.364 1.00 98.44 322 ILE A N 1
ATOM 2431 C CA . ILE A 1 322 ? -9.617 9.944 -5.268 1.00 98.44 322 ILE A CA 1
ATOM 2432 C C . ILE A 1 322 ? -9.973 10.492 -6.662 1.00 98.44 322 ILE A C 1
ATOM 2434 O O . ILE A 1 322 ? -9.228 11.279 -7.255 1.00 98.44 322 ILE A O 1
ATOM 2438 N N . ARG A 1 323 ? -11.128 10.104 -7.206 1.00 97.81 323 ARG A N 1
ATOM 2439 C CA . ARG A 1 323 ? -11.561 10.360 -8.591 1.00 97.81 323 ARG A CA 1
ATOM 2440 C C . ARG A 1 323 ? -10.525 9.919 -9.640 1.00 97.81 323 ARG A C 1
ATOM 2442 O O . ARG A 1 323 ? -10.364 10.584 -10.665 1.00 97.81 323 ARG A O 1
ATOM 2449 N N . GLY A 1 324 ? -9.812 8.822 -9.388 1.00 97.25 324 GLY A N 1
ATOM 2450 C CA . GLY A 1 324 ? -8.830 8.247 -10.305 1.00 97.25 324 GLY A CA 1
ATOM 2451 C C . GLY A 1 324 ? -8.408 6.826 -9.929 1.00 97.25 324 GLY A C 1
ATOM 2452 O O . GLY A 1 324 ? -9.098 6.122 -9.200 1.00 97.25 324 GLY A O 1
ATOM 2453 N N . CYS A 1 325 ? -7.267 6.403 -10.452 1.00 97.94 325 CYS A N 1
ATOM 2454 C CA . CYS A 1 325 ? -6.589 5.145 -10.144 1.00 97.94 325 CYS A CA 1
ATOM 2455 C C . CYS A 1 325 ? -5.121 5.276 -10.572 1.00 97.94 325 CYS A C 1
ATOM 2457 O O . CYS A 1 325 ? -4.796 6.184 -11.355 1.00 97.94 325 CYS A O 1
ATOM 2459 N N . GLY A 1 326 ? -4.260 4.389 -10.078 1.00 95.25 326 GLY A N 1
ATOM 2460 C CA . GLY A 1 326 ? -2.888 4.258 -10.556 1.00 95.25 326 GLY A CA 1
ATOM 2461 C C . GLY A 1 326 ? -2.832 3.923 -12.045 1.00 95.25 326 GLY A C 1
ATOM 2462 O O . GLY A 1 326 ? -3.804 3.462 -12.649 1.00 95.25 326 GLY A O 1
ATOM 2463 N N . ARG A 1 327 ? -1.682 4.213 -12.648 1.00 93.38 327 ARG A N 1
ATOM 2464 C CA . ARG A 1 327 ? -1.362 3.876 -14.043 1.00 93.38 327 ARG A CA 1
ATOM 2465 C C . ARG A 1 327 ? -0.980 2.400 -14.179 1.00 93.38 327 ARG A C 1
ATOM 2467 O O . ARG A 1 327 ? -0.685 1.759 -13.180 1.00 93.38 327 ARG A O 1
ATOM 2474 N N . THR A 1 328 ? -0.994 1.862 -15.393 1.00 92.69 328 THR A N 1
ATOM 2475 C CA . THR A 1 328 ? -0.876 0.410 -15.640 1.00 92.69 328 THR A CA 1
ATOM 2476 C C . THR A 1 328 ? 0.056 0.100 -16.814 1.00 92.69 328 THR A C 1
ATOM 2478 O O . THR A 1 328 ? -0.229 -0.774 -17.623 1.00 92.69 328 THR A O 1
ATOM 2481 N N . ASP A 1 329 ? 1.114 0.893 -16.980 1.00 80.50 329 ASP A N 1
ATOM 2482 C CA . ASP A 1 329 ? 2.004 0.895 -18.151 1.00 80.50 329 ASP A CA 1
ATOM 2483 C C . ASP A 1 329 ? 3.482 0.584 -17.820 1.00 80.50 329 ASP A C 1
ATOM 2485 O O . ASP A 1 329 ? 4.329 0.553 -18.716 1.00 80.50 329 ASP A O 1
ATOM 2489 N N . PHE A 1 330 ? 3.786 0.297 -16.548 1.00 82.00 330 PHE A N 1
ATOM 2490 C CA . PHE A 1 330 ? 5.068 -0.222 -16.049 1.00 82.00 330 PHE A CA 1
ATOM 2491 C C . PHE A 1 330 ? 4.850 -1.193 -14.870 1.00 82.00 330 PHE A C 1
ATOM 2493 O O . PHE A 1 330 ? 3.712 -1.405 -14.465 1.00 82.00 330 PHE A O 1
ATOM 2500 N N . GLN A 1 331 ? 5.926 -1.803 -14.339 1.00 71.62 331 GLN A N 1
ATOM 2501 C CA . GLN A 1 331 ? 5.903 -2.751 -13.199 1.00 71.62 331 GLN A CA 1
ATOM 2502 C C . GLN A 1 331 ? 4.784 -3.807 -13.288 1.00 71.62 331 GLN A C 1
ATOM 2504 O O . GLN A 1 331 ? 4.019 -4.020 -12.349 1.00 71.62 331 GLN A O 1
ATOM 2509 N N . GLN A 1 332 ? 4.692 -4.464 -14.450 1.00 89.44 332 GLN A N 1
ATOM 2510 C CA . GLN A 1 332 ? 3.710 -5.520 -14.728 1.00 89.44 332 GLN A CA 1
ATOM 2511 C C . GLN A 1 332 ? 2.236 -5.062 -14.627 1.00 89.44 332 GLN A C 1
ATOM 2513 O O . GLN A 1 332 ? 1.338 -5.893 -14.545 1.00 89.44 332 GLN A O 1
ATOM 2518 N N . GLY A 1 333 ? 1.966 -3.751 -14.645 1.00 87.88 333 GLY A N 1
ATOM 2519 C CA . GLY A 1 333 ? 0.611 -3.214 -14.575 1.00 87.88 333 GLY A CA 1
ATOM 2520 C C . GLY A 1 333 ? -0.295 -3.677 -15.724 1.00 87.88 333 GLY A C 1
ATOM 2521 O O . GLY A 1 333 ? 0.135 -3.800 -16.870 1.00 87.88 333 GLY A O 1
ATOM 2522 N N . ASP A 1 334 ? -1.571 -3.896 -15.406 1.00 96.25 334 ASP A N 1
ATOM 2523 C CA . ASP A 1 334 ? -2.618 -4.348 -16.325 1.00 96.25 334 ASP A CA 1
ATOM 2524 C C . ASP A 1 334 ? -3.945 -3.634 -15.999 1.00 96.25 334 ASP A C 1
ATOM 2526 O O . ASP A 1 334 ? -4.476 -3.708 -14.885 1.00 96.25 334 ASP A O 1
ATOM 2530 N N . ALA A 1 335 ? -4.506 -2.934 -16.991 1.00 97.31 335 ALA A N 1
ATOM 2531 C CA . ALA A 1 335 ? -5.747 -2.175 -16.842 1.00 97.31 335 ALA A CA 1
ATOM 2532 C C . ALA A 1 335 ? -6.982 -3.064 -16.598 1.00 97.31 335 ALA A C 1
ATOM 2534 O O . ALA A 1 335 ? -7.864 -2.704 -15.814 1.00 97.31 335 ALA A O 1
ATOM 2535 N N . ARG A 1 336 ? -7.070 -4.240 -17.229 1.00 97.94 336 ARG A N 1
ATOM 2536 C CA . ARG A 1 336 ? -8.204 -5.163 -17.056 1.00 97.94 336 ARG A CA 1
ATOM 2537 C C . ARG A 1 336 ? -8.189 -5.782 -15.660 1.00 97.94 336 ARG A C 1
ATOM 2539 O O . ARG A 1 336 ? -9.238 -5.881 -15.019 1.00 97.94 336 ARG A O 1
ATOM 2546 N N . GLN A 1 337 ? -7.005 -6.140 -15.174 1.00 97.44 337 GLN A N 1
ATOM 2547 C CA . GLN A 1 337 ? -6.764 -6.647 -13.829 1.00 97.44 337 GLN A CA 1
ATOM 2548 C C . GLN A 1 337 ? -7.072 -5.570 -12.774 1.00 97.44 337 GLN A C 1
ATOM 2550 O O . GLN A 1 337 ? -7.830 -5.842 -11.840 1.00 97.44 337 GLN A O 1
ATOM 2555 N N . LEU A 1 338 ? -6.597 -4.332 -12.978 1.00 98.44 338 LEU A N 1
ATOM 2556 C CA . LEU A 1 338 ? -6.897 -3.183 -12.116 1.00 98.44 338 LEU A CA 1
ATOM 2557 C C . LEU A 1 338 ? -8.408 -2.947 -11.996 1.00 98.44 338 LEU A C 1
ATOM 2559 O O . LEU A 1 338 ? -8.943 -2.894 -10.887 1.00 98.44 338 LEU A O 1
ATOM 2563 N N . TYR A 1 339 ? -9.109 -2.846 -13.130 1.00 98.69 339 TYR A N 1
ATOM 2564 C CA . TYR A 1 339 ? -10.556 -2.625 -13.164 1.00 98.69 339 TYR A CA 1
ATOM 2565 C C . TYR A 1 339 ? -11.309 -3.709 -12.391 1.00 98.69 339 TYR A C 1
ATOM 2567 O O . TYR A 1 339 ? -12.150 -3.398 -11.541 1.00 98.69 339 TYR A O 1
ATOM 2575 N N . LYS A 1 340 ? -10.981 -4.979 -12.661 1.00 98.38 340 LYS A N 1
ATOM 2576 C CA . LYS A 1 340 ? -11.581 -6.137 -11.996 1.00 98.38 340 LYS A CA 1
ATOM 2577 C C . LYS A 1 340 ? -11.364 -6.077 -10.483 1.00 98.38 340 LYS A C 1
ATOM 2579 O O . LYS A 1 340 ? -12.326 -6.182 -9.725 1.00 98.38 340 LYS A O 1
ATOM 2584 N N . ASN A 1 341 ? -10.127 -5.861 -10.038 1.00 97.94 341 ASN A N 1
ATOM 2585 C CA . ASN A 1 341 ? -9.793 -5.876 -8.616 1.00 97.94 341 ASN A CA 1
ATOM 2586 C C . ASN A 1 341 ? -10.393 -4.695 -7.850 1.00 97.94 341 ASN A C 1
ATOM 2588 O O . ASN A 1 341 ? -10.867 -4.893 -6.733 1.00 97.94 341 ASN A O 1
ATOM 2592 N N . VAL A 1 342 ? -10.471 -3.495 -8.435 1.00 98.56 342 VAL A N 1
ATOM 2593 C CA . VAL A 1 342 ? -11.200 -2.382 -7.804 1.00 98.56 342 VAL A CA 1
ATOM 2594 C C . VAL A 1 342 ? -12.672 -2.752 -7.593 1.00 98.56 342 VAL A C 1
ATOM 2596 O O . VAL A 1 342 ? -13.200 -2.545 -6.499 1.00 98.56 342 VAL A O 1
ATOM 2599 N N . HIS A 1 343 ? -13.326 -3.354 -8.590 1.00 98.38 343 HIS A N 1
ATOM 2600 C CA . HIS A 1 343 ? -14.732 -3.748 -8.485 1.00 98.38 343 HIS A CA 1
ATOM 2601 C C . HIS A 1 343 ? -14.964 -4.872 -7.463 1.00 98.38 343 HIS A C 1
ATOM 2603 O O . HIS A 1 343 ? -15.829 -4.748 -6.595 1.00 98.38 343 HIS A O 1
ATOM 2609 N N . GLU A 1 344 ? -14.177 -5.947 -7.531 1.00 97.12 344 GLU A N 1
ATOM 2610 C CA . GLU A 1 344 ? -14.349 -7.135 -6.686 1.00 97.12 344 GLU A CA 1
ATOM 2611 C C . GLU A 1 344 ? -13.861 -6.929 -5.245 1.00 97.12 344 GLU A C 1
ATOM 2613 O O . GLU A 1 344 ? -14.472 -7.456 -4.315 1.00 97.12 344 GLU A O 1
ATOM 2618 N N . GLN A 1 345 ? -12.793 -6.153 -5.028 1.00 96.50 345 GLN A N 1
ATOM 2619 C CA . GLN A 1 345 ? -12.118 -6.054 -3.726 1.00 96.50 345 GLN A CA 1
ATOM 2620 C C . GLN A 1 345 ? -12.362 -4.739 -2.985 1.00 96.50 345 GLN A C 1
ATOM 2622 O O . GLN A 1 345 ? -12.260 -4.728 -1.756 1.00 96.50 345 GLN A O 1
ATOM 2627 N N . ILE A 1 346 ? -12.691 -3.649 -3.687 1.00 97.12 346 ILE A N 1
ATOM 2628 C CA . ILE A 1 346 ? -12.883 -2.327 -3.071 1.00 97.12 346 ILE A CA 1
ATOM 2629 C C . ILE A 1 346 ? -14.346 -1.876 -3.175 1.00 97.12 346 ILE A C 1
ATOM 2631 O O . ILE A 1 346 ? -14.951 -1.557 -2.156 1.00 97.12 346 ILE A O 1
ATOM 2635 N N . PHE A 1 347 ? -14.969 -1.909 -4.358 1.00 97.38 347 PHE A N 1
ATOM 2636 C CA . PHE A 1 347 ? -16.376 -1.499 -4.527 1.00 97.38 347 PHE A CA 1
ATOM 2637 C C . PHE A 1 347 ? -17.402 -2.500 -3.963 1.00 97.38 347 PHE A C 1
ATOM 2639 O O . PHE A 1 347 ? -18.575 -2.143 -3.804 1.00 97.38 347 PHE A O 1
ATOM 2646 N N . SER A 1 348 ? -16.961 -3.711 -3.605 1.00 92.06 348 SER A N 1
ATOM 2647 C CA . SER A 1 348 ? -17.725 -4.702 -2.831 1.00 92.06 348 SER A CA 1
ATOM 2648 C C . SER A 1 348 ? -17.829 -4.375 -1.333 1.00 92.06 348 SER A C 1
ATOM 2650 O O . SER A 1 348 ? -18.625 -4.987 -0.618 1.00 92.06 348 SER A O 1
ATOM 2652 N N . LEU A 1 349 ? -17.041 -3.417 -0.833 1.00 84.00 349 LEU A N 1
ATOM 2653 C CA . LEU A 1 349 ? -17.103 -2.963 0.556 1.00 84.00 349 LEU A CA 1
ATOM 2654 C C . LEU A 1 349 ? -18.356 -2.101 0.813 1.00 84.00 349 LEU A C 1
ATOM 2656 O O . LEU A 1 349 ? -18.923 -1.523 -0.118 1.00 84.00 349 LEU A O 1
ATOM 2660 N N . PRO A 1 350 ? -18.794 -1.957 2.082 1.00 86.50 350 PRO A N 1
ATOM 2661 C CA . PRO A 1 350 ? -19.862 -1.025 2.436 1.00 86.50 350 PRO A CA 1
ATOM 2662 C C . PRO A 1 350 ? -19.548 0.386 1.930 1.00 86.50 350 PRO A C 1
ATOM 2664 O O . PRO A 1 350 ? -18.431 0.866 2.120 1.00 86.50 350 PRO A O 1
ATOM 2667 N N . GLY A 1 351 ? -20.530 1.073 1.341 1.00 72.62 351 GLY A N 1
ATOM 2668 C CA . GLY A 1 351 ? -20.324 2.385 0.713 1.00 72.62 351 GLY A CA 1
ATOM 2669 C C . GLY A 1 351 ? -19.759 3.462 1.652 1.00 72.62 351 GLY A C 1
ATOM 2670 O O . GLY A 1 351 ? -19.045 4.353 1.204 1.00 72.62 351 GLY A O 1
ATOM 2671 N N . SER A 1 352 ? -20.003 3.339 2.960 1.00 82.94 352 SER A N 1
ATOM 2672 C CA . SER A 1 352 ? -19.451 4.201 4.014 1.00 82.94 352 SER A CA 1
ATOM 2673 C C . SER A 1 352 ? -17.991 3.902 4.392 1.00 82.94 352 SER A C 1
ATOM 2675 O O . SER A 1 352 ? -17.476 4.514 5.324 1.00 82.94 352 SER A O 1
ATOM 2677 N N . THR A 1 353 ? -17.332 2.941 3.739 1.00 83.12 353 THR A N 1
ATOM 2678 C CA . THR A 1 353 ? -15.910 2.646 3.967 1.00 83.12 353 THR A CA 1
ATOM 2679 C C . THR A 1 353 ? -15.069 3.791 3.413 1.00 83.12 353 THR A C 1
ATOM 2681 O O . THR A 1 353 ? -15.234 4.178 2.255 1.00 83.12 353 THR A O 1
ATOM 2684 N N . ILE A 1 354 ? -14.178 4.326 4.243 1.00 94.25 354 ILE A N 1
ATOM 2685 C CA . ILE A 1 354 ? -13.276 5.427 3.904 1.00 94.25 354 ILE A CA 1
ATOM 2686 C C . ILE A 1 354 ? -12.140 4.879 3.036 1.00 94.25 354 ILE A C 1
ATOM 2688 O O . ILE A 1 354 ? -11.511 3.885 3.393 1.00 94.25 354 ILE A O 1
ATOM 2692 N N . VAL A 1 355 ? -11.889 5.524 1.900 1.00 98.31 355 VAL A N 1
ATOM 2693 C CA . VAL A 1 355 ? -10.807 5.203 0.963 1.00 98.31 355 VAL A CA 1
ATOM 2694 C C . VAL A 1 355 ? -9.607 6.091 1.276 1.00 98.31 355 VAL A C 1
ATOM 2696 O O . VAL A 1 355 ? -9.709 7.319 1.223 1.00 98.31 355 VAL A O 1
ATOM 2699 N N . CYS A 1 356 ? -8.486 5.446 1.580 1.00 98.56 356 CYS A N 1
ATOM 2700 C CA . CYS A 1 356 ? -7.207 6.043 1.940 1.00 98.56 35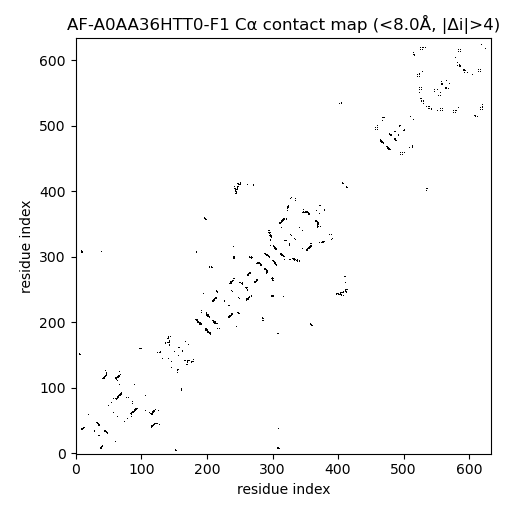6 CYS A CA 1
ATOM 2701 C C . CYS A 1 356 ? -6.176 5.702 0.840 1.00 98.56 356 CYS A C 1
ATOM 2703 O O . CYS A 1 356 ? -5.591 4.619 0.881 1.00 98.56 356 CYS A O 1
ATOM 2705 N N . PRO A 1 357 ? -5.987 6.562 -0.177 1.00 98.56 357 PRO A N 1
ATOM 2706 C CA . PRO A 1 357 ? -5.079 6.291 -1.295 1.00 98.56 357 PRO A CA 1
ATOM 2707 C C . PRO A 1 357 ? -3.604 6.426 -0.895 1.00 98.56 357 PRO A C 1
ATOM 2709 O O . PRO A 1 357 ? -3.300 7.093 0.095 1.00 98.56 357 PRO A O 1
ATOM 2712 N N . GLY A 1 358 ? -2.705 5.849 -1.697 1.00 97.69 358 GLY A N 1
ATOM 2713 C CA . GLY A 1 358 ? -1.254 6.044 -1.582 1.00 97.69 358 GLY A CA 1
ATOM 2714 C C . GLY A 1 358 ? -0.792 7.440 -2.013 1.00 97.69 358 GLY A C 1
ATOM 2715 O O . GLY A 1 358 ? 0.149 7.969 -1.435 1.00 97.69 358 GLY A O 1
ATOM 2716 N N . HIS A 1 359 ? -1.502 8.080 -2.950 1.00 98.06 359 HIS A N 1
ATOM 2717 C CA . HIS A 1 359 ? -1.156 9.402 -3.483 1.00 98.06 359 HIS A CA 1
ATOM 2718 C C . HIS A 1 359 ? -2.366 10.332 -3.662 1.00 98.06 359 HIS A C 1
ATOM 2720 O O . HIS A 1 359 ? -3.469 9.890 -3.999 1.00 98.06 359 HIS A O 1
ATOM 2726 N N . ASP A 1 360 ? -2.145 11.647 -3.545 1.00 97.12 360 ASP A N 1
ATOM 2727 C CA . ASP A 1 360 ? -3.069 12.655 -4.081 1.00 97.12 360 ASP A CA 1
ATOM 2728 C C . ASP A 1 360 ? -2.364 13.930 -4.577 1.00 97.12 360 ASP A C 1
ATOM 2730 O O . ASP A 1 360 ? -1.687 14.631 -3.833 1.00 97.12 360 ASP A O 1
ATOM 2734 N N . TYR A 1 361 ? -2.610 14.285 -5.841 1.00 93.38 361 TYR A N 1
ATOM 2735 C CA . TYR A 1 361 ? -2.002 15.442 -6.518 1.00 93.38 361 TYR A CA 1
ATOM 2736 C C . TYR A 1 361 ? -2.880 16.711 -6.498 1.00 93.38 361 TYR A C 1
ATOM 2738 O O . TYR A 1 361 ? -2.695 17.615 -7.313 1.00 93.38 361 TYR A O 1
ATOM 2746 N N . LYS A 1 362 ? -3.917 16.755 -5.651 1.00 93.69 362 LYS A N 1
ATOM 2747 C CA . LYS A 1 362 ? -4.921 17.836 -5.581 1.00 93.69 362 LYS A CA 1
ATOM 2748 C C . LYS A 1 362 ? -5.231 18.263 -4.139 1.00 93.69 362 LYS A C 1
ATOM 2750 O O . LYS A 1 362 ? -6.251 18.914 -3.911 1.00 93.69 362 LYS A O 1
ATOM 2755 N N . ASN A 1 363 ? -4.353 17.922 -3.193 1.00 89.25 363 ASN A N 1
ATOM 2756 C CA . ASN A 1 363 ? -4.474 18.208 -1.763 1.00 89.25 363 ASN A CA 1
ATOM 2757 C C . ASN A 1 363 ? -5.797 17.705 -1.140 1.00 89.25 363 ASN A C 1
ATOM 2759 O O . ASN A 1 363 ? -6.478 18.421 -0.403 1.00 89.25 363 ASN A O 1
ATOM 2763 N N . ARG A 1 364 ? -6.197 16.474 -1.486 1.00 93.69 364 ARG A N 1
ATOM 2764 C CA . ARG A 1 364 ? -7.364 15.767 -0.933 1.00 93.69 364 ARG A CA 1
ATOM 2765 C C . ARG A 1 364 ? -6.895 14.607 -0.057 1.00 93.69 364 ARG A C 1
ATOM 2767 O O . ARG A 1 364 ? -6.064 13.815 -0.476 1.00 93.69 364 ARG A O 1
ATOM 2774 N N . SER A 1 365 ? -7.489 14.476 1.125 1.00 90.38 365 SER A N 1
ATOM 2775 C CA . SER A 1 365 ? -7.088 13.475 2.121 1.00 90.38 365 SER A CA 1
ATOM 2776 C C . SER A 1 365 ? -7.667 12.079 1.871 1.00 90.38 365 SER A C 1
ATOM 2778 O O . SER A 1 365 ? -6.936 11.096 1.835 1.00 90.38 365 SER A O 1
ATOM 2780 N N . VAL A 1 366 ? -8.991 11.970 1.734 1.00 95.44 366 VAL A N 1
ATOM 2781 C CA . VAL A 1 366 ? -9.725 10.692 1.660 1.00 95.44 366 VAL A CA 1
ATOM 2782 C C . VAL A 1 366 ? -10.970 10.829 0.778 1.00 95.44 366 VAL A C 1
ATOM 2784 O O . VAL A 1 366 ? -11.399 11.941 0.464 1.00 95.44 366 VAL A O 1
ATOM 2787 N N . SER A 1 367 ? -11.586 9.704 0.416 1.00 96.44 367 SER A N 1
ATOM 2788 C CA . SER A 1 367 ? -12.967 9.657 -0.095 1.00 96.44 367 SER A CA 1
ATOM 2789 C C . SER A 1 367 ? -13.703 8.459 0.517 1.00 96.44 367 SER A C 1
ATOM 2791 O O . SER A 1 367 ? -13.287 7.938 1.552 1.00 96.44 367 SER A O 1
ATOM 2793 N N . THR A 1 368 ? -14.795 8.007 -0.093 1.00 93.06 368 THR A N 1
ATOM 2794 C CA . THR A 1 368 ? -15.552 6.826 0.332 1.00 93.06 368 THR A CA 1
ATOM 2795 C C . THR A 1 368 ? -15.824 5.891 -0.840 1.00 93.06 368 THR A C 1
ATOM 2797 O O . THR A 1 368 ? -15.836 6.302 -2.003 1.00 93.06 368 THR A O 1
ATOM 2800 N N . VAL A 1 369 ? -16.074 4.616 -0.538 1.00 89.12 369 VAL A N 1
ATOM 2801 C CA . VAL A 1 369 ? -16.408 3.605 -1.551 1.00 89.12 369 VAL A CA 1
ATOM 2802 C C . VAL A 1 369 ? -17.669 3.987 -2.335 1.00 89.12 369 VAL A C 1
ATOM 2804 O O . VAL A 1 369 ? -17.707 3.808 -3.550 1.00 89.12 369 VAL A O 1
ATOM 2807 N N . GLU A 1 370 ? -18.684 4.567 -1.683 1.00 93.50 370 GLU A N 1
ATOM 2808 C CA . GLU A 1 370 ? -19.899 5.036 -2.364 1.00 93.50 370 GLU A CA 1
ATOM 2809 C C . GLU A 1 370 ? -19.613 6.181 -3.340 1.00 93.50 370 GLU A C 1
ATOM 2811 O O . GLU A 1 370 ? -20.163 6.212 -4.441 1.00 93.50 370 GLU A O 1
ATOM 2816 N N . GLU A 1 371 ? -18.764 7.128 -2.945 1.00 92.25 371 GLU A N 1
ATOM 2817 C CA . GLU A 1 371 ? -18.399 8.253 -3.794 1.00 92.25 371 GLU A CA 1
ATOM 2818 C C . GLU A 1 371 ? -17.601 7.819 -5.024 1.00 92.25 371 GLU A C 1
ATOM 2820 O O . GLU A 1 371 ? -17.928 8.238 -6.133 1.00 92.25 371 GLU A O 1
ATOM 2825 N N . GLU A 1 372 ? -16.578 6.979 -4.858 1.00 98.38 372 GLU A N 1
ATOM 2826 C CA . GLU A 1 372 ? -15.780 6.506 -5.993 1.00 98.38 372 GLU A CA 1
ATOM 2827 C C . GLU A 1 372 ? -16.615 5.618 -6.925 1.00 98.38 372 GLU A C 1
ATOM 2829 O O . GLU A 1 372 ? -16.594 5.821 -8.139 1.00 98.38 372 GLU A O 1
ATOM 2834 N N . ARG A 1 373 ? -17.465 4.735 -6.384 1.00 96.38 373 ARG A N 1
ATOM 2835 C CA . ARG A 1 373 ? -18.381 3.910 -7.191 1.00 96.38 373 ARG A CA 1
ATOM 2836 C C . ARG A 1 373 ? -19.407 4.733 -7.988 1.00 96.38 373 ARG A C 1
ATOM 2838 O O . ARG A 1 373 ? -19.919 4.247 -8.991 1.00 96.38 373 ARG A O 1
ATOM 2845 N N . ARG A 1 374 ? -19.733 5.961 -7.562 1.00 97.00 374 ARG A N 1
ATOM 2846 C CA . ARG A 1 374 ? -20.664 6.861 -8.277 1.00 97.00 374 ARG A CA 1
ATOM 2847 C C . ARG A 1 374 ? -19.985 7.866 -9.199 1.00 97.00 374 ARG A C 1
ATOM 2849 O O . ARG A 1 374 ? -20.589 8.264 -10.191 1.00 97.00 374 ARG A O 1
ATOM 2856 N N . PHE A 1 375 ? -18.792 8.335 -8.841 1.00 97.50 375 PHE A N 1
ATOM 2857 C CA . PHE A 1 375 ? -18.213 9.555 -9.411 1.00 97.50 375 PHE A CA 1
ATOM 2858 C C . PHE A 1 375 ? -16.763 9.405 -9.887 1.00 97.50 375 PHE A C 1
ATOM 2860 O O . PHE A 1 375 ? -16.194 10.388 -10.364 1.00 97.50 375 PHE A O 1
ATOM 2867 N N . ASN A 1 376 ? -16.142 8.223 -9.788 1.00 98.44 376 ASN A N 1
ATOM 2868 C CA . ASN A 1 376 ? -14.823 8.008 -10.377 1.00 98.44 376 ASN A CA 1
ATOM 2869 C C . ASN A 1 376 ? -14.918 8.090 -11.916 1.00 98.44 376 ASN A C 1
ATOM 2871 O O . ASN A 1 376 ? -15.601 7.264 -12.524 1.00 98.44 376 ASN A O 1
ATOM 2875 N N . PRO A 1 377 ? -14.245 9.047 -12.578 1.00 97.19 377 PRO A N 1
ATOM 2876 C CA . PRO A 1 377 ? -14.453 9.326 -14.000 1.00 97.19 377 PRO A CA 1
ATOM 2877 C C . PRO A 1 377 ? -13.926 8.226 -14.933 1.00 97.19 377 PRO A C 1
ATOM 2879 O O . PRO A 1 377 ? -14.273 8.230 -16.112 1.00 97.19 377 PRO A O 1
ATOM 2882 N N . ARG A 1 378 ? -13.093 7.307 -14.421 1.00 97.38 378 ARG A N 1
ATOM 2883 C CA . ARG A 1 378 ? -12.553 6.163 -15.166 1.00 97.38 378 ARG A CA 1
ATOM 2884 C C . ARG A 1 378 ? -13.297 4.881 -14.799 1.00 97.38 378 ARG A C 1
ATOM 2886 O O . ARG A 1 378 ? -13.865 4.224 -15.659 1.00 97.38 378 ARG A O 1
ATOM 2893 N N . LEU A 1 379 ? -13.331 4.541 -13.511 1.00 97.69 379 LEU A N 1
ATOM 2894 C CA . LEU A 1 379 ? -13.818 3.244 -13.025 1.00 97.69 379 LEU A CA 1
ATOM 2895 C C . LEU A 1 379 ? -15.345 3.082 -13.091 1.00 97.69 379 LEU A C 1
ATOM 2897 O O . LEU A 1 379 ? -15.831 1.968 -12.958 1.00 97.69 379 LEU A O 1
ATOM 2901 N N . THR A 1 380 ? -16.104 4.156 -13.334 1.00 96.69 380 THR A N 1
ATOM 2902 C CA . THR A 1 380 ? -17.546 4.069 -13.646 1.00 96.69 380 THR A CA 1
ATOM 2903 C C . THR A 1 380 ? -17.840 3.718 -15.109 1.00 96.69 380 THR A C 1
ATOM 2905 O O . THR A 1 380 ? -19.000 3.492 -15.456 1.00 96.69 380 THR A O 1
ATOM 2908 N N . LYS A 1 381 ? -16.824 3.683 -15.983 1.00 97.94 381 LYS A N 1
ATOM 2909 C CA . LYS A 1 381 ? -16.986 3.306 -17.392 1.00 97.94 381 LYS A CA 1
ATOM 2910 C C . LYS A 1 381 ? -17.060 1.783 -17.563 1.00 97.94 381 LYS A C 1
ATOM 2912 O O . LYS A 1 381 ? -16.585 1.052 -16.691 1.00 97.94 381 LYS A O 1
ATOM 2917 N N . PRO A 1 382 ? -17.635 1.272 -18.668 1.00 98.06 382 PRO A N 1
ATOM 2918 C CA . PRO A 1 382 ? -17.480 -0.127 -19.059 1.00 98.06 382 PRO A CA 1
ATOM 2919 C C . PRO A 1 382 ? -15.999 -0.505 -19.194 1.00 98.06 382 PRO A C 1
ATOM 2921 O O . PRO A 1 382 ? -15.177 0.340 -19.543 1.00 98.06 382 PRO A O 1
ATOM 2924 N N . LEU A 1 383 ? -15.670 -1.780 -18.961 1.00 97.94 383 LEU A N 1
ATOM 2925 C CA . LEU A 1 383 ? -14.291 -2.286 -18.950 1.00 97.94 383 LEU A CA 1
ATOM 2926 C C . LEU A 1 383 ? -13.464 -1.859 -20.174 1.00 97.94 383 LEU A C 1
ATOM 2928 O O . LEU A 1 383 ? -12.340 -1.401 -20.006 1.00 97.94 383 LEU A O 1
ATOM 2932 N N . ASP A 1 384 ? -13.994 -1.994 -21.390 1.00 97.88 384 ASP A N 1
ATOM 2933 C CA . ASP A 1 384 ? -13.216 -1.690 -22.598 1.00 97.88 384 ASP A CA 1
ATOM 2934 C C . ASP A 1 384 ? -12.998 -0.177 -22.796 1.00 97.88 384 ASP A C 1
ATOM 2936 O O . ASP A 1 384 ? -11.905 0.223 -23.183 1.00 97.88 384 ASP A O 1
ATOM 2940 N N . GLU A 1 385 ? -13.966 0.673 -22.420 1.00 97.88 385 GLU A N 1
ATOM 2941 C CA . GLU A 1 385 ? -13.777 2.136 -22.389 1.00 97.88 385 GLU A CA 1
ATOM 2942 C C . GLU A 1 385 ? -12.761 2.535 -21.301 1.00 97.88 385 GLU A C 1
ATOM 2944 O O . GLU A 1 385 ? -11.948 3.434 -21.501 1.00 97.88 385 GLU A O 1
ATOM 2949 N N . PHE A 1 386 ? -12.758 1.851 -20.151 1.00 98.25 386 PHE A N 1
ATOM 2950 C CA . PHE A 1 386 ? -11.732 2.054 -19.127 1.00 98.25 386 PHE A CA 1
ATOM 2951 C C . PHE A 1 386 ? -10.332 1.700 -19.648 1.00 98.25 386 PHE A C 1
ATOM 2953 O O . PHE A 1 386 ? -9.405 2.482 -19.447 1.00 98.25 386 PHE A O 1
ATOM 2960 N N . VAL A 1 387 ? -10.173 0.556 -20.321 1.00 97.38 387 VAL A N 1
ATOM 2961 C CA . VAL A 1 387 ? -8.890 0.136 -20.910 1.00 97.38 387 VAL A CA 1
ATOM 2962 C C . VAL A 1 387 ? -8.410 1.163 -21.937 1.00 97.38 387 VAL A C 1
ATOM 2964 O O . VAL A 1 387 ? -7.284 1.637 -21.818 1.00 97.38 387 VAL A O 1
ATOM 2967 N N . GLU A 1 388 ? -9.283 1.600 -22.850 1.00 96.88 388 GLU A N 1
ATOM 2968 C CA . GLU A 1 388 ? -8.972 2.648 -23.832 1.00 96.88 388 GLU A CA 1
ATOM 2969 C C . GLU A 1 388 ? -8.530 3.958 -23.152 1.00 96.88 388 GLU A C 1
ATOM 2971 O O . GLU A 1 388 ? -7.535 4.563 -23.555 1.00 96.88 388 GLU A O 1
ATOM 2976 N N . ILE A 1 389 ? -9.208 4.384 -22.077 1.00 96.69 389 ILE A N 1
ATOM 2977 C CA . ILE A 1 389 ? -8.800 5.560 -21.290 1.00 96.69 389 ILE A CA 1
ATOM 2978 C C . ILE A 1 389 ? -7.401 5.368 -20.693 1.00 96.69 389 ILE A C 1
ATOM 2980 O O . ILE A 1 389 ? -6.602 6.303 -20.744 1.00 96.69 389 ILE A O 1
ATOM 2984 N N . MET A 1 390 ? -7.106 4.198 -20.115 1.00 95.31 390 MET A N 1
ATOM 2985 C CA . MET A 1 390 ? -5.827 3.920 -19.451 1.00 95.31 390 MET A CA 1
ATOM 2986 C C . MET A 1 390 ? -4.657 3.871 -20.441 1.00 95.31 390 MET A C 1
ATOM 2988 O O . MET A 1 390 ? -3.626 4.495 -20.185 1.00 95.31 390 MET A O 1
ATOM 2992 N N . GLU A 1 391 ? -4.836 3.211 -21.587 1.00 90.75 391 GLU A N 1
ATOM 2993 C CA . GLU A 1 391 ? -3.846 3.142 -22.674 1.00 90.75 391 GLU A CA 1
ATOM 2994 C C . GLU A 1 391 ? -3.528 4.531 -23.260 1.00 90.75 391 GLU A C 1
ATOM 2996 O O . GLU A 1 391 ? -2.392 4.802 -23.648 1.00 90.75 391 GLU A O 1
ATOM 3001 N N . ASN A 1 392 ? -4.501 5.449 -23.259 1.00 92.25 392 ASN A N 1
ATOM 3002 C CA . ASN A 1 392 ? -4.361 6.792 -23.826 1.00 92.25 392 ASN A CA 1
ATOM 3003 C C . ASN A 1 392 ? -3.995 7.895 -22.809 1.00 92.25 392 ASN A C 1
ATOM 3005 O O . ASN A 1 392 ? -3.960 9.074 -23.180 1.00 92.25 392 ASN A O 1
ATOM 3009 N N . LEU A 1 393 ? -3.668 7.568 -21.548 1.00 87.00 393 LEU A N 1
ATOM 3010 C CA . LEU A 1 393 ? -3.302 8.586 -20.544 1.00 87.00 393 LEU A CA 1
ATOM 3011 C C . LEU A 1 393 ? -2.010 9.358 -20.871 1.00 87.00 393 LEU A C 1
ATOM 3013 O O . LEU A 1 393 ? -1.860 10.481 -20.392 1.00 87.00 393 LEU A O 1
ATOM 3017 N N . ASN A 1 394 ? -1.091 8.774 -21.655 1.00 82.75 394 ASN A N 1
ATOM 3018 C CA . ASN A 1 394 ? 0.144 9.412 -22.148 1.00 82.75 394 ASN A CA 1
ATOM 3019 C C . ASN A 1 394 ? 0.953 10.169 -21.064 1.00 82.75 394 ASN A C 1
ATOM 3021 O O . ASN A 1 394 ? 1.446 11.279 -21.280 1.00 82.75 394 ASN A O 1
ATOM 3025 N N . LEU A 1 395 ? 1.072 9.581 -19.867 1.00 83.19 395 LEU A N 1
ATOM 3026 C CA . LEU A 1 395 ? 1.718 10.223 -18.718 1.00 83.19 395 LEU A CA 1
ATOM 3027 C C . LEU A 1 395 ? 3.254 10.205 -18.834 1.00 83.19 395 LEU A C 1
ATOM 3029 O O . LEU A 1 395 ? 3.817 9.176 -19.212 1.00 83.19 395 LEU A O 1
ATOM 3033 N N . PRO A 1 396 ? 3.960 11.274 -18.407 1.00 75.50 396 PRO A N 1
ATOM 3034 C CA . PRO A 1 396 ? 5.420 11.262 -18.290 1.00 75.50 396 PRO A CA 1
ATOM 3035 C C . PRO A 1 396 ? 5.919 10.109 -17.409 1.00 75.50 396 PRO A C 1
ATOM 3037 O O . PRO A 1 396 ? 5.239 9.733 -16.453 1.00 75.50 396 PRO A O 1
ATOM 3040 N N . ASN A 1 397 ? 7.115 9.577 -17.675 1.00 69.19 397 ASN A N 1
ATOM 3041 C CA . ASN A 1 397 ? 7.740 8.564 -16.812 1.00 69.19 397 ASN A CA 1
ATOM 3042 C C . ASN A 1 397 ? 7.888 9.093 -15.363 1.00 69.19 397 ASN A C 1
ATOM 3044 O O . ASN A 1 397 ? 8.166 10.287 -15.188 1.00 69.19 397 ASN A O 1
ATOM 3048 N N . PRO A 1 398 ? 7.723 8.253 -14.318 1.00 74.56 398 PRO A N 1
ATOM 3049 C CA . PRO A 1 398 ? 7.924 8.685 -12.935 1.00 74.56 398 PRO A CA 1
ATOM 3050 C C . PRO A 1 398 ? 9.374 9.121 -12.700 1.00 74.56 398 PRO A C 1
ATOM 3052 O O . PRO A 1 398 ? 10.312 8.419 -13.070 1.00 74.56 398 PRO A O 1
ATOM 3055 N N . LYS A 1 399 ? 9.562 10.279 -12.057 1.00 74.19 399 LYS A N 1
ATOM 3056 C CA . LYS A 1 399 ? 10.869 10.957 -11.960 1.00 74.19 399 LYS A CA 1
ATOM 3057 C C . LYS A 1 399 ? 11.955 10.172 -11.212 1.00 74.19 399 LYS A C 1
ATOM 3059 O O . LYS A 1 399 ? 13.127 10.449 -11.437 1.00 74.19 399 LYS A O 1
ATOM 3064 N N . LYS A 1 400 ? 11.581 9.258 -10.307 1.00 70.62 400 LYS A N 1
ATOM 3065 C CA . LYS A 1 400 ? 12.517 8.456 -9.499 1.00 70.62 400 LYS A CA 1
ATOM 3066 C C . LYS A 1 400 ? 12.527 6.962 -9.855 1.00 70.62 400 LYS A C 1
ATOM 3068 O O . LYS A 1 400 ? 13.241 6.231 -9.183 1.00 70.62 400 LYS A O 1
ATOM 3073 N N . MET A 1 401 ? 11.800 6.497 -10.878 1.00 69.69 401 MET A N 1
ATOM 3074 C CA . MET A 1 401 ? 11.553 5.057 -11.111 1.00 69.69 401 MET A CA 1
ATOM 3075 C C . MET A 1 401 ? 12.829 4.207 -11.138 1.00 69.69 401 MET A C 1
ATOM 3077 O O . MET A 1 401 ? 12.895 3.179 -10.466 1.00 69.69 401 MET A O 1
ATOM 3081 N N . ASP A 1 402 ? 13.859 4.688 -11.834 1.00 60.88 402 ASP A N 1
ATOM 3082 C CA . ASP A 1 402 ? 15.138 3.988 -12.022 1.00 60.88 402 ASP A CA 1
ATOM 3083 C C . ASP A 1 402 ? 15.975 3.866 -10.736 1.00 60.88 402 ASP A C 1
ATOM 3085 O O . ASP A 1 402 ? 16.897 3.060 -10.676 1.00 60.88 402 ASP A O 1
ATOM 3089 N N . VAL A 1 403 ? 15.641 4.636 -9.696 1.00 66.94 403 VAL A N 1
ATOM 3090 C CA . VAL A 1 403 ? 16.307 4.629 -8.381 1.00 66.94 403 VAL A CA 1
ATOM 3091 C C . VAL A 1 403 ? 15.403 4.001 -7.314 1.00 66.94 403 VAL A C 1
ATOM 3093 O O . VAL A 1 403 ? 15.848 3.193 -6.500 1.00 66.94 403 VAL A O 1
ATOM 3096 N N . ALA A 1 404 ? 14.116 4.349 -7.334 1.00 71.75 404 ALA A N 1
ATOM 3097 C CA . ALA A 1 404 ? 13.110 3.903 -6.382 1.00 71.75 404 ALA A CA 1
ATOM 3098 C C . ALA A 1 404 ? 12.816 2.408 -6.512 1.00 71.75 404 ALA A C 1
ATOM 3100 O O . ALA A 1 404 ? 12.858 1.705 -5.507 1.00 71.75 404 ALA A O 1
ATOM 3101 N N . VAL A 1 405 ? 12.570 1.895 -7.725 1.00 73.94 405 VAL A N 1
ATOM 3102 C CA . VAL A 1 405 ? 12.186 0.485 -7.901 1.00 73.94 405 VAL A CA 1
ATOM 3103 C C . VAL A 1 405 ? 13.315 -0.472 -7.482 1.00 73.94 405 VAL A C 1
ATOM 3105 O O . VAL A 1 405 ? 13.028 -1.367 -6.687 1.00 73.94 405 VAL A O 1
ATOM 3108 N N . PRO A 1 406 ? 14.593 -0.297 -7.893 1.00 69.75 406 PRO A N 1
ATOM 3109 C CA . PRO A 1 406 ? 15.677 -1.169 -7.429 1.00 69.75 406 PRO A CA 1
ATOM 3110 C C . PRO A 1 406 ? 15.890 -1.122 -5.910 1.00 69.75 406 PRO A C 1
ATOM 3112 O O . PRO A 1 406 ? 16.048 -2.168 -5.283 1.00 69.75 406 PRO A O 1
ATOM 3115 N N . ALA A 1 407 ? 15.823 0.065 -5.293 1.00 72.62 407 ALA A N 1
ATOM 3116 C CA . ALA A 1 407 ? 15.917 0.195 -3.839 1.00 72.62 407 ALA A CA 1
ATOM 3117 C C . ALA A 1 407 ? 14.731 -0.485 -3.130 1.00 72.62 407 ALA A C 1
ATOM 3119 O O . ALA A 1 407 ? 14.911 -1.249 -2.185 1.00 72.62 407 ALA A O 1
ATOM 3120 N N . ASN A 1 408 ? 13.504 -0.272 -3.603 1.00 85.88 408 ASN A N 1
ATOM 3121 C CA . ASN A 1 408 ? 12.296 -0.804 -2.973 1.00 85.88 408 ASN A CA 1
ATOM 3122 C C . ASN A 1 408 ? 12.150 -2.325 -3.142 1.00 85.88 408 ASN A C 1
ATOM 3124 O O . ASN A 1 408 ? 11.654 -2.979 -2.223 1.00 85.88 408 ASN A O 1
ATOM 3128 N N . LEU A 1 409 ? 12.679 -2.911 -4.224 1.00 79.88 409 LEU A N 1
ATOM 3129 C CA . LEU A 1 409 ? 12.863 -4.365 -4.346 1.00 79.88 409 LEU A CA 1
ATOM 3130 C C . LEU A 1 409 ? 13.757 -4.934 -3.229 1.00 79.88 409 LEU A C 1
ATOM 3132 O O . LEU A 1 409 ? 13.580 -6.082 -2.826 1.00 79.88 409 LEU A O 1
ATOM 3136 N N . MET A 1 410 ? 14.648 -4.121 -2.658 1.00 82.00 410 MET A N 1
ATOM 3137 C CA . MET A 1 410 ? 15.483 -4.454 -1.500 1.00 82.00 410 MET A CA 1
ATOM 3138 C C . MET A 1 410 ? 14.946 -3.875 -0.175 1.00 82.00 410 MET A C 1
ATOM 3140 O O . MET A 1 410 ? 15.684 -3.772 0.804 1.00 82.00 410 MET A O 1
ATOM 3144 N N . CYS A 1 411 ? 13.647 -3.562 -0.097 1.00 83.81 411 CYS A N 1
ATOM 3145 C CA . CYS A 1 411 ? 12.974 -2.977 1.074 1.00 83.81 411 CYS A CA 1
ATOM 3146 C C . CYS A 1 411 ? 13.428 -1.545 1.446 1.00 83.81 411 CYS A C 1
ATOM 3148 O O . CYS A 1 411 ? 13.247 -1.114 2.590 1.00 83.81 411 CYS A O 1
ATOM 3150 N N . GLY A 1 412 ? 13.990 -0.806 0.489 1.00 84.00 412 GLY A N 1
ATOM 3151 C CA . GLY A 1 412 ? 14.568 0.525 0.670 1.00 84.00 412 GLY A CA 1
ATOM 3152 C C . GLY A 1 412 ? 16.093 0.489 0.563 1.00 84.00 412 GLY A C 1
ATOM 3153 O O . GLY A 1 412 ? 16.678 -0.465 0.052 1.00 84.00 412 GLY A O 1
ATOM 3154 N N . VAL A 1 413 ? 16.764 1.529 1.061 1.00 75.00 413 VAL A N 1
ATOM 3155 C CA . VAL A 1 413 ? 18.235 1.543 1.129 1.00 75.00 413 VAL A CA 1
ATOM 3156 C C . VAL A 1 413 ? 18.693 0.487 2.140 1.00 75.00 413 VAL A C 1
ATOM 3158 O O . VAL A 1 413 ? 18.491 0.649 3.344 1.00 75.00 413 VAL A O 1
ATOM 3161 N N . GLN A 1 414 ? 19.256 -0.620 1.657 1.00 56.88 414 GLN A N 1
ATOM 3162 C CA . GLN A 1 414 ? 20.097 -1.511 2.465 1.00 56.88 414 GLN A CA 1
ATOM 3163 C C . GLN A 1 414 ? 21.385 -0.757 2.827 1.00 56.88 414 GLN A C 1
ATOM 3165 O O . GLN A 1 414 ? 21.786 0.135 2.077 1.00 56.88 414 GLN A O 1
ATOM 3170 N N . ASP A 1 415 ? 22.047 -1.112 3.933 1.00 43.78 415 ASP A N 1
ATOM 3171 C CA . ASP A 1 415 ? 23.371 -0.550 4.220 1.00 43.78 415 ASP A CA 1
ATOM 3172 C C . ASP A 1 415 ? 24.294 -0.788 3.028 1.00 43.78 415 ASP A C 1
ATOM 3174 O O . ASP A 1 415 ? 24.490 -1.924 2.589 1.00 43.78 415 ASP A O 1
ATOM 3178 N N . ASP A 1 416 ? 24.894 0.293 2.540 1.00 35.50 416 ASP A N 1
ATOM 3179 C CA . ASP A 1 416 ? 26.115 0.174 1.768 1.00 35.50 416 ASP A CA 1
ATOM 3180 C C . ASP A 1 416 ? 27.146 -0.546 2.667 1.00 35.50 416 ASP A C 1
ATOM 3182 O O . ASP A 1 416 ? 27.416 -0.050 3.769 1.00 35.50 416 ASP A O 1
ATOM 3186 N N . PRO A 1 417 ? 27.754 -1.679 2.248 1.00 30.39 417 PRO A N 1
ATOM 3187 C CA . PRO A 1 417 ? 28.835 -2.327 2.995 1.00 30.39 417 PRO A CA 1
ATOM 3188 C C . PRO A 1 417 ? 29.974 -1.371 3.393 1.00 30.39 417 PRO A C 1
ATOM 3190 O O . PRO A 1 417 ? 30.709 -1.639 4.347 1.00 30.39 417 PRO A O 1
ATOM 3193 N N . TRP A 1 418 ? 30.094 -0.226 2.711 1.00 32.59 418 TRP A N 1
ATOM 3194 C CA . TRP A 1 418 ? 31.058 0.828 3.013 1.00 32.59 418 TRP A CA 1
ATOM 3195 C C . TRP A 1 418 ? 30.659 1.780 4.163 1.00 32.59 418 TRP A C 1
ATOM 3197 O O . TRP A 1 418 ? 31.530 2.504 4.635 1.00 32.59 418 TRP A O 1
ATOM 3207 N N . GLN A 1 419 ? 29.431 1.752 4.710 1.00 33.06 419 GLN A N 1
ATOM 3208 C CA . GLN A 1 419 ? 29.073 2.556 5.903 1.00 33.06 419 GLN A CA 1
ATOM 3209 C C . GLN A 1 419 ? 29.660 2.028 7.225 1.00 33.06 419 GLN A C 1
ATOM 3211 O O . GLN A 1 419 ? 29.725 2.768 8.204 1.00 33.06 419 GLN A O 1
ATOM 3216 N N . SER A 1 420 ? 30.152 0.784 7.265 1.00 31.61 420 SER A N 1
ATOM 3217 C CA . SER A 1 420 ? 30.949 0.296 8.406 1.00 31.61 420 SER A CA 1
ATOM 3218 C C . SER A 1 420 ? 32.412 0.769 8.399 1.00 31.61 420 SER A C 1
ATOM 3220 O O . SER A 1 420 ? 33.148 0.491 9.348 1.00 31.61 420 SER A O 1
ATOM 3222 N N . ALA A 1 421 ? 32.841 1.521 7.376 1.00 26.70 421 ALA A N 1
ATOM 3223 C CA . ALA A 1 421 ? 34.092 2.265 7.429 1.00 26.70 421 ALA A CA 1
ATOM 3224 C C . ALA A 1 421 ? 33.889 3.529 8.283 1.00 26.70 421 ALA A C 1
ATOM 3226 O O . ALA A 1 421 ? 33.110 4.414 7.940 1.00 26.70 421 ALA A O 1
ATOM 3227 N N . SER A 1 422 ? 34.590 3.574 9.416 1.00 30.17 422 SER A N 1
ATOM 3228 C CA . SER A 1 422 ? 34.576 4.628 10.439 1.00 30.17 422 SER A CA 1
ATOM 3229 C C . SER A 1 422 ? 34.400 6.059 9.916 1.00 30.17 422 SER A C 1
ATOM 3231 O O . SER A 1 422 ? 35.110 6.485 9.007 1.00 30.17 422 SER A O 1
ATOM 3233 N N . THR A 1 423 ? 33.573 6.848 10.612 1.00 29.67 423 THR A N 1
ATOM 3234 C CA . THR A 1 423 ? 33.356 8.296 10.407 1.00 29.67 423 THR A CA 1
ATOM 3235 C C . THR A 1 423 ? 34.554 9.176 10.810 1.00 29.67 423 THR A C 1
ATOM 3237 O O . THR A 1 423 ? 34.380 10.269 11.344 1.00 29.67 423 THR A O 1
ATOM 3240 N N . GLU A 1 424 ? 35.774 8.717 10.549 1.00 31.83 424 GLU A N 1
ATOM 3241 C CA . GLU A 1 424 ? 36.989 9.527 10.572 1.00 31.83 424 GLU A CA 1
ATOM 3242 C C . GLU A 1 424 ? 37.443 9.734 9.127 1.00 31.83 424 GLU A C 1
ATOM 3244 O O . GLU A 1 424 ? 38.304 9.031 8.598 1.00 31.83 424 GLU A O 1
ATOM 3249 N N . ALA A 1 425 ? 36.831 10.717 8.465 1.00 29.42 425 ALA A N 1
ATOM 3250 C CA . ALA A 1 425 ? 37.377 11.236 7.223 1.00 29.42 425 ALA A CA 1
ATOM 3251 C C . ALA A 1 425 ? 38.761 11.825 7.530 1.00 29.42 425 ALA A C 1
ATOM 3253 O O . ALA A 1 425 ? 38.854 12.866 8.186 1.00 29.42 425 ALA A O 1
ATOM 3254 N N . LYS A 1 426 ? 39.837 11.164 7.073 1.00 30.45 426 LYS A N 1
ATOM 3255 C CA . LYS A 1 426 ? 41.187 11.734 7.143 1.00 30.45 426 LYS A CA 1
ATOM 3256 C C . LYS A 1 426 ? 41.164 13.046 6.359 1.00 30.45 426 LYS A C 1
ATOM 3258 O O . LYS A 1 426 ? 41.053 13.037 5.135 1.00 30.45 426 LYS A O 1
ATOM 3263 N N . VAL A 1 427 ? 41.246 14.169 7.067 1.00 31.22 427 VAL A N 1
ATOM 3264 C CA . VAL A 1 427 ? 41.483 15.473 6.448 1.00 31.22 427 VAL A CA 1
ATOM 3265 C C . VAL A 1 427 ? 42.933 15.462 5.984 1.00 31.22 427 VAL A C 1
ATOM 3267 O O . VAL A 1 427 ? 43.843 15.464 6.808 1.00 31.22 427 VAL A O 1
ATOM 3270 N N . TRP A 1 428 ? 43.130 15.381 4.672 1.00 29.80 428 TRP A N 1
ATOM 3271 C CA . TRP A 1 428 ? 44.448 15.458 4.053 1.00 29.80 428 TRP A CA 1
ATOM 3272 C C . TRP A 1 428 ? 44.981 16.879 4.220 1.00 29.80 428 TRP A C 1
ATOM 3274 O O . TRP A 1 428 ? 44.284 17.839 3.878 1.00 29.80 428 TRP A O 1
ATOM 3284 N N . SER A 1 429 ? 46.189 17.025 4.763 1.00 39.22 429 SER A N 1
ATOM 3285 C CA . SER A 1 429 ? 46.859 18.326 4.785 1.00 39.22 429 SER A CA 1
ATOM 3286 C C . SER A 1 429 ? 47.612 18.557 3.467 1.00 39.22 429 SER A C 1
ATOM 3288 O O . SER A 1 429 ? 47.896 17.599 2.746 1.00 39.22 429 SER A O 1
ATOM 3290 N N . PRO A 1 430 ? 47.980 19.807 3.128 1.00 39.59 430 PRO A N 1
ATOM 3291 C CA . PRO A 1 430 ? 48.840 20.072 1.975 1.00 39.59 430 PRO A CA 1
ATOM 3292 C C . PRO A 1 430 ? 50.194 19.347 2.041 1.00 39.59 430 PRO A C 1
ATOM 3294 O O . PRO A 1 430 ? 50.786 19.091 0.999 1.00 39.59 430 PRO A O 1
ATOM 3297 N N . GLU A 1 431 ? 50.665 18.982 3.242 1.00 43.78 431 GLU A N 1
ATOM 3298 C CA . GLU A 1 431 ? 51.908 18.222 3.424 1.00 43.78 431 GLU A CA 1
ATOM 3299 C C . GLU A 1 431 ? 51.769 16.733 3.041 1.00 43.78 431 GLU A C 1
ATOM 3301 O O . GLU A 1 431 ? 52.760 16.108 2.675 1.00 43.78 431 GLU A O 1
ATOM 3306 N N . ASP A 1 432 ? 50.556 16.155 3.061 1.00 38.75 432 ASP A N 1
ATOM 3307 C CA . ASP A 1 432 ? 50.306 14.771 2.606 1.00 38.75 432 ASP A CA 1
ATOM 3308 C C . ASP A 1 432 ? 50.423 14.614 1.062 1.00 38.75 432 ASP A C 1
ATOM 3310 O O . ASP A 1 432 ? 50.302 13.499 0.550 1.00 38.75 432 ASP A O 1
ATOM 3314 N N . LEU A 1 433 ? 50.611 15.711 0.312 1.00 41.75 433 LEU A N 1
ATOM 3315 C CA . LEU A 1 433 ? 50.627 15.750 -1.161 1.00 41.75 433 LEU A CA 1
ATOM 3316 C C . LEU A 1 433 ? 52.018 16.003 -1.777 1.00 41.75 433 LEU A C 1
ATOM 3318 O O . LEU A 1 433 ? 52.134 16.044 -3.003 1.00 41.75 433 LEU A O 1
ATOM 3322 N N . GLU A 1 434 ? 53.077 16.153 -0.974 1.00 36.19 434 GLU A N 1
ATOM 3323 C CA . GLU A 1 434 ? 54.442 16.319 -1.494 1.00 36.19 434 GLU A CA 1
ATOM 3324 C C . GLU A 1 434 ? 55.016 14.988 -2.017 1.00 36.19 434 GLU A C 1
ATOM 3326 O O . GLU A 1 434 ? 55.639 14.210 -1.294 1.00 36.19 434 GLU A O 1
ATOM 3331 N N . VAL A 1 435 ? 54.832 14.744 -3.317 1.00 37.91 435 VAL A N 1
ATOM 3332 C CA . VAL A 1 435 ? 55.595 13.753 -4.091 1.00 37.91 435 VAL A CA 1
ATOM 3333 C C . VAL A 1 435 ? 56.698 14.494 -4.854 1.00 37.91 435 VAL A C 1
ATOM 3335 O O . VAL A 1 435 ? 56.422 15.517 -5.478 1.00 37.91 435 VAL A O 1
ATOM 3338 N N . GLU A 1 436 ? 57.942 14.002 -4.818 1.00 38.69 436 GLU A N 1
ATOM 3339 C CA . GLU A 1 436 ? 59.069 14.637 -5.524 1.00 38.69 436 GLU A CA 1
ATOM 3340 C C . GLU A 1 436 ? 58.783 14.781 -7.033 1.00 38.69 436 GLU A C 1
ATOM 3342 O O . GLU A 1 436 ? 58.635 13.786 -7.745 1.00 38.69 436 GLU A O 1
ATOM 3347 N N . GLU A 1 437 ? 58.729 16.020 -7.539 1.00 35.84 437 GLU A N 1
ATOM 3348 C CA . GLU A 1 437 ? 58.476 16.287 -8.959 1.00 35.84 437 GLU A CA 1
ATOM 3349 C C . GLU A 1 437 ? 59.647 15.839 -9.860 1.00 35.84 437 GLU A C 1
ATOM 3351 O O . GLU A 1 437 ? 60.760 16.370 -9.743 1.00 35.84 437 GLU A O 1
ATOM 3356 N N . PRO A 1 438 ? 59.412 14.990 -10.879 1.00 34.75 438 PRO A N 1
ATOM 3357 C CA . PRO A 1 438 ? 60.351 14.825 -11.978 1.00 34.75 438 PRO A CA 1
ATOM 3358 C C . PRO A 1 438 ? 60.253 16.023 -12.941 1.00 34.75 438 PRO A C 1
ATOM 3360 O O . PRO A 1 438 ? 59.559 15.983 -13.954 1.00 34.75 438 PRO A O 1
ATOM 3363 N N . SER A 1 439 ? 60.997 17.088 -12.626 1.00 40.94 439 SER A N 1
ATOM 3364 C CA . SER A 1 439 ? 61.322 18.226 -13.508 1.00 40.94 439 SER A CA 1
ATOM 3365 C C . SER A 1 439 ? 60.143 18.822 -14.299 1.00 40.94 439 SER A C 1
ATOM 3367 O O . SER A 1 439 ? 60.043 18.643 -15.516 1.00 40.94 439 SER A O 1
ATOM 3369 N N . ALA A 1 440 ? 59.284 19.594 -13.631 1.00 34.00 440 ALA A N 1
ATOM 3370 C CA . ALA A 1 440 ? 58.194 20.303 -14.290 1.00 34.00 440 ALA A CA 1
ATOM 3371 C C . ALA A 1 440 ? 58.676 21.280 -15.384 1.00 34.00 440 ALA A C 1
ATOM 3373 O O . ALA A 1 440 ? 59.446 22.216 -15.139 1.00 34.00 440 ALA A O 1
ATOM 3374 N N . VAL A 1 441 ? 58.119 21.136 -16.591 1.00 32.22 441 VAL A N 1
ATOM 3375 C CA . VAL A 1 441 ? 58.005 22.259 -17.528 1.00 32.22 441 VAL A CA 1
ATOM 3376 C C . VAL A 1 441 ? 56.935 23.189 -16.965 1.00 32.22 441 VAL A C 1
ATOM 3378 O O . VAL A 1 441 ? 55.752 22.858 -16.988 1.00 32.22 441 VAL A O 1
ATOM 3381 N N . LYS A 1 442 ? 57.336 24.360 -16.458 1.00 34.38 442 LYS A N 1
ATOM 3382 C CA . LYS A 1 442 ? 56.380 25.385 -16.024 1.00 34.38 442 LYS A CA 1
ATOM 3383 C C . LYS A 1 442 ? 55.565 25.889 -17.214 1.00 34.38 442 LYS A C 1
ATOM 3385 O O . LYS A 1 442 ? 56.058 26.683 -18.013 1.00 34.38 442 LYS A O 1
ATOM 3390 N N . ILE A 1 443 ? 54.306 25.471 -17.281 1.00 32.53 443 ILE A N 1
ATOM 3391 C CA . ILE A 1 443 ? 53.275 26.132 -18.077 1.00 32.53 443 ILE A CA 1
ATOM 3392 C C . ILE A 1 443 ? 52.520 27.058 -17.124 1.00 32.53 443 ILE A C 1
ATOM 3394 O O . ILE A 1 443 ? 51.689 26.614 -16.337 1.00 32.53 443 ILE A O 1
ATOM 3398 N N . GLU A 1 444 ? 52.834 28.352 -17.165 1.00 36.72 444 GLU A N 1
ATOM 3399 C CA . GLU A 1 444 ? 52.021 29.361 -16.484 1.00 36.72 444 GLU A CA 1
ATOM 3400 C C . GLU A 1 444 ? 50.722 29.546 -17.278 1.00 36.72 444 GLU A C 1
ATOM 3402 O O . GLU A 1 444 ? 50.714 30.172 -18.339 1.00 36.72 444 GLU A O 1
ATOM 3407 N N . ALA A 1 445 ? 49.624 28.973 -16.781 1.00 33.28 445 ALA A N 1
ATOM 3408 C CA . ALA A 1 445 ? 48.297 29.223 -17.330 1.00 33.28 445 ALA A CA 1
ATOM 3409 C C . ALA A 1 445 ? 47.915 30.703 -17.102 1.00 33.28 445 ALA A C 1
ATOM 3411 O O . ALA A 1 445 ? 47.939 31.167 -15.956 1.00 33.28 445 ALA A O 1
ATOM 3412 N N . PRO A 1 446 ? 47.563 31.471 -18.152 1.00 34.47 446 PRO A N 1
ATOM 3413 C CA . PRO A 1 446 ? 47.036 32.820 -17.982 1.00 34.47 446 PRO A CA 1
ATOM 3414 C C . PRO A 1 446 ? 45.691 32.794 -17.246 1.00 34.47 446 PRO A C 1
ATOM 3416 O O . PRO A 1 446 ? 44.966 31.801 -17.285 1.00 34.47 446 PRO A O 1
ATOM 3419 N N . ARG A 1 447 ? 45.293 33.931 -16.659 1.00 37.38 447 ARG A N 1
ATOM 3420 C CA . ARG A 1 447 ? 43.973 34.099 -16.004 1.00 37.38 447 ARG A CA 1
ATOM 3421 C C . ARG A 1 447 ? 42.777 34.004 -16.965 1.00 37.38 447 ARG A C 1
ATOM 3423 O O . ARG A 1 447 ? 41.640 34.109 -16.529 1.00 37.38 447 ARG A O 1
ATOM 3430 N N . ASP A 1 448 ? 43.035 33.779 -18.247 1.00 38.59 448 ASP A N 1
ATOM 3431 C CA . ASP A 1 448 ? 42.029 33.505 -19.270 1.00 38.59 448 ASP A CA 1
ATOM 3432 C C . ASP A 1 448 ? 41.487 32.054 -19.183 1.00 38.59 448 ASP A C 1
ATOM 3434 O O . ASP A 1 448 ? 40.498 31.725 -19.834 1.00 38.59 448 ASP A O 1
ATOM 3438 N N . ALA A 1 449 ? 42.098 31.183 -18.364 1.00 44.31 449 ALA A N 1
ATOM 3439 C CA . ALA A 1 449 ? 41.706 29.776 -18.222 1.00 44.31 449 ALA A CA 1
ATOM 3440 C C . ALA A 1 449 ? 40.331 29.555 -17.551 1.00 44.31 449 ALA A C 1
ATOM 3442 O O . ALA A 1 449 ? 39.585 28.691 -18.001 1.00 44.31 449 ALA A O 1
ATOM 3443 N N . GLU A 1 450 ? 39.952 30.352 -16.541 1.00 42.12 450 GLU A N 1
ATOM 3444 C CA . GLU A 1 450 ? 38.629 30.235 -15.885 1.00 42.12 450 GLU A CA 1
ATOM 3445 C C . GLU A 1 450 ? 37.473 30.577 -16.847 1.00 42.12 450 GLU A C 1
ATOM 3447 O O . GLU A 1 450 ? 36.384 30.013 -16.750 1.00 42.12 450 GLU A O 1
ATOM 3452 N N . LEU A 1 451 ? 37.714 31.467 -17.819 1.00 38.72 451 LEU A N 1
ATOM 3453 C CA . LEU A 1 451 ? 36.749 31.767 -18.883 1.00 38.72 451 LEU A CA 1
ATOM 3454 C C . LEU A 1 451 ? 36.622 30.594 -19.867 1.00 38.72 451 LEU A C 1
ATOM 3456 O O . LEU A 1 451 ? 35.512 30.263 -20.279 1.00 38.72 451 LEU A O 1
ATOM 3460 N N . ALA A 1 452 ? 37.734 29.928 -20.194 1.00 54.09 452 ALA A N 1
ATOM 3461 C CA . ALA A 1 452 ? 37.731 28.754 -21.063 1.00 54.09 452 ALA A CA 1
ATOM 3462 C C . ALA A 1 452 ? 37.040 27.536 -20.419 1.00 54.09 452 ALA A C 1
ATOM 3464 O O . ALA A 1 452 ? 36.316 26.821 -21.108 1.00 54.09 452 ALA A O 1
ATOM 3465 N N . GLU A 1 453 ? 37.205 27.300 -19.111 1.00 52.28 453 GLU A N 1
ATOM 3466 C CA . GLU A 1 453 ? 36.489 26.216 -18.417 1.00 52.28 453 GLU A CA 1
ATOM 3467 C C . GLU A 1 453 ? 34.974 26.436 -18.405 1.00 52.28 453 GLU A C 1
ATOM 3469 O O . GLU A 1 453 ? 34.235 25.504 -18.721 1.00 52.28 453 GLU A O 1
ATOM 3474 N N . ALA A 1 454 ? 34.507 27.663 -18.149 1.00 53.47 454 ALA A N 1
ATOM 3475 C CA . ALA A 1 454 ? 33.084 27.993 -18.225 1.00 53.47 454 ALA A CA 1
ATOM 3476 C C . ALA A 1 454 ? 32.518 27.815 -19.650 1.00 53.47 454 ALA A C 1
ATOM 3478 O O . ALA A 1 454 ? 31.411 27.305 -19.819 1.00 53.47 454 ALA A O 1
ATOM 3479 N N . GLU A 1 455 ? 33.276 28.172 -20.694 1.00 60.59 455 GLU A N 1
ATOM 3480 C CA . GLU A 1 455 ? 32.886 27.909 -22.088 1.00 60.59 455 GLU A CA 1
ATOM 3481 C C . GLU A 1 455 ? 32.826 26.403 -22.410 1.00 60.59 455 GLU A C 1
ATOM 3483 O O . GLU A 1 455 ? 31.928 25.968 -23.135 1.00 60.59 455 GLU A O 1
ATOM 3488 N N . ILE A 1 456 ? 33.726 25.585 -21.850 1.00 61.69 456 ILE A N 1
ATOM 3489 C CA . ILE A 1 456 ? 33.698 24.120 -22.002 1.00 61.69 456 ILE A CA 1
ATOM 3490 C C . ILE A 1 456 ? 32.529 23.509 -21.212 1.00 61.69 456 ILE A C 1
ATOM 3492 O O . ILE A 1 456 ? 31.866 22.615 -21.736 1.00 61.69 456 ILE A O 1
ATOM 3496 N N . GLU A 1 457 ? 32.232 23.998 -20.005 1.00 58.12 457 GLU A N 1
ATOM 3497 C CA . GLU A 1 457 ? 31.084 23.572 -19.191 1.00 58.12 457 GLU A CA 1
ATOM 3498 C C . GLU A 1 457 ? 29.759 23.868 -19.908 1.00 58.12 457 GLU A C 1
ATOM 3500 O O . GLU A 1 457 ? 28.935 22.967 -20.069 1.00 58.12 457 GLU A O 1
ATOM 3505 N N . ILE A 1 458 ? 29.593 25.087 -20.437 1.00 68.00 458 ILE A N 1
ATOM 3506 C CA . ILE A 1 458 ? 28.433 25.479 -21.255 1.00 68.00 458 ILE A CA 1
ATOM 3507 C C . ILE A 1 458 ? 28.364 24.631 -22.533 1.00 68.00 458 ILE A C 1
ATOM 3509 O O . ILE A 1 458 ? 27.300 24.122 -22.878 1.00 68.00 458 ILE A O 1
ATOM 3513 N N . SER A 1 459 ? 29.489 24.409 -23.221 1.00 69.12 459 SER A N 1
ATOM 3514 C CA . SER A 1 459 ? 29.521 23.593 -24.441 1.00 69.12 459 SER A CA 1
ATOM 3515 C C . SER A 1 459 ? 29.153 22.127 -24.185 1.00 69.12 459 SER A C 1
ATOM 3517 O O . SER A 1 459 ? 28.457 21.522 -25.003 1.00 69.12 459 SER A O 1
ATOM 3519 N N . LEU A 1 460 ? 29.588 21.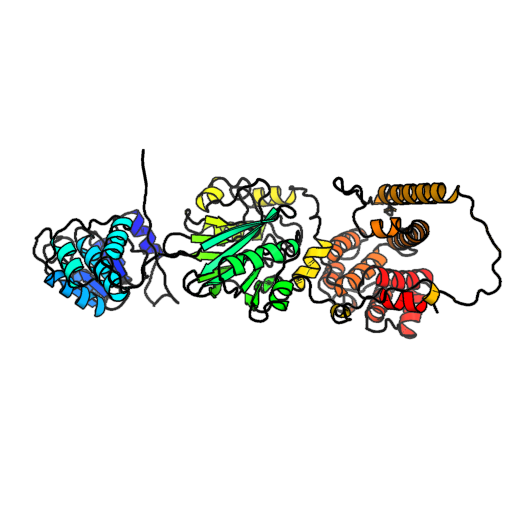551 -23.059 1.00 65.00 460 LEU A N 1
ATOM 3520 C CA . LEU A 1 460 ? 29.229 20.197 -22.637 1.00 65.00 460 LEU A CA 1
ATOM 3521 C C . LEU A 1 460 ? 27.753 20.117 -22.229 1.00 65.00 460 LEU A C 1
ATOM 3523 O O . LEU A 1 460 ? 27.045 19.209 -22.662 1.00 65.00 460 LEU A O 1
ATOM 3527 N N . HIS A 1 461 ? 27.274 21.082 -21.445 1.00 69.38 461 HIS A N 1
ATOM 3528 C CA . HIS A 1 461 ? 25.868 21.211 -21.071 1.00 69.38 461 HIS A CA 1
ATOM 3529 C C . HIS A 1 461 ? 24.960 21.262 -22.312 1.00 69.38 461 HIS A C 1
ATOM 3531 O O . HIS A 1 461 ? 24.015 20.478 -22.430 1.00 69.38 461 HIS A O 1
ATOM 3537 N N . ASP A 1 462 ? 25.299 22.107 -23.287 1.00 72.38 462 ASP A N 1
ATOM 3538 C CA . ASP A 1 462 ? 24.543 22.254 -24.530 1.00 72.38 462 ASP A CA 1
ATOM 3539 C C . ASP A 1 462 ? 24.632 21.011 -25.428 1.00 72.38 462 ASP A C 1
ATOM 3541 O O . ASP A 1 462 ? 23.641 20.658 -26.066 1.00 72.38 462 ASP A O 1
ATOM 3545 N N . GLN A 1 463 ? 25.763 20.292 -25.448 1.00 66.62 463 GLN A N 1
ATOM 3546 C CA . GLN A 1 463 ? 25.880 18.992 -26.128 1.00 66.62 463 GLN A CA 1
ATOM 3547 C C . GLN A 1 463 ? 24.958 17.938 -25.496 1.00 66.62 463 GLN A C 1
ATOM 3549 O O . GLN A 1 463 ? 24.216 17.257 -26.208 1.00 66.62 463 GLN A O 1
ATOM 3554 N N . ILE A 1 464 ? 24.928 17.850 -24.164 1.00 64.19 464 ILE A N 1
ATOM 3555 C CA . ILE A 1 464 ? 24.080 16.895 -23.435 1.00 64.19 464 ILE A CA 1
ATOM 3556 C C . ILE A 1 464 ? 22.583 17.212 -23.636 1.00 64.19 464 ILE A C 1
ATOM 3558 O O . ILE A 1 464 ? 21.771 16.295 -23.787 1.00 64.19 464 ILE A O 1
ATOM 3562 N N . LEU A 1 465 ? 22.203 18.494 -23.719 1.00 64.50 465 LEU A N 1
ATOM 3563 C CA . LEU A 1 465 ? 20.833 18.916 -24.052 1.00 64.50 465 LEU A CA 1
ATOM 3564 C C . LEU A 1 465 ? 20.476 18.780 -25.538 1.00 64.50 465 LEU A C 1
ATOM 3566 O O . LEU A 1 465 ? 19.314 18.519 -25.874 1.00 64.50 465 LEU A O 1
ATOM 3570 N N . ALA A 1 466 ? 21.443 18.951 -26.442 1.00 66.94 466 ALA A N 1
ATOM 3571 C CA . ALA A 1 466 ? 21.256 18.690 -27.865 1.00 66.94 466 ALA A CA 1
ATOM 3572 C C . ALA A 1 466 ? 20.919 17.213 -28.105 1.00 66.94 466 ALA A C 1
ATOM 3574 O O . ALA A 1 466 ? 20.041 16.936 -28.927 1.00 66.94 466 ALA A O 1
ATOM 3575 N N . GLY A 1 467 ? 21.533 16.320 -27.320 1.00 56.81 467 GLY A N 1
ATOM 3576 C CA . GLY A 1 467 ? 21.247 14.893 -27.261 1.00 56.81 467 GLY A CA 1
ATOM 3577 C C . GLY A 1 467 ? 21.984 14.082 -28.323 1.00 56.81 467 GLY A C 1
ATOM 3578 O O . GLY A 1 467 ? 22.092 14.502 -29.478 1.00 56.81 467 GLY A O 1
ATOM 3579 N N . ALA A 1 468 ? 22.437 12.890 -27.932 1.00 57.12 468 ALA A N 1
ATOM 3580 C CA . ALA A 1 468 ? 23.079 11.938 -28.832 1.00 57.12 468 ALA A CA 1
ATOM 3581 C C . ALA A 1 468 ? 22.126 11.516 -29.960 1.00 57.12 468 ALA A C 1
ATOM 3583 O O . ALA A 1 468 ? 20.916 11.423 -29.747 1.00 57.12 468 ALA A O 1
ATOM 3584 N N . LYS A 1 469 ? 22.627 11.266 -31.171 1.00 57.47 469 LYS A N 1
ATOM 3585 C CA . LYS A 1 469 ? 21.753 10.902 -32.304 1.00 57.47 469 LYS A CA 1
ATOM 3586 C C . LYS A 1 469 ? 21.514 9.397 -32.367 1.00 57.47 469 LYS A C 1
ATOM 3588 O O . LYS A 1 469 ? 22.466 8.635 -32.445 1.00 57.47 469 LYS A O 1
ATOM 3593 N N . ASP A 1 470 ? 20.247 8.986 -32.421 1.00 49.00 470 ASP A N 1
ATOM 3594 C CA . ASP A 1 470 ? 19.879 7.600 -32.723 1.00 49.00 470 ASP A CA 1
ATOM 3595 C C . ASP A 1 470 ? 20.292 7.201 -34.158 1.00 49.00 470 ASP A C 1
ATOM 3597 O O . ASP A 1 470 ? 20.627 8.047 -34.993 1.00 49.00 470 ASP A O 1
ATOM 3601 N N . ALA A 1 471 ? 20.206 5.907 -34.484 1.00 40.00 471 ALA A N 1
ATOM 3602 C CA . ALA A 1 471 ? 20.534 5.380 -35.815 1.00 40.00 471 ALA A CA 1
ATOM 3603 C C . ALA A 1 471 ? 19.665 5.944 -36.969 1.00 40.00 471 ALA A C 1
ATOM 3605 O O . ALA A 1 471 ? 19.968 5.719 -38.139 1.00 40.00 471 ALA A O 1
ATOM 3606 N N . SER A 1 472 ? 18.595 6.693 -36.665 1.00 41.44 472 SER A N 1
ATOM 3607 C CA . SER A 1 472 ? 17.772 7.433 -37.636 1.00 41.44 472 SER A CA 1
ATOM 3608 C C . SER A 1 472 ? 18.107 8.934 -37.708 1.00 41.44 472 SER A C 1
ATOM 3610 O O . SER A 1 472 ? 17.442 9.692 -38.416 1.00 41.44 472 SER A O 1
ATOM 3612 N N . GLY A 1 473 ? 19.142 9.378 -36.987 1.00 48.75 473 GLY A N 1
ATOM 3613 C CA . GLY A 1 473 ? 19.607 10.761 -36.920 1.00 48.75 473 GLY A CA 1
ATOM 3614 C C . GLY A 1 473 ? 18.817 11.661 -35.964 1.00 48.75 473 GLY A C 1
ATOM 3615 O O . GLY A 1 473 ? 19.033 12.878 -35.975 1.00 48.75 473 GLY A O 1
ATOM 3616 N N . ARG A 1 474 ? 17.905 11.112 -35.149 1.00 49.44 474 ARG A N 1
ATOM 3617 C CA . ARG A 1 474 ? 17.072 11.891 -34.218 1.00 49.44 474 ARG A CA 1
ATOM 3618 C C . ARG A 1 474 ? 17.771 12.047 -32.861 1.00 49.44 474 ARG A C 1
ATOM 3620 O O . ARG A 1 474 ? 18.271 11.060 -32.331 1.00 49.44 474 ARG A O 1
ATOM 3627 N N . PRO A 1 475 ? 17.784 13.252 -32.266 1.00 51.75 475 PRO A N 1
ATOM 3628 C CA . PRO A 1 475 ? 18.433 13.483 -30.978 1.00 51.75 475 PRO A CA 1
ATOM 3629 C C . PRO A 1 475 ? 17.658 12.880 -29.794 1.00 51.75 475 PRO A C 1
ATOM 3631 O O . PRO A 1 475 ? 16.490 13.207 -29.564 1.00 51.75 475 PRO A O 1
ATOM 3634 N N . VAL A 1 476 ? 18.350 12.066 -29.001 1.00 55.06 476 VAL A N 1
ATOM 3635 C CA . VAL A 1 476 ? 17.942 11.510 -27.707 1.00 55.06 476 VAL A CA 1
ATOM 3636 C C . VAL A 1 476 ? 18.367 12.494 -26.615 1.00 55.06 476 VAL A C 1
ATOM 3638 O O . VAL A 1 476 ? 19.522 12.531 -26.200 1.00 55.06 476 VAL A O 1
ATOM 3641 N N . LYS A 1 477 ? 17.440 13.362 -26.199 1.00 58.97 477 LYS A N 1
ATOM 3642 C CA . LYS A 1 477 ? 17.754 14.538 -25.371 1.00 58.97 477 LYS A CA 1
ATOM 3643 C C . LYS A 1 477 ? 17.650 14.282 -23.872 1.00 58.97 477 LYS A C 1
ATOM 3645 O O . LYS A 1 477 ? 16.579 13.914 -23.380 1.00 58.97 477 LYS A O 1
ATOM 3650 N N . THR A 1 478 ? 18.706 14.633 -23.145 1.00 55.19 478 THR A N 1
ATOM 3651 C CA . THR A 1 478 ? 18.632 14.904 -21.705 1.00 55.19 478 THR A CA 1
ATOM 3652 C C . THR A 1 478 ? 17.779 16.155 -21.457 1.00 55.19 478 THR A C 1
ATOM 3654 O O . THR A 1 478 ? 17.686 17.043 -22.304 1.00 55.19 478 THR A O 1
ATOM 3657 N N . ARG A 1 479 ? 17.111 16.226 -20.300 1.00 62.25 479 ARG A N 1
ATOM 3658 C CA . ARG A 1 479 ? 16.279 17.373 -19.897 1.00 62.25 479 ARG A CA 1
ATOM 3659 C C . ARG A 1 479 ? 16.894 18.092 -18.697 1.00 62.25 479 ARG A C 1
ATOM 3661 O O . ARG A 1 479 ? 17.565 17.463 -17.884 1.00 62.25 479 ARG A O 1
ATOM 3668 N N . VAL A 1 480 ? 16.609 19.385 -18.569 1.00 56.25 480 VAL A N 1
ATOM 3669 C CA . VAL A 1 480 ? 16.950 20.193 -17.388 1.00 56.25 480 VAL A CA 1
ATOM 3670 C C . VAL A 1 480 ? 15.882 20.006 -16.306 1.00 56.25 480 VAL A C 1
ATOM 3672 O O . VAL A 1 480 ? 14.690 19.913 -16.604 1.00 56.25 480 VAL A O 1
ATOM 3675 N N . ASN A 1 481 ? 16.291 19.980 -15.041 1.00 51.75 481 ASN A N 1
ATOM 3676 C CA . ASN A 1 481 ? 15.407 20.163 -13.899 1.00 51.75 481 ASN A CA 1
ATOM 3677 C C . ASN A 1 481 ? 15.086 21.658 -13.741 1.00 51.75 481 ASN A C 1
ATOM 3679 O O . ASN A 1 481 ? 15.906 22.428 -13.245 1.00 51.75 481 ASN A O 1
ATOM 3683 N N . GLU A 1 482 ? 13.877 22.059 -14.133 1.00 51.94 482 GLU A N 1
ATOM 3684 C CA . GLU A 1 482 ? 13.413 23.457 -14.119 1.00 51.94 482 GLU A CA 1
ATOM 3685 C C . GLU A 1 482 ? 13.494 24.141 -12.739 1.00 51.94 482 GLU A C 1
ATOM 3687 O O . GLU A 1 482 ? 13.554 25.365 -12.674 1.00 51.94 482 GLU A O 1
ATOM 3692 N N . ALA A 1 483 ? 13.530 23.377 -11.638 1.00 41.28 483 ALA A N 1
ATOM 3693 C CA . ALA A 1 483 ? 13.630 23.921 -10.282 1.00 41.28 483 ALA A CA 1
ATOM 3694 C C . ALA A 1 483 ? 15.076 24.163 -9.804 1.00 41.28 483 ALA A C 1
ATOM 3696 O O . ALA A 1 483 ? 15.279 24.950 -8.882 1.00 41.28 483 ALA A O 1
ATOM 3697 N N . THR A 1 484 ? 16.074 23.487 -10.387 1.00 44.69 484 THR A N 1
ATOM 3698 C CA . THR A 1 484 ? 17.483 23.570 -9.942 1.00 44.69 484 THR A CA 1
ATOM 3699 C C . THR A 1 484 ? 18.462 24.006 -11.029 1.00 44.69 484 THR A C 1
ATOM 3701 O O . THR A 1 484 ? 19.622 24.261 -10.720 1.00 44.69 484 THR A O 1
ATOM 3704 N N . GLY A 1 485 ? 18.036 24.053 -12.294 1.00 49.41 485 GLY A N 1
ATOM 3705 C CA . GLY A 1 485 ? 18.898 24.323 -13.449 1.00 49.41 485 GLY A CA 1
ATOM 3706 C C . GLY A 1 485 ? 19.842 23.174 -13.835 1.00 49.41 485 GLY A C 1
ATOM 3707 O O . GLY A 1 485 ? 20.518 23.277 -14.850 1.00 49.41 485 GLY A O 1
ATOM 3708 N N . GLY A 1 486 ? 19.887 22.080 -13.066 1.00 47.91 486 GLY A N 1
ATOM 3709 C CA . GLY A 1 486 ? 20.773 20.939 -13.327 1.00 47.91 486 GLY A CA 1
ATOM 3710 C C . GLY A 1 486 ? 20.228 19.959 -14.371 1.00 47.91 486 GLY A C 1
ATOM 3711 O O . GLY A 1 486 ? 19.018 19.833 -14.558 1.00 47.91 486 GLY A O 1
ATOM 3712 N N . LEU A 1 487 ? 21.117 19.208 -15.018 1.00 52.97 487 LEU A N 1
ATOM 3713 C CA . LEU A 1 487 ? 20.780 18.151 -15.978 1.00 52.97 487 LEU A CA 1
ATOM 3714 C C . LEU A 1 487 ? 20.159 16.933 -15.264 1.00 52.97 487 LEU A C 1
ATOM 3716 O O . LEU A 1 487 ? 20.552 16.598 -14.150 1.00 52.97 487 LEU A O 1
ATOM 3720 N N . LEU A 1 488 ? 19.200 16.234 -15.874 1.00 48.72 488 LEU A N 1
ATOM 3721 C CA . LEU A 1 488 ? 18.651 14.988 -15.314 1.00 48.72 488 LEU A CA 1
ATOM 3722 C C . LEU A 1 488 ? 19.525 13.778 -15.676 1.00 48.72 488 LEU A C 1
ATOM 3724 O O . LEU A 1 488 ? 19.792 13.544 -16.850 1.00 48.72 488 LEU A O 1
ATOM 3728 N N . GLY A 1 489 ? 19.922 12.987 -14.675 1.00 50.66 489 GLY A N 1
ATOM 3729 C CA . GLY A 1 489 ? 20.840 11.847 -14.819 1.00 50.66 489 GLY A CA 1
ATOM 3730 C C . GLY A 1 489 ? 22.220 12.117 -14.192 1.00 50.66 489 GLY A C 1
ATOM 3731 O O . GLY A 1 489 ? 22.370 13.092 -13.450 1.00 50.66 489 GLY A O 1
ATOM 3732 N N . PRO A 1 490 ? 23.246 11.291 -14.482 1.00 49.91 490 PRO A N 1
ATOM 3733 C CA . PRO A 1 490 ? 24.583 11.421 -13.881 1.00 49.91 490 PRO A CA 1
ATOM 3734 C C . PRO A 1 490 ? 25.345 12.682 -14.335 1.00 49.91 490 PRO A C 1
ATOM 3736 O O . PRO A 1 490 ? 26.338 13.074 -13.728 1.00 49.91 490 PRO A O 1
ATOM 3739 N N . PHE A 1 491 ? 24.861 13.357 -15.379 1.00 55.34 491 PHE A N 1
ATOM 3740 C CA . PHE A 1 491 ? 25.547 14.432 -16.098 1.00 55.34 491 PHE A CA 1
ATOM 3741 C C . PHE A 1 491 ? 25.964 15.650 -15.254 1.00 55.34 491 PHE A C 1
ATOM 3743 O O . PHE A 1 491 ? 26.925 16.323 -15.614 1.00 55.34 491 PHE A O 1
ATOM 3750 N N . ASN A 1 492 ? 25.325 15.931 -14.110 1.00 53.72 492 ASN A N 1
ATOM 3751 C CA . ASN A 1 492 ? 25.797 17.010 -13.223 1.00 53.72 492 ASN A CA 1
ATOM 3752 C C . ASN A 1 492 ? 27.182 16.723 -12.622 1.00 53.72 492 ASN A C 1
ATOM 3754 O O . ASN A 1 492 ? 27.901 17.662 -12.288 1.00 53.72 492 ASN A O 1
ATOM 3758 N N . ALA A 1 493 ? 27.571 15.450 -12.480 1.00 52.22 493 ALA A N 1
ATOM 3759 C CA . ALA A 1 493 ? 28.923 15.087 -12.062 1.00 52.22 493 ALA A CA 1
ATOM 3760 C C . ALA A 1 493 ? 29.949 15.408 -13.162 1.00 52.22 493 ALA A C 1
ATOM 3762 O O . ALA A 1 493 ? 31.056 15.844 -12.865 1.00 52.22 493 ALA A O 1
ATOM 3763 N N . PHE A 1 494 ? 29.561 15.273 -14.433 1.00 56.12 494 PHE A N 1
ATOM 3764 C CA . PHE A 1 494 ? 30.410 15.577 -15.588 1.00 56.12 494 PHE A CA 1
ATOM 3765 C C . PHE A 1 494 ? 30.679 17.083 -15.726 1.00 56.12 494 PHE A C 1
ATOM 3767 O O . PHE A 1 494 ? 31.786 17.469 -16.082 1.00 56.12 494 PHE A O 1
ATOM 3774 N N . LEU A 1 495 ? 29.725 17.938 -15.340 1.00 57.22 495 LEU A N 1
ATOM 3775 C CA . LEU A 1 495 ? 29.937 19.392 -15.263 1.00 57.22 495 LEU A CA 1
ATOM 3776 C C . LEU A 1 495 ? 30.928 19.805 -14.152 1.00 57.22 495 LEU A C 1
ATOM 3778 O O . LEU A 1 495 ? 31.493 20.888 -14.216 1.00 57.22 495 LEU A O 1
ATOM 3782 N N . ARG A 1 496 ? 31.215 18.944 -13.159 1.00 61.09 496 ARG A N 1
ATOM 3783 C CA . ARG A 1 496 ? 32.270 19.202 -12.151 1.00 61.09 496 ARG A CA 1
ATOM 3784 C C . ARG A 1 496 ? 33.691 18.972 -12.671 1.00 61.09 496 ARG A C 1
ATOM 3786 O O . ARG A 1 496 ? 34.640 19.362 -12.002 1.00 61.09 496 ARG A O 1
ATOM 3793 N N . SER A 1 497 ? 33.843 18.332 -13.829 1.00 56.62 497 SER A N 1
ATOM 3794 C CA . SER A 1 497 ? 35.116 18.207 -14.541 1.00 56.62 497 SER A CA 1
ATOM 3795 C C . SER A 1 497 ? 34.833 18.161 -16.049 1.00 56.62 497 SER A C 1
ATOM 3797 O O . SER A 1 497 ? 34.829 17.079 -16.639 1.00 56.62 497 SER A O 1
ATOM 3799 N N . PRO A 1 498 ? 34.539 19.312 -16.689 1.00 57.19 498 PRO A N 1
ATOM 3800 C CA . PRO A 1 498 ? 33.963 19.346 -18.037 1.00 57.19 498 PRO A CA 1
ATOM 3801 C C . PRO A 1 498 ? 34.798 18.652 -19.122 1.00 57.19 498 PRO A C 1
ATOM 3803 O O . PRO A 1 498 ? 34.232 18.085 -20.052 1.00 57.19 498 PRO A O 1
ATOM 3806 N N . GLY A 1 499 ? 36.130 18.642 -19.005 1.00 62.19 499 GLY A N 1
ATOM 3807 C CA . GLY A 1 499 ? 37.001 17.880 -19.910 1.00 62.19 499 GLY A CA 1
ATOM 3808 C C . GLY A 1 499 ? 36.742 16.372 -19.825 1.00 62.19 499 GLY A C 1
ATOM 3809 O O . GLY A 1 499 ? 36.293 15.761 -20.792 1.00 62.19 499 GLY A O 1
ATOM 3810 N N . LEU A 1 500 ? 36.924 15.792 -18.633 1.00 55.91 500 LEU A N 1
ATOM 3811 C CA . LEU A 1 500 ? 36.677 14.370 -18.373 1.00 55.91 500 LEU A CA 1
ATOM 3812 C C . LEU A 1 500 ? 35.216 13.982 -18.651 1.00 55.91 500 LEU A C 1
ATOM 3814 O O . LEU A 1 500 ? 34.938 12.940 -19.237 1.00 55.91 500 LEU A O 1
ATOM 3818 N N . GLY A 1 501 ? 34.278 14.843 -18.258 1.00 58.28 501 GLY A N 1
ATOM 3819 C CA . GLY A 1 501 ? 32.850 14.664 -18.475 1.00 58.28 501 GLY A CA 1
ATOM 3820 C C . GLY A 1 501 ? 32.467 14.569 -19.951 1.00 58.28 501 GLY A C 1
ATOM 3821 O O . GLY A 1 501 ? 31.622 13.752 -20.316 1.00 58.28 501 GLY A O 1
ATOM 3822 N N . LYS A 1 502 ? 33.121 15.361 -20.807 1.00 63.66 502 LYS A N 1
ATOM 3823 C CA . LYS A 1 502 ? 32.956 15.316 -22.262 1.00 63.66 502 LYS A CA 1
ATOM 3824 C C . LYS A 1 502 ? 33.515 14.029 -22.863 1.00 63.66 502 LYS A C 1
ATOM 3826 O O . LYS A 1 502 ? 32.854 13.433 -23.710 1.00 63.66 502 LYS A O 1
ATOM 3831 N N . ASP A 1 503 ? 34.680 13.581 -22.406 1.00 63.25 503 ASP A N 1
ATOM 3832 C CA . ASP A 1 503 ? 35.307 12.355 -22.907 1.00 63.25 503 ASP A CA 1
ATOM 3833 C C . ASP A 1 503 ? 34.507 11.103 -22.498 1.00 63.25 503 ASP A C 1
ATOM 3835 O O . ASP A 1 503 ? 34.252 10.232 -23.331 1.00 63.25 503 ASP A O 1
ATOM 3839 N N . VAL A 1 504 ? 34.010 11.049 -21.255 1.00 61.25 504 VAL A N 1
ATOM 3840 C CA . VAL A 1 504 ? 33.125 9.974 -20.766 1.00 61.25 504 VAL A CA 1
ATOM 3841 C C . VAL A 1 504 ? 31.774 9.982 -21.492 1.00 61.25 504 VAL A C 1
ATOM 3843 O O . VAL A 1 504 ? 31.310 8.930 -21.933 1.00 61.25 504 VAL A O 1
ATOM 3846 N N . ALA A 1 505 ? 31.148 11.151 -21.673 1.00 57.78 505 ALA A N 1
ATOM 3847 C CA . ALA A 1 505 ? 29.888 11.258 -22.409 1.00 57.78 505 ALA A CA 1
ATOM 3848 C C . ALA A 1 505 ? 30.047 10.878 -23.893 1.00 57.78 505 ALA A C 1
ATOM 3850 O O . ALA A 1 505 ? 29.193 10.181 -24.438 1.00 57.78 505 ALA A O 1
ATOM 3851 N N . GLY A 1 506 ? 31.153 11.276 -24.532 1.00 65.06 506 GLY A N 1
ATOM 3852 C CA . GLY A 1 506 ? 31.473 10.911 -25.913 1.00 65.06 506 GLY A CA 1
ATOM 3853 C C . GLY A 1 506 ? 31.771 9.419 -26.090 1.00 65.06 506 GLY A C 1
ATOM 3854 O O . GLY A 1 506 ? 31.383 8.835 -27.103 1.00 65.06 506 GLY A O 1
ATOM 3855 N N . LEU A 1 507 ? 32.402 8.778 -25.099 1.00 65.12 507 LEU A N 1
ATOM 3856 C CA . LEU A 1 507 ? 32.579 7.325 -25.068 1.00 65.12 507 LEU A CA 1
ATOM 3857 C C . LEU A 1 507 ? 31.224 6.605 -24.967 1.00 65.12 507 LEU A C 1
ATOM 3859 O O . LEU A 1 507 ? 30.946 5.729 -25.783 1.00 65.12 507 LEU A O 1
ATOM 3863 N N . ALA A 1 508 ? 30.358 7.019 -24.038 1.00 60.81 508 ALA A N 1
ATOM 3864 C CA . ALA A 1 508 ? 29.014 6.458 -23.877 1.00 60.81 508 ALA A CA 1
ATOM 3865 C C . ALA A 1 508 ? 28.132 6.660 -25.127 1.00 60.81 508 ALA A C 1
ATOM 3867 O O . ALA A 1 508 ? 27.481 5.723 -25.586 1.00 60.81 508 ALA A O 1
ATOM 3868 N N . GLU A 1 509 ? 28.139 7.851 -25.741 1.00 63.22 509 GLU A N 1
ATOM 3869 C CA . GLU A 1 509 ? 27.440 8.097 -27.013 1.00 63.22 509 GLU A CA 1
ATOM 3870 C C . GLU A 1 509 ? 27.955 7.166 -28.119 1.00 63.22 509 GLU A C 1
ATOM 3872 O O . GLU A 1 509 ? 27.160 6.555 -28.839 1.00 63.22 509 GLU A O 1
ATOM 3877 N N . ARG A 1 510 ? 29.278 7.001 -28.226 1.00 66.69 510 ARG A N 1
ATOM 3878 C CA . ARG A 1 510 ? 29.884 6.117 -29.222 1.00 66.69 510 ARG A CA 1
ATOM 3879 C C . ARG A 1 510 ? 29.508 4.652 -29.005 1.00 66.69 510 ARG A C 1
ATOM 3881 O O . ARG A 1 510 ? 29.184 3.991 -29.980 1.00 66.69 510 ARG A O 1
ATOM 3888 N N . LEU A 1 511 ? 29.496 4.160 -27.769 1.00 61.72 511 LEU A N 1
ATOM 3889 C CA . LEU A 1 511 ? 29.119 2.775 -27.454 1.00 61.72 511 LEU A CA 1
ATOM 3890 C C . LEU A 1 511 ? 27.625 2.497 -27.681 1.00 61.72 511 LEU A C 1
ATOM 3892 O O . LEU A 1 511 ? 27.261 1.410 -28.119 1.00 61.72 511 LEU A O 1
ATOM 3896 N N . ARG A 1 512 ? 26.751 3.474 -27.415 1.00 58.84 512 ARG A N 1
ATOM 3897 C CA . ARG A 1 512 ? 25.291 3.301 -27.531 1.00 58.84 512 ARG A CA 1
ATOM 3898 C C . ARG A 1 512 ? 24.745 3.537 -28.940 1.00 58.84 512 ARG A C 1
ATOM 3900 O O . ARG A 1 512 ? 23.738 2.933 -29.301 1.00 58.84 512 ARG A O 1
ATOM 3907 N N . PHE A 1 513 ? 25.366 4.430 -29.714 1.00 59.06 513 PHE A N 1
ATOM 3908 C CA . PHE A 1 513 ? 24.824 4.908 -30.996 1.00 59.06 513 PHE A CA 1
ATOM 3909 C C . PHE A 1 513 ? 25.820 4.868 -32.167 1.00 59.06 513 PHE A C 1
ATOM 3911 O O . PHE A 1 513 ? 25.420 5.054 -33.316 1.00 59.06 513 PHE A O 1
ATOM 3918 N N . GLY A 1 514 ? 27.105 4.624 -31.895 1.00 60.06 514 GLY A N 1
ATOM 3919 C CA . GLY A 1 514 ? 28.180 4.539 -32.890 1.00 60.06 514 GLY A CA 1
ATOM 3920 C C . GLY A 1 514 ? 28.944 3.209 -32.888 1.00 60.06 514 GLY A C 1
ATOM 3921 O O . GLY A 1 514 ? 30.017 3.151 -33.492 1.00 60.06 514 GLY A O 1
ATOM 3922 N N . ALA A 1 515 ? 28.424 2.183 -32.204 1.00 60.31 515 ALA A N 1
ATOM 3923 C CA . ALA A 1 515 ? 29.025 0.855 -32.121 1.00 60.31 515 ALA A CA 1
ATOM 3924 C C . ALA A 1 515 ? 29.168 0.214 -33.507 1.00 60.31 515 ALA A C 1
ATOM 3926 O O . ALA A 1 515 ? 28.359 0.446 -34.410 1.00 60.31 515 ALA A O 1
ATOM 3927 N N . ALA A 1 516 ? 30.180 -0.635 -33.673 1.00 59.84 516 ALA A N 1
ATOM 3928 C CA . ALA A 1 516 ? 30.440 -1.310 -34.943 1.00 59.84 516 ALA A CA 1
ATOM 3929 C C . ALA A 1 516 ? 29.387 -2.385 -35.288 1.00 59.84 516 ALA A C 1
ATOM 3931 O O . ALA A 1 516 ? 29.307 -2.828 -36.438 1.00 59.84 516 ALA A O 1
ATOM 3932 N N . ALA A 1 517 ? 28.595 -2.824 -34.306 1.00 66.31 517 ALA A N 1
ATOM 3933 C CA . ALA A 1 517 ? 27.661 -3.935 -34.440 1.00 66.31 517 ALA A CA 1
ATOM 3934 C C . ALA A 1 517 ? 26.208 -3.529 -34.747 1.00 66.31 517 ALA A C 1
ATOM 3936 O O . ALA A 1 517 ? 25.751 -2.451 -34.365 1.00 66.31 517 ALA A O 1
ATOM 3937 N N . PRO A 1 518 ? 25.424 -4.429 -35.372 1.00 79.31 518 PRO A N 1
ATOM 3938 C CA . PRO A 1 518 ? 23.979 -4.275 -35.495 1.00 79.31 518 PRO A CA 1
ATOM 3939 C C . PRO A 1 518 ? 23.292 -4.054 -34.139 1.00 79.31 518 PRO A C 1
ATOM 3941 O O . PRO A 1 518 ? 23.505 -4.835 -33.210 1.00 79.31 518 PRO A O 1
ATOM 3944 N N . GLN A 1 519 ? 22.366 -3.085 -34.075 1.00 76.06 519 GLN A N 1
ATOM 3945 C CA . GLN A 1 519 ? 21.534 -2.787 -32.893 1.00 76.06 519 GLN A CA 1
ATOM 3946 C C . GLN A 1 519 ? 20.959 -4.059 -32.248 1.00 76.06 519 GLN A C 1
ATOM 3948 O O . GLN A 1 519 ? 20.946 -4.201 -31.035 1.00 76.06 519 GLN A O 1
ATOM 3953 N N . ARG A 1 520 ? 20.545 -5.031 -33.067 1.00 85.62 520 ARG A N 1
ATOM 3954 C CA . ARG A 1 520 ? 20.032 -6.336 -32.634 1.00 85.62 520 ARG A CA 1
ATOM 3955 C C . ARG A 1 520 ? 20.949 -7.053 -31.629 1.00 85.62 520 ARG A C 1
ATOM 3957 O O . ARG A 1 520 ? 20.453 -7.579 -30.639 1.00 85.62 520 ARG A O 1
ATOM 3964 N N . LEU A 1 521 ? 22.259 -7.085 -31.884 1.00 85.56 521 LEU A N 1
ATOM 3965 C CA . LEU A 1 521 ? 23.235 -7.718 -30.989 1.00 85.56 521 LEU A CA 1
ATOM 3966 C C . LEU A 1 521 ? 23.468 -6.864 -29.739 1.00 85.56 521 LEU A C 1
ATOM 3968 O O . LEU A 1 521 ? 23.541 -7.410 -28.642 1.00 85.56 521 LEU A O 1
ATOM 3972 N N . LEU A 1 522 ? 23.511 -5.538 -29.902 1.00 82.56 522 LEU A N 1
ATOM 3973 C CA . LEU A 1 522 ? 23.626 -4.581 -28.801 1.00 82.56 522 LEU A CA 1
ATOM 3974 C C . LEU A 1 522 ? 22.507 -4.784 -27.766 1.00 82.56 522 LEU A C 1
ATOM 3976 O O . LEU A 1 522 ? 22.782 -4.963 -26.583 1.00 82.56 522 LEU A O 1
ATOM 3980 N N . GLU A 1 523 ? 21.249 -4.839 -28.213 1.00 86.06 523 GLU A N 1
ATOM 3981 C CA . GLU A 1 523 ? 20.092 -5.012 -27.327 1.00 86.06 523 GLU A CA 1
ATOM 3982 C C . GLU A 1 523 ? 20.064 -6.391 -26.645 1.00 86.06 523 GLU A C 1
ATOM 3984 O O . GLU A 1 523 ? 19.629 -6.496 -25.501 1.00 86.06 523 GLU A O 1
ATOM 3989 N N . ILE A 1 524 ? 20.569 -7.449 -27.295 1.00 89.69 524 ILE A N 1
ATOM 3990 C CA . ILE A 1 524 ? 20.715 -8.779 -26.672 1.00 89.69 524 ILE A CA 1
ATOM 3991 C C . ILE A 1 524 ? 21.742 -8.734 -25.531 1.00 89.69 524 ILE A C 1
ATOM 3993 O O . ILE A 1 524 ? 21.462 -9.247 -24.444 1.00 89.69 524 ILE A O 1
ATOM 3997 N N . CYS A 1 525 ? 22.892 -8.084 -25.742 1.00 87.81 525 CYS A N 1
ATOM 3998 C CA . CYS A 1 525 ? 23.890 -7.868 -24.692 1.00 87.81 525 CYS A CA 1
ATOM 3999 C C . CYS A 1 525 ? 23.319 -7.028 -23.543 1.00 87.81 525 CYS A C 1
ATOM 4001 O O . CYS A 1 525 ? 23.448 -7.415 -22.383 1.00 87.81 525 CYS A O 1
ATOM 4003 N N . ILE A 1 526 ? 22.645 -5.912 -23.846 1.00 81.75 526 ILE A N 1
ATOM 4004 C CA . ILE A 1 526 ? 22.060 -5.033 -22.825 1.00 81.75 526 ILE A CA 1
ATOM 4005 C C . ILE A 1 526 ? 20.988 -5.779 -22.022 1.00 81.75 526 ILE A C 1
ATOM 4007 O O . ILE A 1 526 ? 21.055 -5.775 -20.797 1.00 81.75 526 ILE A O 1
ATOM 4011 N N . LEU A 1 527 ? 20.053 -6.489 -22.664 1.00 84.31 527 LEU A N 1
ATOM 4012 C CA . LEU A 1 527 ? 19.039 -7.282 -21.957 1.00 84.31 527 LEU A CA 1
ATOM 4013 C C . LEU A 1 527 ? 19.664 -8.347 -21.047 1.00 84.31 527 LEU A C 1
ATOM 4015 O O . LEU A 1 527 ? 19.210 -8.518 -19.914 1.00 84.31 527 LEU A O 1
ATOM 4019 N N . ARG A 1 528 ? 20.728 -9.031 -21.497 1.00 90.19 528 ARG A N 1
ATOM 4020 C CA . ARG A 1 528 ? 21.435 -10.024 -20.673 1.00 90.19 528 ARG A CA 1
ATOM 4021 C C . ARG A 1 528 ? 22.106 -9.387 -19.452 1.00 90.19 528 ARG A C 1
ATOM 4023 O O . ARG A 1 528 ? 21.972 -9.913 -18.348 1.00 90.19 528 ARG A O 1
ATOM 4030 N N . THR A 1 529 ? 22.772 -8.251 -19.640 1.00 82.50 529 THR A N 1
ATOM 4031 C CA . THR A 1 529 ? 23.462 -7.490 -18.586 1.00 82.50 529 THR A CA 1
ATOM 4032 C C . THR A 1 529 ? 22.485 -6.901 -17.578 1.00 82.50 529 THR A C 1
ATOM 4034 O O . THR A 1 529 ? 22.563 -7.198 -16.387 1.00 82.50 529 THR A O 1
ATOM 4037 N N . VAL A 1 530 ? 21.510 -6.125 -18.047 1.00 70.44 530 VAL A N 1
ATOM 4038 C CA . VAL A 1 530 ? 20.520 -5.418 -17.223 1.00 70.44 530 VAL A CA 1
ATOM 4039 C C . VAL A 1 530 ? 19.654 -6.394 -16.421 1.00 70.44 530 VAL A C 1
ATOM 4041 O O . VAL A 1 530 ? 19.234 -6.089 -15.303 1.00 70.44 530 VAL A O 1
ATOM 4044 N N . LYS A 1 531 ? 19.426 -7.616 -16.925 1.00 80.00 531 LYS A N 1
ATOM 4045 C CA . LYS A 1 531 ? 18.736 -8.646 -16.139 1.00 80.00 531 LYS A CA 1
ATOM 4046 C C . LYS A 1 531 ? 19.495 -9.017 -14.865 1.00 80.00 531 LYS A C 1
ATOM 4048 O O . LYS A 1 531 ? 18.855 -9.269 -13.846 1.00 80.00 531 LYS A O 1
ATOM 4053 N N . SER A 1 532 ? 20.828 -9.029 -14.903 1.00 69.75 532 SER A N 1
ATOM 4054 C CA . SER A 1 532 ? 21.655 -9.348 -13.733 1.00 69.75 532 SER A CA 1
ATOM 4055 C C . SER A 1 532 ? 21.636 -8.254 -12.658 1.00 69.75 532 SER A C 1
ATOM 4057 O O . SER A 1 532 ? 21.814 -8.564 -11.483 1.00 69.75 532 SER A O 1
ATOM 4059 N N . THR A 1 533 ? 21.346 -7.003 -13.038 1.00 58.94 533 THR A N 1
ATOM 4060 C CA . THR A 1 533 ? 21.264 -5.857 -12.116 1.00 58.94 533 THR A CA 1
ATOM 4061 C C . THR A 1 533 ? 19.856 -5.621 -11.561 1.00 58.94 533 THR A C 1
ATOM 4063 O O . THR A 1 533 ? 19.676 -4.843 -10.628 1.00 58.94 533 THR A O 1
ATOM 4066 N N . GLY A 1 534 ? 18.838 -6.297 -12.108 1.00 54.75 534 GLY A N 1
ATOM 4067 C CA . GLY A 1 534 ? 17.445 -6.194 -11.657 1.00 54.75 534 GLY A CA 1
ATOM 4068 C C . GLY A 1 534 ? 16.712 -4.918 -12.099 1.00 54.75 534 GLY A C 1
ATOM 4069 O O . GLY A 1 534 ? 15.572 -4.698 -11.685 1.00 54.75 534 GLY A O 1
ATOM 4070 N N . ALA A 1 535 ? 17.319 -4.087 -12.952 1.00 53.28 535 ALA A N 1
ATOM 4071 C CA . ALA A 1 535 ? 16.757 -2.807 -13.386 1.00 53.28 535 ALA A CA 1
ATOM 4072 C C . ALA A 1 535 ? 15.575 -2.983 -14.368 1.00 53.28 535 ALA A C 1
ATOM 4074 O O . ALA A 1 535 ? 15.724 -2.959 -15.592 1.00 53.28 535 ALA A O 1
ATOM 4075 N N . GLN A 1 536 ? 14.364 -3.142 -13.820 1.00 49.22 536 GLN A N 1
ATOM 4076 C CA . GLN A 1 536 ? 13.154 -3.467 -14.592 1.00 49.22 536 GLN A CA 1
ATOM 4077 C C . GLN A 1 536 ? 12.790 -2.450 -15.687 1.00 49.22 536 GLN A C 1
ATOM 4079 O O . GLN A 1 536 ? 12.294 -2.855 -16.739 1.00 49.22 536 GLN A O 1
ATOM 4084 N N . TYR A 1 537 ? 13.034 -1.149 -15.485 1.00 50.94 537 TYR A N 1
ATOM 4085 C CA . TYR A 1 537 ? 12.775 -0.151 -16.531 1.00 50.94 537 TYR A CA 1
ATOM 4086 C C . TYR A 1 537 ? 13.692 -0.343 -17.740 1.00 50.94 537 TYR A C 1
ATOM 4088 O O . TYR A 1 537 ? 13.224 -0.323 -18.878 1.00 50.94 537 TYR A O 1
ATOM 4096 N N . ALA A 1 538 ? 14.983 -0.582 -17.506 1.00 56.62 538 ALA A N 1
ATOM 4097 C CA . ALA A 1 538 ? 15.928 -0.828 -18.582 1.00 56.62 538 ALA A CA 1
ATOM 4098 C C . ALA A 1 538 ? 15.594 -2.142 -19.318 1.00 56.62 538 ALA A C 1
ATOM 4100 O O . ALA A 1 538 ? 15.612 -2.142 -20.545 1.00 56.62 538 ALA A O 1
ATOM 4101 N N . LEU A 1 539 ? 15.142 -3.200 -18.623 1.00 60.03 539 LEU A N 1
ATOM 4102 C CA . LEU A 1 539 ? 14.593 -4.403 -19.278 1.00 60.03 539 LEU A CA 1
ATOM 4103 C C . LEU A 1 539 ? 13.398 -4.085 -20.190 1.00 60.03 539 LEU A C 1
ATOM 4105 O O . LEU A 1 539 ? 13.367 -4.510 -21.340 1.00 60.03 539 LEU A O 1
ATOM 4109 N N . TRP A 1 540 ? 12.426 -3.306 -19.711 1.00 62.88 540 TRP A N 1
ATOM 4110 C CA . TRP A 1 540 ? 11.248 -2.915 -20.497 1.00 62.88 540 TRP A CA 1
ATOM 4111 C C . TRP A 1 540 ? 11.604 -2.022 -21.697 1.00 62.88 540 TRP A C 1
ATOM 4113 O O . TRP A 1 540 ? 11.083 -2.213 -22.798 1.00 62.88 540 TRP A O 1
ATOM 4123 N N . SER A 1 541 ? 12.508 -1.059 -21.502 1.00 54.56 541 SER A N 1
ATOM 4124 C CA . SER A 1 541 ? 12.927 -0.101 -22.529 1.00 54.56 541 SER A CA 1
ATOM 4125 C C . SER A 1 541 ? 13.749 -0.788 -23.619 1.00 54.56 541 SER A C 1
ATOM 4127 O O . SER A 1 541 ? 13.412 -0.695 -24.800 1.00 54.56 541 SER A O 1
ATOM 4129 N N . HIS A 1 542 ? 14.779 -1.542 -23.230 1.00 76.44 542 HIS A N 1
ATOM 4130 C CA . HIS A 1 542 ? 15.610 -2.296 -24.166 1.00 76.44 542 HIS A CA 1
ATOM 4131 C C . HIS A 1 542 ? 14.864 -3.492 -24.767 1.00 76.44 542 HIS A C 1
ATOM 4133 O O . HIS A 1 542 ? 15.113 -3.843 -25.911 1.00 76.44 542 HIS A O 1
ATOM 4139 N N . GLY A 1 543 ? 13.839 -4.035 -24.100 1.00 68.62 543 GLY A N 1
ATOM 4140 C CA . GLY A 1 543 ? 12.926 -5.010 -24.704 1.00 68.62 543 GLY A CA 1
ATOM 4141 C C . GLY A 1 543 ? 12.186 -4.442 -25.920 1.00 68.62 543 GLY A C 1
ATOM 4142 O O . GLY A 1 543 ? 12.109 -5.091 -26.963 1.00 68.62 543 GLY A O 1
ATOM 4143 N N . LYS A 1 544 ? 11.713 -3.190 -25.844 1.00 65.31 544 LYS A N 1
ATOM 4144 C CA . LYS A 1 544 ? 11.100 -2.496 -26.993 1.00 65.31 544 LYS A CA 1
ATOM 4145 C C . LYS A 1 544 ? 12.105 -2.201 -28.107 1.00 65.31 544 LYS A C 1
ATOM 4147 O O . LYS A 1 544 ? 11.755 -2.333 -29.280 1.00 65.31 544 LYS A O 1
ATOM 4152 N N . LEU A 1 545 ? 13.335 -1.819 -27.761 1.00 69.06 545 LEU A N 1
ATOM 4153 C CA . LEU A 1 545 ? 14.400 -1.579 -28.740 1.00 69.06 545 LEU A CA 1
ATOM 4154 C C . LEU A 1 545 ? 14.853 -2.882 -29.417 1.00 69.06 545 LEU A C 1
ATOM 4156 O O . LEU A 1 545 ? 15.014 -2.900 -30.634 1.00 69.06 545 LEU A O 1
ATOM 4160 N N . ALA A 1 546 ? 14.947 -3.987 -28.674 1.00 78.75 546 ALA A N 1
ATOM 4161 C CA . ALA A 1 546 ? 15.239 -5.322 -29.189 1.00 78.75 546 ALA A CA 1
ATOM 4162 C C . ALA A 1 546 ? 14.187 -5.775 -30.213 1.00 78.75 546 ALA A C 1
ATOM 4164 O O . ALA A 1 546 ? 14.542 -6.172 -31.324 1.00 78.75 546 ALA A O 1
ATOM 4165 N N . LEU A 1 547 ? 12.895 -5.643 -29.883 1.00 71.81 547 LEU A N 1
ATOM 4166 C CA . LEU A 1 547 ? 11.792 -5.922 -30.812 1.00 71.81 547 LEU A CA 1
ATOM 4167 C C . LEU A 1 547 ? 11.869 -5.036 -32.068 1.00 71.81 547 LEU A C 1
ATOM 4169 O O . LEU A 1 547 ? 11.721 -5.533 -33.184 1.00 71.81 547 LEU A O 1
ATOM 4173 N N . ALA A 1 548 ? 12.161 -3.739 -31.915 1.00 68.75 548 ALA A N 1
ATOM 4174 C CA . ALA A 1 548 ? 12.337 -2.817 -33.042 1.00 68.75 548 ALA A CA 1
ATOM 4175 C C . ALA A 1 548 ? 13.575 -3.143 -33.906 1.00 68.75 548 ALA A C 1
ATOM 4177 O O . ALA A 1 548 ? 13.550 -2.941 -35.119 1.00 68.75 548 ALA A O 1
ATOM 4178 N N . ALA A 1 549 ? 14.628 -3.704 -33.305 1.00 77.81 549 ALA A N 1
ATOM 4179 C CA . ALA A 1 549 ? 15.799 -4.264 -33.981 1.00 77.81 549 ALA A CA 1
ATOM 4180 C C . ALA A 1 549 ? 15.568 -5.696 -34.525 1.00 77.81 549 ALA A C 1
ATOM 4182 O O . ALA A 1 549 ? 16.490 -6.325 -35.054 1.00 77.81 549 ALA A O 1
ATOM 4183 N N . GLY A 1 550 ? 14.341 -6.217 -34.415 1.00 82.75 550 GLY A N 1
ATOM 4184 C CA . GLY A 1 550 ? 13.901 -7.495 -34.973 1.00 82.75 550 GLY A CA 1
ATOM 4185 C C . GLY A 1 550 ? 14.231 -8.732 -34.135 1.00 82.75 550 GLY A C 1
ATOM 4186 O O . GLY A 1 550 ? 14.092 -9.846 -34.646 1.00 82.75 550 GLY A O 1
ATOM 4187 N N . VAL A 1 551 ? 14.696 -8.586 -32.888 1.00 84.94 551 VAL A N 1
ATOM 4188 C CA . VAL A 1 551 ? 14.891 -9.722 -31.967 1.00 84.94 551 VAL A CA 1
ATOM 4189 C C . VAL A 1 551 ? 13.531 -10.410 -31.743 1.00 84.94 551 VAL A C 1
ATOM 4191 O O . VAL A 1 551 ? 12.566 -9.710 -31.436 1.00 84.94 551 VAL A O 1
ATOM 4194 N N . PRO A 1 552 ? 13.416 -11.745 -31.905 1.00 88.12 552 PRO A N 1
ATOM 4195 C CA . PRO A 1 552 ? 12.154 -12.455 -31.715 1.00 88.12 552 PRO A CA 1
ATOM 4196 C C . PRO A 1 552 ? 11.586 -12.265 -30.307 1.00 88.12 552 PRO A C 1
ATOM 4198 O O . PRO A 1 552 ? 12.334 -12.235 -29.326 1.00 88.12 552 PRO A O 1
ATOM 4201 N N . GLU A 1 553 ? 10.263 -12.164 -30.202 1.00 84.31 553 GLU A N 1
ATOM 4202 C CA . GLU A 1 553 ? 9.569 -11.886 -28.940 1.00 84.31 553 GLU A CA 1
ATOM 4203 C C . GLU A 1 553 ? 9.857 -12.959 -27.881 1.00 84.31 553 GLU A C 1
ATOM 4205 O O . GLU A 1 553 ? 10.068 -12.638 -26.712 1.00 84.31 553 GLU A O 1
ATOM 4210 N N . GLU A 1 554 ? 9.977 -14.225 -28.288 1.00 88.50 554 GLU A N 1
ATOM 4211 C CA . GLU A 1 554 ? 10.357 -15.329 -27.411 1.00 88.50 554 GLU A CA 1
ATOM 4212 C C . GLU A 1 554 ? 11.774 -15.181 -26.830 1.00 88.50 554 GLU A C 1
ATOM 4214 O O . GLU A 1 554 ? 11.991 -15.529 -25.669 1.00 88.50 554 GLU A O 1
ATOM 4219 N N . VAL A 1 555 ? 12.716 -14.602 -27.586 1.00 87.44 555 VAL A N 1
ATOM 4220 C CA . VAL A 1 555 ? 14.096 -14.345 -27.136 1.00 87.44 555 VAL A CA 1
ATOM 4221 C C . VAL A 1 555 ? 14.131 -13.149 -26.186 1.00 87.44 555 VAL A C 1
ATOM 4223 O O . VAL A 1 555 ? 14.753 -13.230 -25.125 1.00 87.44 555 VAL A O 1
ATOM 4226 N N . VAL A 1 556 ? 13.418 -12.063 -26.517 1.00 85.81 556 VAL A N 1
ATOM 4227 C CA . VAL A 1 556 ? 13.282 -10.887 -25.637 1.00 85.81 556 VAL A CA 1
ATOM 4228 C C . VAL A 1 556 ? 12.643 -11.280 -24.308 1.00 85.81 556 VAL A C 1
ATOM 4230 O O . VAL A 1 556 ? 13.133 -10.874 -23.251 1.00 85.81 556 VAL A O 1
ATOM 4233 N N . ARG A 1 557 ? 11.590 -12.108 -24.336 1.00 83.81 557 ARG A N 1
ATOM 4234 C CA . ARG A 1 557 ? 10.929 -12.594 -23.122 1.00 83.81 557 ARG A CA 1
ATOM 4235 C C . ARG A 1 557 ? 11.844 -13.510 -22.313 1.00 83.81 557 ARG A C 1
ATOM 4237 O O . ARG A 1 557 ? 12.022 -13.258 -21.130 1.00 83.81 557 ARG A O 1
ATOM 4244 N N . CYS A 1 558 ? 12.499 -14.488 -22.945 1.00 88.56 558 CYS A N 1
ATOM 4245 C CA . CYS A 1 558 ? 13.443 -15.387 -22.271 1.00 88.56 558 CYS A CA 1
ATOM 4246 C C . CYS A 1 558 ? 14.559 -14.613 -21.540 1.00 88.56 558 CYS A C 1
ATOM 4248 O O . CYS A 1 558 ? 14.788 -14.837 -20.350 1.00 88.56 558 CYS A O 1
ATOM 4250 N N . LEU A 1 559 ? 15.189 -13.630 -22.198 1.00 87.75 559 LEU A N 1
ATOM 4251 C CA . LEU A 1 559 ? 16.210 -12.778 -21.571 1.00 87.75 559 LEU A CA 1
ATOM 4252 C C . LEU A 1 559 ? 15.639 -11.912 -20.436 1.00 87.75 559 LEU A C 1
ATOM 4254 O O . LEU A 1 559 ? 16.261 -11.803 -19.379 1.00 87.75 559 LEU A O 1
ATOM 4258 N N . SER A 1 560 ? 14.442 -11.347 -20.620 1.00 80.06 560 SER A N 1
ATOM 4259 C CA . SER A 1 560 ? 13.757 -10.527 -19.606 1.00 80.06 560 SER A CA 1
ATOM 4260 C C . SER A 1 560 ? 13.328 -11.338 -18.378 1.00 80.06 560 SER A C 1
ATOM 4262 O O . SER A 1 560 ? 13.378 -10.834 -17.254 1.00 80.06 560 SER A O 1
ATOM 4264 N N . ASP A 1 561 ? 12.972 -12.609 -18.562 1.00 80.81 561 ASP A N 1
ATOM 4265 C CA . ASP A 1 561 ? 12.646 -13.557 -17.495 1.00 80.81 561 ASP A CA 1
ATOM 4266 C C . ASP A 1 561 ? 13.920 -14.049 -16.778 1.00 80.81 561 ASP A C 1
ATOM 4268 O O . ASP A 1 561 ? 13.900 -14.288 -15.568 1.00 80.81 561 ASP A O 1
ATOM 4272 N N . GLY A 1 562 ? 15.066 -14.058 -17.472 1.00 83.50 562 GLY A N 1
ATOM 4273 C CA . GLY A 1 562 ? 16.376 -14.506 -16.976 1.00 83.50 562 GLY A CA 1
ATOM 4274 C C . GLY A 1 562 ? 16.788 -15.898 -17.446 1.00 83.50 562 GLY A C 1
ATOM 4275 O O . GLY A 1 562 ? 17.801 -16.423 -16.977 1.00 83.50 562 GLY A O 1
ATOM 4276 N N . GLY A 1 563 ? 16.024 -16.474 -18.371 1.00 85.88 563 GLY A N 1
ATOM 4277 C CA . GLY A 1 563 ? 16.345 -17.722 -19.044 1.00 85.88 563 GLY A CA 1
ATOM 4278 C C . GLY A 1 563 ? 17.560 -17.613 -19.968 1.00 85.88 563 GLY A C 1
ATOM 4279 O O . GLY A 1 563 ? 18.237 -16.583 -20.072 1.00 85.88 563 GLY A O 1
ATOM 4280 N N . ASP A 1 564 ? 17.856 -18.723 -20.627 1.00 90.44 564 ASP A N 1
ATOM 4281 C CA . ASP A 1 564 ? 18.930 -18.859 -21.601 1.00 90.44 564 ASP A CA 1
ATOM 4282 C C . ASP A 1 564 ? 18.334 -19.176 -22.983 1.00 90.44 564 ASP A C 1
ATOM 4284 O O . ASP A 1 564 ? 17.980 -20.332 -23.248 1.00 90.44 564 ASP A O 1
ATOM 4288 N N . PRO A 1 565 ? 18.240 -18.199 -23.905 1.00 90.81 565 PRO A N 1
ATOM 4289 C CA . PRO A 1 565 ? 17.585 -18.418 -25.192 1.00 90.81 565 PRO A CA 1
ATOM 4290 C C . PRO A 1 565 ? 18.333 -19.430 -26.075 1.00 90.81 565 PRO A C 1
ATOM 4292 O O . PRO A 1 565 ? 17.733 -19.989 -26.985 1.00 90.81 565 PRO A O 1
ATOM 4295 N N . ARG A 1 566 ? 19.601 -19.760 -25.773 1.00 90.81 566 ARG A N 1
ATOM 4296 C CA . ARG A 1 566 ? 20.351 -20.842 -26.446 1.00 90.81 566 ARG A CA 1
ATOM 4297 C C . ARG A 1 566 ? 19.835 -22.242 -26.068 1.00 90.81 566 ARG A C 1
ATOM 4299 O O . ARG A 1 566 ? 20.192 -23.222 -26.716 1.00 90.81 566 ARG A O 1
ATOM 4306 N N . LYS A 1 567 ? 19.040 -22.344 -24.995 1.00 87.62 567 LYS A N 1
ATOM 4307 C CA . LYS A 1 567 ? 18.409 -23.577 -24.487 1.00 87.62 567 LYS A CA 1
ATOM 4308 C C . LYS A 1 567 ? 16.889 -23.573 -24.648 1.00 87.62 567 LYS A C 1
ATOM 4310 O O . LYS A 1 567 ? 16.293 -24.636 -24.791 1.00 87.62 567 LYS A O 1
ATOM 4315 N N . GLU A 1 568 ? 16.276 -22.394 -24.562 1.00 85.62 568 GLU A N 1
ATOM 4316 C CA . GLU A 1 568 ? 14.823 -22.216 -24.435 1.00 85.62 568 GLU A CA 1
ATOM 4317 C C . GLU A 1 568 ? 14.149 -21.690 -25.713 1.00 85.62 568 GLU A C 1
ATOM 4319 O O . GLU A 1 568 ? 12.936 -21.837 -25.866 1.00 85.62 568 GLU A O 1
ATOM 4324 N N . CYS A 1 569 ? 14.914 -21.108 -26.641 1.00 82.56 569 CYS A N 1
ATOM 4325 C CA . CYS A 1 569 ? 14.418 -20.597 -27.919 1.00 82.56 569 CYS A CA 1
ATOM 4326 C C . CYS A 1 569 ? 14.954 -21.427 -29.102 1.00 82.56 569 CYS A C 1
ATOM 4328 O O . CYS A 1 569 ? 15.713 -22.384 -28.934 1.00 82.56 569 CYS A O 1
ATOM 4330 N N . GLY A 1 570 ? 14.517 -21.084 -30.319 1.00 67.94 570 GLY A N 1
ATOM 4331 C CA . GLY A 1 570 ? 15.024 -21.690 -31.555 1.00 67.94 570 GLY A CA 1
ATOM 4332 C C . GLY A 1 570 ? 16.494 -21.350 -31.842 1.00 67.94 570 GLY A C 1
ATOM 4333 O O . GLY A 1 570 ? 17.181 -20.720 -31.043 1.00 67.94 570 GLY A O 1
ATOM 4334 N N . SER A 1 571 ? 16.991 -21.752 -33.015 1.00 71.19 571 SER A N 1
ATOM 4335 C CA . SER A 1 571 ? 18.384 -21.513 -33.410 1.00 71.19 571 SER A CA 1
ATOM 4336 C C . SER A 1 571 ? 18.715 -20.016 -33.508 1.00 71.19 571 SER A C 1
ATOM 4338 O O . SER A 1 571 ? 18.362 -19.366 -34.494 1.00 71.19 571 SER A O 1
ATOM 4340 N N . LEU A 1 572 ? 19.425 -19.504 -32.503 1.00 83.19 572 LEU A N 1
ATOM 4341 C CA . LEU A 1 572 ? 20.067 -18.189 -32.517 1.00 83.19 572 LEU A CA 1
ATOM 4342 C C . LEU A 1 572 ? 21.198 -18.129 -33.557 1.00 83.19 572 LEU A C 1
ATOM 4344 O O . LEU A 1 572 ? 21.797 -19.150 -33.908 1.00 83.19 572 LEU A O 1
ATOM 4348 N N . LEU A 1 573 ? 21.522 -16.920 -34.009 1.00 85.25 573 LEU A N 1
ATOM 4349 C CA . LEU A 1 573 ? 22.655 -16.645 -34.892 1.00 85.25 573 LEU A CA 1
ATOM 4350 C C . LEU A 1 573 ? 23.993 -16.935 -34.190 1.00 85.25 573 LEU A C 1
ATOM 4352 O O . LEU A 1 573 ? 24.086 -16.950 -32.959 1.00 85.25 573 LEU A O 1
ATOM 4356 N N . ARG A 1 574 ? 25.059 -17.162 -34.966 1.00 86.50 574 ARG A N 1
ATOM 4357 C CA . ARG A 1 574 ? 26.399 -17.477 -34.430 1.00 86.50 574 ARG A CA 1
ATOM 4358 C C . ARG A 1 574 ? 26.892 -16.367 -33.496 1.00 86.50 574 ARG A C 1
ATOM 4360 O O . ARG A 1 574 ? 27.421 -16.630 -32.421 1.00 86.50 574 ARG A O 1
ATOM 4367 N N . GLU A 1 575 ? 26.662 -15.138 -33.925 1.00 88.06 575 GLU A N 1
ATOM 4368 C CA . GLU A 1 575 ? 27.032 -13.888 -33.284 1.00 88.06 575 GLU A CA 1
ATOM 4369 C C . GLU A 1 575 ? 26.261 -13.697 -31.969 1.00 88.06 575 GLU A C 1
ATOM 4371 O O . GLU A 1 575 ? 26.846 -13.340 -30.954 1.00 88.06 575 GLU A O 1
ATOM 4376 N N . GLU A 1 576 ? 24.968 -14.033 -31.939 1.00 89.56 576 GLU A N 1
ATOM 4377 C CA . GLU A 1 576 ? 24.137 -13.975 -30.726 1.00 89.56 576 GLU A CA 1
ATOM 4378 C C . GLU A 1 576 ? 24.601 -14.983 -29.667 1.00 89.56 576 GLU A C 1
ATOM 4380 O O . GLU A 1 576 ? 24.686 -14.654 -28.484 1.00 89.56 576 GLU A O 1
ATOM 4385 N N . ASN A 1 577 ? 24.945 -16.205 -30.089 1.00 90.00 577 ASN A N 1
ATOM 4386 C CA . ASN A 1 577 ? 25.492 -17.227 -29.196 1.00 90.00 577 ASN A CA 1
ATOM 4387 C C . ASN A 1 577 ? 26.829 -16.782 -28.580 1.00 90.00 577 ASN A C 1
ATOM 4389 O O . ASN A 1 577 ? 27.022 -16.934 -27.372 1.00 90.00 577 ASN A O 1
ATOM 4393 N N . ALA A 1 578 ? 27.728 -16.226 -29.400 1.00 89.62 578 ALA A N 1
ATOM 4394 C CA . ALA A 1 578 ? 29.038 -15.746 -28.966 1.00 89.62 578 ALA A CA 1
ATOM 4395 C C . ALA A 1 578 ? 28.928 -14.533 -28.026 1.00 89.62 578 ALA A C 1
ATOM 4397 O O . ALA A 1 578 ? 29.554 -14.520 -26.968 1.00 89.62 578 ALA A O 1
ATOM 4398 N N . ALA A 1 579 ? 28.071 -13.563 -28.359 1.00 89.12 579 ALA A N 1
ATOM 4399 C CA . ALA A 1 579 ? 27.794 -12.399 -27.523 1.00 89.12 579 ALA A CA 1
ATOM 4400 C C . ALA A 1 579 ? 27.222 -12.794 -26.150 1.00 89.12 579 ALA A C 1
ATOM 4402 O O . ALA A 1 579 ? 27.718 -12.344 -25.121 1.00 89.12 579 ALA A O 1
ATOM 4403 N N . LEU A 1 580 ? 26.243 -13.707 -26.109 1.00 91.50 580 LEU A N 1
ATOM 4404 C CA . LEU A 1 580 ? 25.684 -14.206 -24.848 1.00 91.50 580 LEU A CA 1
ATOM 4405 C C . LEU A 1 580 ? 26.707 -14.986 -24.010 1.00 91.50 580 LEU A C 1
ATOM 4407 O O . LEU A 1 580 ? 26.688 -14.877 -22.787 1.00 91.50 580 LEU A O 1
ATOM 4411 N N . ALA A 1 581 ? 27.597 -15.766 -24.635 1.00 90.94 581 ALA A N 1
ATOM 4412 C CA . ALA A 1 581 ? 28.667 -16.471 -23.923 1.00 90.94 581 ALA A CA 1
ATOM 4413 C C . ALA A 1 581 ? 29.688 -15.498 -23.307 1.00 90.94 581 ALA A C 1
ATOM 4415 O O . ALA A 1 581 ? 30.069 -15.664 -22.147 1.00 90.94 581 ALA A O 1
ATOM 4416 N N . LEU A 1 582 ? 30.062 -14.451 -24.050 1.00 87.38 582 LEU A N 1
ATOM 4417 C CA . LEU A 1 582 ? 30.932 -13.376 -23.576 1.00 87.38 582 LEU A CA 1
ATOM 4418 C C . LEU A 1 582 ? 30.297 -12.626 -22.391 1.00 87.38 582 LEU A C 1
ATOM 4420 O O . LEU A 1 582 ? 30.927 -12.497 -21.341 1.00 87.38 582 LEU A O 1
ATOM 4424 N N . CYS A 1 583 ? 29.023 -12.227 -22.505 1.00 88.69 583 CYS A N 1
ATOM 4425 C CA . CYS A 1 583 ? 28.269 -11.632 -21.397 1.00 88.69 583 CYS A CA 1
ATOM 4426 C C . CYS A 1 583 ? 28.221 -12.552 -20.168 1.00 88.69 583 CYS A C 1
ATOM 4428 O O . CYS A 1 583 ? 28.481 -12.102 -19.056 1.00 88.69 583 CYS A O 1
ATOM 4430 N N . ASP A 1 584 ? 27.922 -13.843 -20.340 1.00 89.06 584 ASP A N 1
ATOM 4431 C CA . ASP A 1 584 ? 27.835 -14.791 -19.224 1.00 89.06 584 ASP A CA 1
ATOM 4432 C C . ASP A 1 584 ? 29.155 -14.972 -18.465 1.00 89.06 584 ASP A C 1
ATOM 4434 O O . ASP A 1 584 ? 29.131 -15.296 -17.278 1.00 89.06 584 ASP A O 1
ATOM 4438 N N . GLU A 1 585 ? 30.307 -14.817 -19.122 1.00 86.69 585 GLU A N 1
ATOM 4439 C CA . GLU A 1 585 ? 31.615 -14.864 -18.463 1.00 86.69 585 GLU A CA 1
ATOM 4440 C C . GLU A 1 585 ? 31.970 -13.546 -17.776 1.00 86.69 585 GLU A C 1
ATOM 4442 O O . GLU A 1 585 ? 32.327 -13.559 -16.599 1.00 86.69 585 GLU A O 1
ATOM 4447 N N . LEU A 1 586 ? 31.760 -12.412 -18.443 1.00 78.44 586 LEU A N 1
ATOM 4448 C CA . LEU A 1 586 ? 32.025 -11.082 -17.884 1.00 78.44 586 LEU A CA 1
ATOM 4449 C C . LEU A 1 586 ? 31.121 -10.741 -16.686 1.00 78.44 586 LEU A C 1
ATOM 4451 O O . LEU A 1 586 ? 31.554 -10.066 -15.752 1.00 78.44 586 LEU A O 1
ATOM 4455 N N . LEU A 1 587 ? 29.888 -11.257 -16.656 1.00 78.81 587 LEU A N 1
ATOM 4456 C CA . LEU A 1 587 ? 28.970 -11.082 -15.527 1.00 78.81 587 LEU A CA 1
ATOM 4457 C C . LEU A 1 587 ? 29.362 -11.905 -14.284 1.00 78.81 587 LEU A C 1
ATOM 4459 O O . LEU A 1 587 ? 28.909 -11.579 -13.181 1.00 78.81 587 LEU A O 1
ATOM 4463 N N . LYS A 1 588 ? 30.233 -12.921 -14.398 1.00 80.38 588 LYS A N 1
ATOM 4464 C CA . LYS A 1 588 ? 30.728 -13.688 -13.237 1.00 80.38 588 LYS A CA 1
ATOM 4465 C C . LYS A 1 588 ? 31.631 -12.827 -12.335 1.00 80.38 588 LYS A C 1
ATOM 4467 O O . LYS A 1 588 ? 32.223 -11.844 -12.792 1.00 80.38 588 LYS A O 1
ATOM 4472 N N . PRO A 1 589 ? 31.789 -13.190 -11.048 1.00 66.06 589 PRO A N 1
ATOM 4473 C CA . PRO A 1 589 ? 32.791 -12.574 -10.183 1.00 66.06 589 PRO A CA 1
ATOM 4474 C C . PRO A 1 589 ? 34.197 -12.693 -10.788 1.00 66.06 589 PRO A C 1
ATOM 4476 O O . PRO A 1 589 ? 34.612 -13.780 -11.186 1.00 66.06 589 PRO A O 1
ATOM 4479 N N . GLY A 1 590 ? 34.926 -11.577 -10.841 1.00 66.31 590 GLY A N 1
ATOM 4480 C CA . GLY A 1 590 ? 36.285 -11.503 -11.389 1.00 66.31 590 GLY A CA 1
ATOM 4481 C C . GLY A 1 590 ? 36.386 -11.102 -12.865 1.00 66.31 590 GLY A C 1
ATOM 4482 O O . GLY A 1 590 ? 37.495 -10.826 -13.302 1.00 66.31 590 GLY A O 1
ATOM 4483 N N . MET A 1 591 ? 35.270 -11.025 -13.607 1.00 67.88 591 MET A N 1
ATOM 4484 C CA . MET A 1 591 ? 35.208 -10.518 -14.996 1.00 67.88 591 MET A CA 1
ATOM 4485 C C . MET A 1 591 ? 36.208 -11.169 -15.975 1.00 67.88 591 MET A C 1
ATOM 4487 O O . MET A 1 591 ? 36.629 -10.556 -16.951 1.00 67.88 591 MET A O 1
ATOM 4491 N N . ALA A 1 592 ? 36.602 -12.416 -15.714 1.00 75.31 592 ALA A N 1
ATOM 4492 C CA . ALA A 1 592 ? 37.555 -13.144 -16.539 1.00 75.31 592 ALA A CA 1
ATOM 4493 C C . ALA A 1 592 ? 36.835 -13.911 -17.655 1.00 75.31 592 ALA A C 1
ATOM 4495 O O . ALA A 1 592 ? 35.940 -14.715 -17.384 1.00 75.31 592 ALA A O 1
ATOM 4496 N N . VAL A 1 593 ? 37.281 -13.699 -18.893 1.00 79.88 593 VAL A N 1
ATOM 4497 C CA . VAL A 1 593 ? 36.861 -14.463 -20.072 1.00 79.88 593 VAL A CA 1
ATOM 4498 C C . VAL A 1 593 ? 37.894 -15.554 -20.344 1.00 79.88 593 VAL A C 1
ATOM 4500 O O . VAL A 1 593 ? 39.100 -15.333 -20.238 1.00 79.88 593 VAL A O 1
ATOM 4503 N N . SER A 1 594 ? 37.427 -16.753 -20.666 1.00 87.19 594 SER A N 1
ATOM 4504 C CA . SER A 1 594 ? 38.267 -17.869 -21.087 1.00 87.19 594 SER A CA 1
ATOM 4505 C C . SER A 1 594 ? 38.814 -17.651 -22.501 1.00 87.19 594 SER A C 1
ATOM 4507 O O . SER A 1 594 ? 38.149 -17.062 -23.350 1.00 87.19 594 SER A O 1
ATOM 4509 N N . GLU A 1 595 ? 40.003 -18.187 -22.789 1.00 85.19 595 GLU A N 1
ATOM 4510 C CA . GLU A 1 595 ? 40.602 -18.164 -24.137 1.00 85.19 595 GLU A CA 1
ATOM 4511 C C . GLU A 1 595 ? 39.645 -18.708 -25.217 1.00 85.19 595 GLU A C 1
ATOM 4513 O O . GLU A 1 595 ? 39.603 -18.193 -26.331 1.00 85.19 595 GLU A O 1
ATOM 4518 N N . GLU A 1 596 ? 38.831 -19.716 -24.882 1.00 90.25 596 GLU A N 1
ATOM 4519 C CA . GLU A 1 596 ? 37.829 -20.299 -25.782 1.00 90.25 596 GLU A CA 1
ATOM 4520 C C . GLU A 1 596 ? 36.689 -19.314 -26.088 1.00 90.25 596 GLU A C 1
ATOM 4522 O O . GLU A 1 596 ? 36.389 -19.059 -27.258 1.00 90.25 596 GLU A O 1
ATOM 4527 N N . THR A 1 597 ? 36.090 -18.706 -25.058 1.00 87.12 597 THR A N 1
ATOM 4528 C CA . THR A 1 597 ? 35.016 -17.715 -25.224 1.00 87.12 597 THR A CA 1
ATOM 4529 C C . THR A 1 597 ? 35.527 -16.441 -25.901 1.00 87.12 597 THR A C 1
ATOM 4531 O O . THR A 1 597 ? 34.856 -15.927 -26.795 1.00 87.12 597 THR A O 1
ATOM 4534 N N . TYR A 1 598 ? 36.733 -15.971 -25.567 1.00 82.81 598 TYR A N 1
ATOM 4535 C CA . TYR A 1 598 ? 37.347 -14.799 -26.197 1.00 82.81 598 TYR A CA 1
ATOM 4536 C C . TYR A 1 598 ? 37.685 -15.045 -27.675 1.00 82.81 598 TYR A C 1
ATOM 4538 O O . TYR A 1 598 ? 37.360 -14.217 -28.527 1.00 82.81 598 TYR A O 1
ATOM 4546 N N . ALA A 1 599 ? 38.267 -16.201 -28.020 1.00 82.75 599 ALA A N 1
ATOM 4547 C CA . ALA A 1 599 ? 38.535 -16.561 -29.412 1.00 82.75 599 ALA A CA 1
ATOM 4548 C C . ALA A 1 599 ? 37.239 -16.710 -30.229 1.00 82.75 599 ALA A C 1
ATOM 4550 O O . ALA A 1 599 ? 37.158 -16.204 -31.349 1.00 82.75 599 ALA A O 1
ATOM 4551 N N . SER A 1 600 ? 36.212 -17.346 -29.655 1.00 86.75 600 SER A N 1
ATOM 4552 C CA . SER A 1 600 ? 34.887 -17.503 -30.270 1.00 86.75 600 SER A CA 1
ATOM 4553 C C . SER A 1 600 ? 34.194 -16.155 -30.506 1.00 86.75 600 SER A C 1
ATOM 4555 O O . SER A 1 600 ? 33.701 -15.894 -31.608 1.00 86.75 600 SER A O 1
ATOM 4557 N N . ALA A 1 601 ? 34.221 -15.262 -29.510 1.00 84.19 601 ALA A N 1
ATOM 4558 C CA . ALA A 1 601 ? 33.720 -13.897 -29.630 1.00 84.19 601 ALA A CA 1
ATOM 4559 C C . ALA A 1 601 ? 34.472 -13.124 -30.718 1.00 84.19 601 ALA A C 1
ATOM 4561 O O . ALA A 1 601 ? 33.849 -12.623 -31.647 1.00 84.19 601 ALA A O 1
ATOM 4562 N N . LYS A 1 602 ? 35.807 -13.119 -30.692 1.00 83.88 602 LYS A N 1
ATOM 4563 C CA . LYS A 1 602 ? 36.631 -12.438 -31.696 1.00 83.88 602 LYS A CA 1
ATOM 4564 C C . LYS A 1 602 ? 36.399 -12.951 -33.123 1.00 83.88 602 LYS A C 1
ATOM 4566 O O . LYS A 1 602 ? 36.433 -12.149 -34.054 1.00 83.88 602 LYS A O 1
ATOM 4571 N N . GLU A 1 603 ? 36.142 -14.247 -33.316 1.00 87.50 603 GLU A N 1
ATOM 4572 C CA . GLU A 1 603 ? 35.845 -14.813 -34.641 1.00 87.50 603 GLU A CA 1
ATOM 4573 C C . GLU A 1 603 ? 34.427 -14.470 -35.139 1.00 8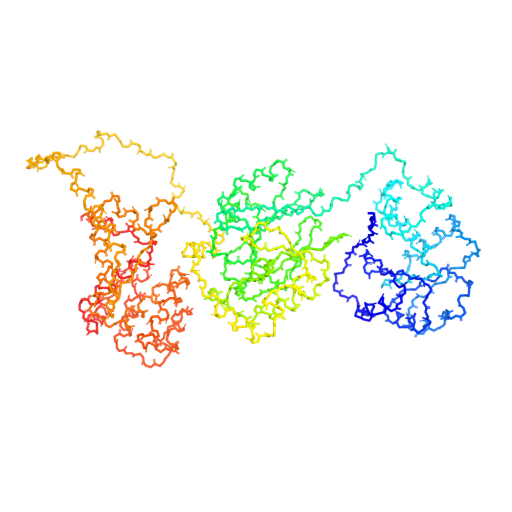7.50 603 GLU A C 1
ATOM 4575 O O . GLU A 1 603 ? 34.241 -14.236 -36.332 1.00 87.50 603 GLU A O 1
ATOM 4580 N N . ALA A 1 604 ? 33.426 -14.438 -34.251 1.00 84.81 604 ALA A N 1
ATOM 4581 C CA . ALA A 1 604 ? 32.029 -14.185 -34.620 1.00 84.81 604 ALA A CA 1
ATOM 4582 C C . ALA A 1 604 ? 31.657 -12.690 -34.651 1.00 84.81 604 ALA A C 1
ATOM 4584 O O . ALA A 1 604 ? 30.881 -12.260 -35.497 1.00 84.81 604 ALA A O 1
ATOM 4585 N N . LEU A 1 605 ? 32.198 -11.900 -33.724 1.00 82.00 605 LEU A N 1
ATOM 4586 C CA . LEU A 1 605 ? 31.873 -10.489 -33.492 1.00 82.00 605 LEU A CA 1
ATOM 4587 C C . LEU A 1 605 ? 32.904 -9.532 -34.109 1.00 82.00 605 LEU A C 1
ATOM 4589 O O . LEU A 1 605 ? 32.603 -8.363 -34.349 1.00 82.00 605 LEU A O 1
ATOM 4593 N N . GLY A 1 606 ? 34.126 -10.013 -34.351 1.00 78.56 606 GLY A N 1
ATOM 4594 C CA . GLY A 1 606 ? 35.282 -9.173 -34.651 1.00 78.56 606 GLY A CA 1
ATOM 4595 C C . GLY A 1 606 ? 35.859 -8.494 -33.402 1.00 78.56 606 GLY A C 1
ATOM 4596 O O . GLY A 1 606 ? 35.205 -8.369 -32.364 1.00 78.56 606 GLY A O 1
ATOM 4597 N N . GLU A 1 607 ? 37.110 -8.036 -33.499 1.00 74.12 607 GLU A N 1
ATOM 4598 C CA . GLU A 1 607 ? 37.837 -7.433 -32.368 1.00 74.12 607 GLU A CA 1
ATOM 4599 C C . GLU A 1 607 ? 37.130 -6.194 -31.800 1.00 74.12 607 GLU A C 1
ATOM 4601 O O . GLU A 1 607 ? 37.001 -6.069 -30.585 1.00 74.12 607 GLU A O 1
ATOM 4606 N N . CYS A 1 608 ? 36.625 -5.308 -32.668 1.00 72.00 608 CYS A N 1
ATOM 4607 C CA . CYS A 1 608 ? 35.985 -4.063 -32.242 1.00 72.00 608 CYS A CA 1
ATOM 4608 C C . CYS A 1 608 ? 34.732 -4.312 -31.395 1.00 72.00 608 CYS A C 1
ATOM 4610 O O . CYS A 1 608 ? 34.640 -3.775 -30.296 1.00 72.00 608 CYS A O 1
ATOM 4612 N N . PHE A 1 609 ? 33.799 -5.155 -31.854 1.00 74.25 609 PHE A N 1
ATOM 4613 C CA . PHE A 1 609 ? 32.572 -5.392 -31.090 1.00 74.25 609 PHE A CA 1
ATOM 4614 C C . PHE A 1 609 ? 32.817 -6.244 -29.837 1.00 74.25 609 PHE A C 1
ATOM 4616 O O . PHE A 1 609 ? 32.162 -6.025 -28.825 1.00 74.25 609 PHE A O 1
ATOM 4623 N N . THR A 1 610 ? 33.803 -7.151 -29.853 1.00 76.88 610 THR A N 1
ATOM 4624 C CA . THR A 1 610 ? 34.212 -7.897 -28.645 1.00 76.88 610 THR A CA 1
ATOM 4625 C C . THR A 1 610 ? 34.599 -6.933 -27.511 1.00 76.88 610 THR A C 1
ATOM 4627 O O . THR A 1 610 ? 34.092 -7.059 -26.399 1.00 76.88 610 THR A O 1
ATOM 4630 N N . PHE A 1 611 ? 35.401 -5.907 -27.819 1.00 75.25 611 PHE A N 1
ATOM 4631 C CA . PHE A 1 611 ? 35.786 -4.852 -26.873 1.00 75.25 611 PHE A CA 1
ATOM 4632 C C . PHE A 1 611 ? 34.621 -3.915 -26.486 1.00 75.25 611 PHE A C 1
ATOM 4634 O O . PHE A 1 611 ? 34.487 -3.505 -25.330 1.00 75.25 611 PHE A O 1
ATOM 4641 N N . GLU A 1 612 ? 33.738 -3.578 -27.432 1.00 71.94 612 GLU A N 1
ATOM 4642 C CA . GLU A 1 612 ? 32.545 -2.768 -27.139 1.00 71.94 612 GLU A CA 1
ATOM 4643 C C . GLU A 1 612 ? 31.608 -3.489 -26.147 1.00 71.94 612 GLU A C 1
ATOM 4645 O O . GLU A 1 612 ? 31.126 -2.851 -25.214 1.00 71.94 612 GLU A O 1
ATOM 4650 N N . VAL A 1 613 ? 31.412 -4.813 -26.262 1.00 71.69 613 VAL A N 1
ATOM 4651 C CA . VAL A 1 613 ? 30.596 -5.610 -25.316 1.00 71.69 613 VAL A CA 1
ATOM 4652 C C . VAL A 1 613 ? 31.173 -5.605 -23.898 1.00 71.69 613 VAL A C 1
ATOM 4654 O O . VAL A 1 613 ? 30.415 -5.428 -22.943 1.00 71.69 613 VAL A O 1
ATOM 4657 N N . GLU A 1 614 ? 32.493 -5.738 -23.746 1.00 67.31 614 GLU A N 1
ATOM 4658 C CA . GLU A 1 614 ? 33.172 -5.599 -22.447 1.00 67.31 614 GLU A CA 1
ATOM 4659 C C . GLU A 1 614 ? 32.878 -4.236 -21.803 1.00 67.31 614 GLU A C 1
ATOM 4661 O O . GLU A 1 614 ? 32.562 -4.151 -20.613 1.00 67.31 614 GLU A O 1
ATOM 4666 N N . THR A 1 615 ? 32.895 -3.174 -22.611 1.00 66.44 615 THR A N 1
ATOM 4667 C CA . THR A 1 615 ? 32.670 -1.801 -22.143 1.00 66.44 615 THR A CA 1
ATOM 4668 C C . THR A 1 615 ? 31.194 -1.523 -21.819 1.00 66.44 615 THR A C 1
ATOM 4670 O O . THR A 1 615 ? 30.897 -0.839 -20.842 1.00 66.44 615 THR A O 1
ATOM 4673 N N . ILE A 1 616 ? 30.252 -2.104 -22.570 1.00 66.25 616 ILE A N 1
ATOM 4674 C CA . ILE A 1 616 ? 28.804 -2.012 -22.300 1.00 66.25 616 ILE A CA 1
ATOM 4675 C C . ILE A 1 616 ? 28.446 -2.683 -20.967 1.00 66.25 6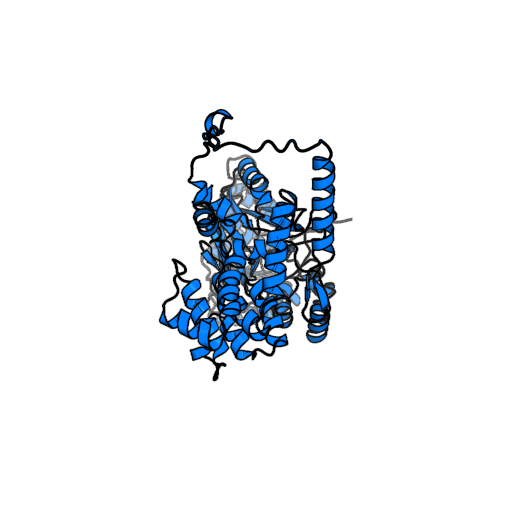16 ILE A C 1
ATOM 4677 O O . ILE A 1 616 ? 27.618 -2.171 -20.219 1.00 66.25 616 ILE A O 1
ATOM 4681 N N . ILE A 1 617 ? 29.071 -3.812 -20.626 1.00 65.62 617 ILE A N 1
ATOM 4682 C CA . ILE A 1 617 ? 28.801 -4.496 -19.350 1.00 65.62 617 ILE A CA 1
ATOM 4683 C C . ILE A 1 617 ? 29.237 -3.636 -18.157 1.00 65.62 617 ILE A C 1
ATOM 4685 O O . ILE A 1 617 ? 28.521 -3.568 -17.158 1.00 65.62 617 ILE A O 1
ATOM 4689 N N . LEU A 1 618 ? 30.366 -2.933 -18.288 1.00 59.62 618 LEU A N 1
ATOM 4690 C CA . LEU A 1 618 ? 30.852 -1.971 -17.294 1.00 59.62 618 LEU A CA 1
ATOM 4691 C C . LEU A 1 618 ? 29.943 -0.737 -17.154 1.00 59.62 618 LEU A C 1
ATOM 4693 O O . LEU A 1 618 ? 29.845 -0.186 -16.064 1.00 59.62 618 LEU A O 1
ATOM 4697 N N . GLU A 1 619 ? 29.265 -0.316 -18.226 1.00 57.91 619 GLU A N 1
ATOM 4698 C CA . GLU A 1 619 ? 28.367 0.848 -18.215 1.00 57.91 619 GLU A CA 1
ATOM 4699 C C . GLU A 1 619 ? 27.048 0.600 -17.456 1.00 57.91 619 GLU A C 1
ATOM 4701 O O . GLU A 1 619 ? 26.484 1.537 -16.892 1.00 57.91 619 GLU A O 1
ATOM 4706 N N . PHE A 1 620 ? 26.544 -0.641 -17.438 1.00 53.28 620 PHE A N 1
ATOM 4707 C CA . PHE A 1 620 ? 25.225 -0.970 -16.876 1.00 53.28 620 PHE A CA 1
ATOM 4708 C C . PHE A 1 620 ? 25.252 -1.659 -15.495 1.00 53.28 620 PHE A C 1
ATOM 4710 O O . PHE A 1 620 ? 24.186 -1.784 -14.888 1.00 53.28 620 PHE A O 1
ATOM 4717 N N . ASP A 1 621 ? 26.413 -2.085 -14.976 1.00 54.41 621 ASP A N 1
ATOM 4718 C CA . ASP A 1 621 ? 26.571 -2.630 -13.610 1.00 54.41 621 ASP A CA 1
ATOM 4719 C C . ASP A 1 621 ? 27.358 -1.671 -12.696 1.00 54.41 621 ASP A C 1
ATOM 4721 O O . ASP A 1 621 ? 28.560 -1.826 -12.454 1.00 54.41 621 ASP A O 1
ATOM 4725 N N . ASP A 1 622 ? 26.641 -0.693 -12.132 1.00 46.25 622 ASP A N 1
ATOM 4726 C CA . ASP A 1 622 ? 27.205 0.348 -11.260 1.00 46.25 622 ASP A CA 1
ATOM 4727 C C . ASP A 1 622 ? 27.942 -0.201 -10.020 1.00 46.25 622 ASP A C 1
ATOM 4729 O O . ASP A 1 622 ? 28.797 0.480 -9.444 1.00 46.25 622 ASP A O 1
ATOM 4733 N N . SER A 1 623 ? 27.676 -1.450 -9.612 1.00 43.34 623 SER A N 1
ATOM 4734 C CA . SER A 1 623 ? 28.364 -2.076 -8.476 1.00 43.34 623 SER A CA 1
ATOM 4735 C C . SER A 1 623 ? 29.853 -2.352 -8.744 1.00 43.34 623 SER A C 1
ATOM 4737 O O . SER A 1 623 ? 30.614 -2.609 -7.805 1.00 43.34 623 SER A O 1
ATOM 4739 N N . ARG A 1 624 ? 30.293 -2.260 -10.011 1.00 50.38 624 ARG A N 1
ATOM 4740 C CA . ARG A 1 624 ? 31.628 -2.669 -10.476 1.00 50.38 624 ARG A CA 1
ATOM 4741 C C . ARG A 1 624 ? 32.518 -1.544 -11.017 1.00 50.38 624 ARG A C 1
ATOM 4743 O O . ARG A 1 624 ? 33.584 -1.847 -11.537 1.00 50.38 624 ARG A O 1
ATOM 4750 N N . TRP A 1 625 ? 32.200 -0.261 -10.820 1.00 43.22 625 TRP A N 1
ATOM 4751 C CA . TRP A 1 625 ? 33.111 0.841 -11.213 1.00 43.22 625 TRP A CA 1
ATOM 4752 C C . TRP A 1 625 ? 34.441 0.892 -10.430 1.00 43.22 625 TRP A C 1
ATOM 4754 O O . TRP A 1 625 ? 35.400 1.529 -10.870 1.00 43.22 625 TRP A O 1
ATOM 4764 N N . ARG A 1 626 ? 34.528 0.242 -9.260 1.00 35.50 626 ARG A N 1
ATOM 4765 C CA . ARG A 1 626 ? 35.679 0.371 -8.342 1.00 35.50 626 ARG A CA 1
ATOM 4766 C C . ARG A 1 626 ? 37.009 -0.249 -8.828 1.00 35.50 626 ARG A C 1
ATOM 4768 O O . ARG A 1 626 ? 38.035 0.378 -8.572 1.00 35.50 626 ARG A O 1
ATOM 4775 N N . PRO A 1 627 ? 37.068 -1.414 -9.509 1.00 35.31 627 PRO A N 1
ATOM 4776 C CA . PRO A 1 627 ? 38.341 -1.996 -9.947 1.00 35.31 627 PRO A CA 1
ATOM 4777 C C . PRO A 1 627 ? 38.981 -1.261 -11.132 1.00 35.31 627 PRO A C 1
ATOM 4779 O O . PRO A 1 627 ? 40.204 -1.255 -11.248 1.00 35.31 627 PRO A O 1
ATOM 4782 N N . LEU A 1 628 ? 38.185 -0.622 -12.000 1.00 34.53 628 LEU A N 1
ATOM 4783 C CA . LEU A 1 628 ? 38.700 0.007 -13.221 1.00 34.53 628 LEU A CA 1
ATOM 4784 C C . LEU A 1 628 ? 39.580 1.229 -12.905 1.00 34.53 628 LEU A C 1
ATOM 4786 O O . LEU A 1 628 ? 40.682 1.347 -13.433 1.00 34.53 628 LEU A O 1
ATOM 4790 N N . TRP A 1 629 ? 39.158 2.079 -11.962 1.00 29.64 629 TRP A N 1
ATOM 4791 C CA . TRP A 1 629 ? 39.978 3.198 -11.472 1.00 29.64 629 TRP A CA 1
ATOM 4792 C C . TRP A 1 629 ? 41.259 2.734 -10.764 1.00 29.64 629 TRP A C 1
ATOM 4794 O O . TRP A 1 629 ? 42.295 3.380 -10.894 1.00 29.64 629 TRP A O 1
ATOM 4804 N N . ALA A 1 630 ? 41.230 1.588 -10.077 1.00 28.59 630 ALA A N 1
ATOM 4805 C CA . ALA A 1 630 ? 42.427 1.009 -9.466 1.00 28.59 630 ALA A CA 1
ATOM 4806 C C . ALA A 1 630 ? 43.429 0.456 -10.501 1.00 28.59 630 ALA A C 1
ATOM 4808 O O . ALA A 1 630 ? 44.617 0.390 -10.205 1.00 28.59 630 ALA A O 1
ATOM 4809 N N . SER A 1 631 ? 42.972 0.084 -11.704 1.00 29.73 631 SER A N 1
ATOM 4810 C CA . SER A 1 631 ? 43.829 -0.443 -12.779 1.00 29.73 631 SER A CA 1
ATOM 4811 C C . SER A 1 631 ? 44.265 0.600 -13.815 1.00 29.73 631 SER A C 1
ATOM 4813 O O . SER A 1 631 ? 45.179 0.318 -14.582 1.00 29.73 631 SER A O 1
ATOM 4815 N N . ILE A 1 632 ? 43.619 1.768 -13.877 1.00 30.28 632 ILE A N 1
ATOM 4816 C CA . ILE A 1 632 ? 44.005 2.882 -14.768 1.00 30.28 632 ILE A CA 1
ATOM 4817 C C . ILE A 1 632 ? 45.012 3.828 -14.081 1.00 30.28 632 ILE A C 1
ATOM 4819 O O . ILE A 1 632 ? 45.720 4.576 -14.751 1.00 30.28 632 ILE A O 1
ATOM 4823 N N . CYS A 1 633 ? 45.124 3.768 -12.749 1.00 26.91 633 CYS A N 1
ATOM 4824 C CA . CYS A 1 633 ? 46.074 4.550 -11.950 1.00 26.91 633 CYS A CA 1
ATOM 4825 C C . CYS A 1 633 ? 47.272 3.728 -11.419 1.00 26.91 633 CYS A C 1
ATOM 4827 O O . CYS A 1 633 ? 47.799 4.050 -10.353 1.00 26.91 633 CYS A O 1
ATOM 4829 N N . CYS A 1 634 ? 47.692 2.673 -12.129 1.00 24.75 634 CYS A N 1
ATOM 4830 C CA . CYS A 1 634 ? 48.884 1.859 -11.837 1.00 24.75 634 CYS A CA 1
ATOM 4831 C C . CYS A 1 634 ? 49.671 1.555 -13.120 1.00 24.75 634 CYS A C 1
ATOM 4833 O O . CYS A 1 634 ? 49.022 1.159 -14.111 1.00 24.75 634 CYS A O 1
#

Secondary structure (DSSP, 8-state):
--------B----SSPPTT--HHHHHHHHHHS-----BS-TTEEEE-S--HHHHHHHHTT-SEEEE---S--TT--HHHHHTTT-EEEE----S-SS--HHHHHHHHHHHTTSPSSEEEE-TTSHHHHHHHHHHHHHHTT--HHHHHHHHHHTT-----HHHHHHHHHHS--BTBS---------EEEEEEETTTTEEEEEEEETTTTEEEEES-BGGGHHHHHHHHHHTT-EEEEEE-SS--SSS-BSHHHHHHH-TT-EEEEEGGG----SEEE-TT-EEEETTEEEEEEE--SS-TT-EEEEEE-SS-EEEEEETSSBTTB----SSTT--HHHHHHHIIIIITTS-TTPEEEESB-TTS---EEHHHHHHH-TTTTS-HHHHHHHHHT--PPPPTTHHHHHHHHHTTS-PPPGGGGS-S------GGGG-PPPS--------TTHHHHHHHHHHHHHHHHHH-EEPTTS-EE---B-TTT-PBSSTHHHHTTSHHHHHHHHHHHHHHHHS-SS-HHHHHHHHHHHHHHHT-HHHHHHHHHHHHHTT--HHHHHHHHHT--HHHHSS---HHHHHHHHHHHHHTSTT-PPPHHHHHHHHHHHHHHHHHHHHHHHHHH-GGG-HHHHHHH--

pLDDT: mean 71.44, std 21.1, range [19.53, 98.81]

Foldseek 3Di:
DDDDDAFFADDDDDDDDPQADVVLVVVCVVVFVWDQHRYDQFETFEADDALVSVLVVLSRWQAEEELAPPDPVRDDQVSSVVNNHHYDYHHDDPDPDAALVSLVVLLVVVVVHGTSYYYYYNGSQVNVLSVLVSVCLVVQHALVQSCVVCVNVVHDCPDVRSVVNSVPRHDHDPPDDDDPPVPWFDWDWDADPQLQFTWTWTAPPVVLEIEIEQAALVCVVVVVVVSVVSVHHYAEYEYQAQDQQGFHCQQVVCVVPVNHWYEFDPQRLADTRDHDDQQDWDDIPNWTWHWHQQAALASGGIWTWTDIRGAIEIEGEQLDDDLEGHAQDFRNHHLLSSLVSCVPPPLPDDQRYKYAYRGDPPPDGIDTSVCCCVRNPQSVDPSVSNRVCRVPVPDDDRQRRQPRNLQVSHVGDDDDPCVVPDPPPPPDDPVNPDDPDPDDPDDDDPPCVVVVLVVLLVVLVVDQQQAQAAPVRDHPGWDADPVPRDTRDPLNVCSVPSVVSSVVVVLVSCLQHVAPDQLLLVLLLQLQLLLLSVRRVSLVVSLVSNVVSVNDNQSSVCSNVPHDCVPRPPDDDLQNVLLNLLSVQCSDPPRDDDPVSLVSNCVNVNPRVSVSSNVSSVVNPPVPPPVVVVVVVD

Solvent-accessible surface area (backbone atoms only — not comparable to full-atom values): 35260 Å² total; per-residue (Å²): 139,76,80,88,89,67,66,53,43,25,76,68,76,74,84,79,64,93,55,70,63,64,68,62,51,67,50,48,43,74,78,43,80,45,52,70,50,41,40,37,82,46,46,40,46,23,29,71,67,58,44,70,57,51,48,56,54,37,68,43,24,42,8,35,40,36,58,52,62,77,66,57,90,58,68,54,72,68,71,44,53,76,61,78,29,52,76,48,74,44,75,51,72,96,56,99,63,63,51,63,66,54,42,51,51,49,41,65,44,61,77,74,48,49,70,32,25,38,37,37,26,79,75,26,54,76,57,50,48,38,50,52,52,47,52,28,60,80,67,56,40,37,38,66,61,44,55,49,54,43,46,46,61,76,45,86,71,93,43,71,48,61,48,52,45,42,62,76,75,29,51,57,92,83,56,100,56,75,73,85,68,82,63,56,75,44,76,45,80,46,78,41,87,90,69,29,37,38,21,37,42,36,29,19,64,85,71,31,22,27,38,37,32,49,48,44,42,95,45,42,70,60,56,53,49,52,32,58,79,70,65,43,44,68,43,35,34,36,34,34,46,70,45,37,58,48,38,38,23,42,38,58,49,26,73,80,36,78,82,33,39,32,31,32,30,59,65,44,76,40,50,56,78,38,70,44,52,65,76,41,69,54,74,43,72,84,43,48,29,42,29,38,64,30,30,10,33,24,57,13,22,28,27,40,36,37,68,51,50,73,53,36,40,35,38,27,23,48,51,42,28,81,65,49,53,48,66,38,87,51,71,78,22,31,52,69,48,28,55,50,28,45,49,68,69,46,58,66,46,62,46,83,27,33,35,35,30,29,47,43,97,76,86,61,83,68,50,31,32,45,53,42,68,75,59,15,78,48,82,64,45,59,70,68,59,31,39,55,52,62,75,65,58,79,71,78,80,63,91,31,33,90,59,11,36,61,29,23,40,55,27,6,63,64,83,59,84,69,72,79,56,69,96,68,77,80,80,79,54,82,76,80,66,78,66,90,76,86,75,81,80,86,75,84,77,60,89,65,51,68,60,51,51,52,53,43,31,52,52,43,53,51,50,48,48,58,21,55,48,44,93,84,69,50,57,55,57,48,50,67,38,89,91,74,74,42,51,60,70,76,55,55,63,25,59,75,42,36,68,64,28,45,55,53,48,52,49,53,44,36,64,75,52,60,49,91,58,61,65,38,55,54,29,52,50,48,34,55,49,32,50,78,67,58,42,62,65,59,37,57,53,40,42,54,50,18,47,74,48,63,43,52,69,68,45,48,48,28,28,67,76,64,55,54,38,91,78,76,46,70,93,70,54,72,44,54,54,27,47,52,51,44,49,61,31,46,73,38,91,86,52,59,70,50,72,66,49,49,52,46,20,36,72,56,54,32,66,70,39,44,54,48,52,59,51,52,51,60,71,66,38,78,93,60,60,68,62,55,61,62,60,74,74,106

Nearest PDB structures (foldseek):
  5ve4-assembly1_A  TM=9.546E-01  e=7.569E-30  Paraburkholderia phytofirmans PsJN
  5ve3-assembly2_A  TM=9.467E-01  e=9.424E-30  Paraburkholderia phytofirmans PsJN
  5ve5-assembly3_C  TM=9.615E-01  e=1.459E-28  Paraburkholderia phytofirmans PsJN
  5ve4-assembly2_B  TM=9.614E-01  e=2.027E-28  Paraburkholderia phytofirmans PsJN
  5ve5-assembly2_B  TM=9.449E-01  e=1.172E-28  Paraburkholderia phytofirmans PsJN

Radius of gyration: 34.42 Å; Cα contacts (8 Å, |Δi|>4): 1040; chains: 1; bounding box: 112×62×80 Å

Sequence (634 aa):
MGCGSSAGAAEKAVAPAPGYDREALDKISKEFPVRLPALPGDVIVSGNLPVEVVTQLARHCKGWLYVNAETDPNFLPEAIKGQGSAVQVLPFKPSKDLAASDVEEVVSTIEKMPRPLMIQCTTANRAAIALLLWMAEQSGYNRGSAELLVKDLGLDTVRPEAQQWLQSRLPALGEEVKPLVPRCPEVRQLFDETSSTLTYLLTCTETSEAILIDPVLEQKTRDLKLLEELGLKLKYVVNTHCHADHITSGSVIRQSMPEVKTMISKASGASADVHIAHGDVIECGRLRLEVRATPGHTDGCVSLLLRTGTASFVFTGDTLLIRGCGRTDFQQGDARQLYKNVHEQIFSLPGSTIVCPGHDYKNRSVSTVEEERRFNPRLTKPLDEFVEIMENLNLPNPKKMDVAVPANLMCGVQDDPWQSASTEAKVWSPEDLEVEEPSAVKIEAPRDAELAEAEIEISLHDQILAGAKDASGRPVKTRVNEATGGLLGPFNAFLRSPGLGKDVAGLAERLRFGAAAPQRLLEICILRTVKSTGAQYALWSHGKLALAAGVPEEVVRCLSDGGDPRKECGSLLREENAALALCDELLKPGMAVSEETYASAKEALGECFTFEVETIILEFDDSRWRPLWASICC

InterPro domains:
  IPR001279 Metallo-beta-lactamase [PF00753] (197-359)
  IPR001279 Metallo-beta-lactamase [SM00849] (196-359)
  IPR029021 Protein-tyrosine phosphatase-like [G3DSA:3.90.190.10] (66-167)
  IPR029032 AhpD-like [G3DSA:1.20.1290.10] (492-619)
  IPR029032 AhpD-like [SSF69118] (475-607)
  IPR036866 Ribonuclease Z/Hydroxyacylglutathione hydrolase-like [G3DSA:3.60.15.10] (182-413)
  IPR036866 Ribonuclease Z/Hydroxyacylglutathione hydrolase-like [SSF56281] (187-407)
  IPR044528 Persulfide dioxygenase-like, MBL-fold metallo-hydrolase domain [cd07724] (186-361)
  IPR051682 Mitochondrial Persulfide Dioxygenase [PTHR43084] (185-415)

Organism: NCBI:txid2562239

Mean predicted aligned error: 20.91 Å